Protein AF-A0A101DGN8-F1 (afdb_monomer)

Solvent-accessible surface area (backbone atoms only — not comparable to full-atom values): 20278 Å² total; per-residue (Å²): 133,85,87,75,53,71,71,61,50,52,55,36,59,75,69,74,61,79,92,71,64,68,72,70,80,67,60,80,45,45,65,57,28,37,52,52,20,51,51,28,48,74,71,66,39,36,70,63,16,39,55,40,19,54,54,18,32,71,73,36,73,86,42,41,66,34,26,44,54,37,13,50,32,27,46,77,69,65,40,54,68,64,12,41,55,24,20,52,50,21,41,72,73,40,73,82,46,63,66,40,52,52,49,43,52,64,60,62,75,48,88,72,79,80,82,84,68,79,82,70,81,68,49,76,65,54,51,48,50,51,52,52,47,50,58,48,51,55,52,57,63,63,53,80,69,61,56,53,70,64,42,28,37,28,40,31,36,38,53,16,48,92,41,43,63,48,62,18,89,88,64,55,40,29,24,58,54,18,43,52,34,45,55,48,19,50,58,49,34,51,71,77,35,81,77,50,44,78,45,61,67,58,93,65,80,45,65,67,57,53,73,53,46,22,49,50,34,49,74,70,61,27,51,32,40,42,33,32,42,44,39,67,50,94,63,44,78,61,71,28,28,35,21,29,17,35,34,91,63,44,72,41,73,65,39,39,50,53,29,49,58,71,45,52,57,60,79,75,52,81,90,80,86,74,86,85,88,72,89,51,68,68,57,56,52,43,65,70,46,43,61,57,24,28,54,48,4,46,53,53,23,47,54,40,46,60,56,42,48,83,74,48,102,50,49,72,69,50,69,45,25,14,62,29,61,62,39,65,72,36,84,26,29,23,32,38,36,28,74,24,16,32,34,10,71,71,46,30,58,44,64,70,33,67,69,50,39,48,55,50,18,52,46,51,30,52,32,59,60,49,49,54,76,42,84,88

Sequence (376 aa):
MAKINRRKALIALATGLVSLNSRFLWAESGFDLGLKGQELLAQGKYDQAIEILQAGVKLEPDNEWLWGLLGRAYFQKKELRKSLDSFRQVLRLNPEDTYSRMMVDIISQKPLPPKIEPIKPLTPLEKKALEEEKQILDRLQVENTLGYRIQRVVLDPGHGGFDSGAVGLKGLQEKEVNLDLVKRTSQILAQMDKDLKVFFTRTEDYFVPLSARTTTANQYSADLFVSFHVNANENRKPRGMETYFCSERASSKEAARVAEFENSVLKLEKNELIQKGYVNIEEILFLFERKRYWEAGGEVASLIQNNLKNRLPLKNRGVHSANFYVLRRAKMPSILLEMGFISNPEEEKLLAQSDFRHKLALSIASSIVSLKKSRI

Mean predicted aligned error: 16.19 Å

Secondary structure (DSSP, 8-state):
-----HHHHHHHHHTT-----HHHHTPPPHHHHHHHHHHHHHTT-HHHHHHHHHHHHHH-TT-HHHHHHHHHHHHHTT-HHHHHHHHHHHHHH-TT-HHHHHHHHHHHTSPPPP-----PPPPHHHHHHHHHHHHHHHHHHHHTT------EEEEEE--BTTB---B-TT--BHHHHHHHHHHHHHHHHHHH-TT-EEEES-SSS----HHHHHHHHHHTT-SEEEEEEEE--SSS----EEEEEE-SS-SSHHHHHHHHHHHGGGGGS------TT---HHHHHHHHHHHHHHHHHHHHHHHHHHHHHTTSSS-EEEEEEE--HHHHT-SS-EEEEEEEETTSHHHHHHHH-HHHHHHHHHHHHHHHHHHTTS--

Structure (mmCIF, N/CA/C/O backbone):
data_AF-A0A101DGN8-F1
#
_entry.id   AF-A0A101DGN8-F1
#
loop_
_atom_site.group_PDB
_atom_site.id
_atom_site.type_symbol
_atom_site.label_atom_id
_atom_site.label_alt_id
_atom_site.label_comp_id
_atom_site.label_asym_id
_atom_site.label_entity_id
_atom_site.label_seq_id
_atom_site.pdbx_PDB_ins_code
_atom_site.Cartn_x
_atom_site.Cartn_y
_atom_site.Cartn_z
_atom_site.occupancy
_atom_site.B_iso_or_equiv
_atom_site.auth_seq_id
_atom_site.auth_comp_id
_atom_site.auth_asym_id
_atom_site.auth_atom_id
_atom_site.pdbx_PDB_model_num
ATOM 1 N N . MET A 1 1 ? 39.323 -28.235 -62.179 1.00 40.53 1 MET A N 1
ATOM 2 C CA . MET A 1 1 ? 40.149 -27.867 -63.352 1.00 40.53 1 MET A CA 1
ATOM 3 C C . MET A 1 1 ? 40.900 -26.584 -63.032 1.00 40.53 1 MET A C 1
ATOM 5 O O . MET A 1 1 ? 40.259 -25.605 -62.670 1.00 40.53 1 MET A O 1
ATOM 9 N N . ALA A 1 2 ? 42.234 -26.605 -63.078 1.00 39.53 2 ALA A N 1
ATOM 10 C CA . ALA A 1 2 ? 43.062 -25.440 -62.765 1.00 39.53 2 ALA A CA 1
ATOM 11 C C . ALA A 1 2 ? 42.907 -24.362 -63.854 1.00 39.53 2 ALA A C 1
ATOM 13 O O . ALA A 1 2 ? 43.032 -24.666 -65.039 1.00 39.53 2 ALA A O 1
ATOM 14 N N . LYS A 1 3 ? 42.613 -23.113 -63.469 1.00 49.09 3 LYS A N 1
ATOM 15 C CA . LYS A 1 3 ? 42.533 -21.986 -64.411 1.00 49.09 3 LYS A CA 1
ATOM 16 C C . LYS A 1 3 ? 43.949 -21.616 -64.863 1.00 49.09 3 LYS A C 1
ATOM 18 O O . LYS A 1 3 ? 44.781 -21.211 -64.057 1.00 49.09 3 LYS A O 1
ATOM 23 N N . ILE A 1 4 ? 44.228 -21.799 -66.150 1.00 52.97 4 ILE A N 1
ATOM 24 C CA . ILE A 1 4 ? 45.508 -21.465 -66.783 1.00 52.97 4 ILE A CA 1
ATOM 25 C C . ILE A 1 4 ? 45.472 -19.980 -67.163 1.00 52.97 4 ILE A C 1
ATOM 27 O O . ILE A 1 4 ? 44.553 -19.553 -67.855 1.00 52.97 4 ILE A O 1
ATOM 31 N N . ASN A 1 5 ? 46.447 -19.183 -66.715 1.00 67.12 5 ASN A N 1
ATOM 32 C CA . ASN A 1 5 ? 46.529 -17.773 -67.113 1.00 67.12 5 ASN A CA 1
ATOM 33 C C . ASN A 1 5 ? 46.993 -17.630 -68.579 1.00 67.12 5 ASN A C 1
ATOM 35 O O . ASN A 1 5 ? 47.658 -18.513 -69.129 1.00 67.12 5 ASN A O 1
ATOM 39 N N . ARG A 1 6 ? 46.678 -16.488 -69.201 1.00 59.25 6 ARG A N 1
ATOM 40 C CA . ARG A 1 6 ? 46.917 -16.189 -70.625 1.00 59.25 6 ARG A CA 1
ATOM 41 C C . ARG A 1 6 ? 48.364 -16.423 -71.089 1.00 59.25 6 ARG A C 1
ATOM 43 O O . ARG A 1 6 ? 48.575 -16.875 -72.209 1.00 59.25 6 ARG A O 1
ATOM 50 N N . ARG A 1 7 ? 49.361 -16.202 -70.223 1.00 61.25 7 ARG A N 1
ATOM 51 C CA . ARG A 1 7 ? 50.788 -16.429 -70.520 1.00 61.25 7 ARG A CA 1
ATOM 52 C C . ARG A 1 7 ? 51.104 -17.919 -70.669 1.00 61.25 7 ARG A C 1
ATOM 54 O O . ARG A 1 7 ? 51.817 -18.305 -71.587 1.00 61.25 7 ARG A O 1
ATOM 61 N N . LYS A 1 8 ? 50.521 -18.766 -69.814 1.00 58.62 8 LYS A N 1
ATOM 62 C CA . LYS A 1 8 ? 50.629 -20.231 -69.923 1.00 58.62 8 LYS A CA 1
ATOM 63 C C . LYS A 1 8 ? 49.833 -20.779 -71.116 1.00 58.62 8 LYS A C 1
ATOM 65 O O . LYS A 1 8 ? 50.282 -21.728 -71.748 1.00 58.62 8 LYS A O 1
ATOM 70 N N . ALA A 1 9 ? 48.702 -20.157 -71.459 1.00 61.16 9 ALA A N 1
ATOM 71 C CA . ALA A 1 9 ? 47.923 -20.511 -72.648 1.00 61.16 9 ALA A CA 1
ATOM 72 C C . ALA A 1 9 ? 48.661 -20.174 -73.961 1.00 61.16 9 ALA A C 1
ATOM 74 O O . ALA A 1 9 ? 48.635 -20.968 -74.896 1.00 61.16 9 ALA A O 1
ATOM 75 N N . LEU A 1 10 ? 49.377 -19.044 -74.015 1.00 60.53 10 LEU A N 1
ATOM 76 C CA . LEU A 1 10 ? 50.230 -18.671 -75.153 1.00 60.53 10 LEU A CA 1
ATOM 77 C C . LEU A 1 10 ? 51.411 -19.635 -75.346 1.00 60.53 10 LEU A C 1
ATOM 79 O O . LEU A 1 10 ? 51.720 -19.993 -76.478 1.00 60.53 10 LEU A O 1
ATOM 83 N N . ILE A 1 11 ? 52.027 -20.102 -74.254 1.00 59.69 11 ILE A N 1
ATOM 84 C CA . ILE A 1 11 ? 53.088 -21.124 -74.305 1.00 59.69 11 ILE A CA 1
ATOM 85 C C . ILE A 1 11 ? 52.540 -22.461 -74.835 1.00 59.69 11 ILE A C 1
ATOM 87 O O . ILE A 1 11 ? 53.204 -23.103 -75.640 1.00 59.69 11 ILE A O 1
ATOM 91 N N . ALA A 1 12 ? 51.321 -22.853 -74.445 1.00 57.44 12 ALA A N 1
ATOM 92 C CA . ALA A 1 12 ? 50.666 -24.069 -74.942 1.00 57.44 12 ALA A CA 1
ATOM 93 C C . ALA A 1 12 ? 50.265 -23.985 -76.433 1.00 57.44 12 ALA A C 1
ATOM 95 O O . ALA A 1 12 ? 50.330 -24.979 -77.152 1.00 57.44 12 ALA A O 1
ATOM 96 N N . LEU A 1 13 ? 49.904 -22.790 -76.917 1.00 56.03 13 LEU A N 1
ATOM 97 C CA . LEU A 1 13 ? 49.656 -22.524 -78.340 1.00 56.03 13 LEU A CA 1
ATOM 98 C C . LEU A 1 13 ? 50.942 -22.589 -79.177 1.00 56.03 13 LEU A C 1
ATOM 100 O O . LEU A 1 13 ? 50.923 -23.143 -80.273 1.00 56.03 13 LEU A O 1
ATOM 104 N N . ALA A 1 14 ? 52.063 -22.077 -78.656 1.00 54.72 14 ALA A N 1
ATOM 105 C CA . ALA A 1 14 ? 53.360 -22.133 -79.334 1.00 54.72 14 ALA A CA 1
ATOM 106 C C . ALA A 1 14 ? 53.918 -23.565 -79.464 1.00 54.72 14 ALA A C 1
ATOM 108 O O . ALA A 1 14 ? 54.722 -23.826 -80.355 1.00 54.72 14 ALA A O 1
ATOM 109 N N . THR A 1 15 ? 53.477 -24.499 -78.613 1.00 52.97 15 THR A N 1
ATOM 110 C CA . THR A 1 15 ? 53.878 -25.917 -78.642 1.00 52.97 15 THR A CA 1
ATOM 111 C C . THR A 1 15 ? 52.849 -26.845 -79.301 1.00 52.97 15 THR A C 1
ATOM 113 O O . THR A 1 15 ? 53.018 -28.063 -79.272 1.00 52.97 15 THR A O 1
ATOM 116 N N . GLY A 1 16 ? 51.810 -26.296 -79.943 1.00 52.22 16 GLY A N 1
ATOM 117 C CA . GLY A 1 16 ? 50.924 -27.045 -80.844 1.00 52.22 16 GLY A CA 1
ATOM 118 C C . GLY A 1 16 ? 50.001 -28.073 -80.178 1.00 52.22 16 GLY A C 1
ATOM 119 O O . GLY A 1 16 ? 49.501 -28.966 -80.860 1.00 52.22 16 GLY A O 1
ATOM 120 N N . LEU A 1 17 ? 49.747 -27.970 -78.871 1.00 51.75 17 LEU A N 1
ATOM 121 C CA . LEU A 1 17 ? 48.883 -28.899 -78.137 1.00 51.75 17 LEU A CA 1
ATOM 122 C C . LEU A 1 17 ? 47.644 -28.178 -77.573 1.00 51.75 17 LEU A C 1
ATOM 124 O O . LEU A 1 17 ? 47.735 -27.414 -76.617 1.00 51.75 17 LEU A O 1
ATOM 128 N N . VAL A 1 18 ? 46.477 -28.562 -78.117 1.00 50.97 18 VAL A N 1
ATOM 129 C CA . VAL A 1 18 ? 45.095 -28.434 -77.592 1.00 50.97 18 VAL A CA 1
ATOM 130 C C . VAL A 1 18 ? 44.198 -27.332 -78.193 1.00 50.97 18 VAL A C 1
ATOM 132 O O . VAL A 1 18 ? 44.474 -26.136 -78.146 1.00 50.97 18 VAL A O 1
ATOM 135 N N . SER A 1 19 ? 43.025 -27.779 -78.663 1.00 54.88 19 SER A N 1
ATOM 136 C CA . SER A 1 19 ? 41.834 -26.987 -78.982 1.00 54.88 19 SER A CA 1
ATOM 137 C C . SER A 1 19 ? 41.233 -26.363 -77.715 1.00 54.88 19 SER A C 1
ATOM 139 O O . SER A 1 19 ? 40.534 -27.032 -76.948 1.00 54.88 19 SER A O 1
ATOM 141 N N . LEU A 1 20 ? 41.488 -25.078 -77.477 1.00 47.97 20 LEU A N 1
ATOM 142 C CA . LEU A 1 20 ? 40.847 -24.328 -76.397 1.00 47.97 20 LEU A CA 1
ATOM 143 C C . LEU A 1 20 ? 39.608 -23.590 -76.913 1.00 47.97 20 LEU A C 1
ATOM 145 O O . LEU A 1 20 ? 39.642 -22.893 -77.924 1.00 47.97 20 LEU A O 1
ATOM 149 N N . ASN A 1 21 ? 38.507 -23.740 -76.177 1.00 45.78 21 ASN A N 1
ATOM 150 C CA . ASN A 1 21 ? 37.260 -23.007 -76.375 1.00 45.78 21 ASN A CA 1
ATOM 151 C C . ASN A 1 21 ? 37.552 -21.494 -76.357 1.00 45.78 21 ASN A C 1
ATOM 153 O O . ASN A 1 21 ? 38.157 -21.002 -75.401 1.00 45.78 21 ASN A O 1
ATOM 157 N N . SER A 1 22 ? 37.139 -20.758 -77.395 1.00 48.00 22 SER A N 1
ATOM 158 C CA . SER A 1 22 ? 37.530 -19.355 -77.609 1.00 48.00 22 SER A CA 1
ATOM 159 C C . SER A 1 22 ? 37.217 -18.458 -76.410 1.00 48.00 22 SER A C 1
ATOM 161 O O . SER A 1 22 ? 37.986 -17.553 -76.120 1.00 48.00 22 SER A O 1
ATOM 163 N N . ARG A 1 23 ? 36.182 -18.765 -75.615 1.00 46.19 23 ARG A N 1
ATOM 164 C CA . ARG A 1 23 ? 35.861 -18.046 -74.364 1.00 46.19 23 ARG A CA 1
ATOM 165 C C . ARG A 1 23 ? 36.989 -18.025 -73.320 1.00 46.19 23 ARG A C 1
ATOM 167 O O . ARG A 1 23 ? 37.039 -17.090 -72.531 1.00 46.19 23 ARG A O 1
ATOM 174 N N . PHE A 1 24 ? 37.899 -19.001 -73.309 1.00 47.66 24 PHE A N 1
ATOM 175 C CA . PHE A 1 24 ? 39.055 -19.009 -72.397 1.00 47.66 24 PHE A CA 1
ATOM 176 C C . PHE A 1 24 ? 40.208 -18.110 -72.866 1.00 47.66 24 PHE A C 1
ATOM 178 O O . PHE A 1 24 ? 41.018 -17.693 -72.043 1.00 47.66 24 PHE A O 1
ATOM 185 N N . LEU A 1 25 ? 40.270 -17.776 -74.159 1.00 49.28 25 LEU A N 1
ATOM 186 C CA . LEU A 1 25 ? 41.276 -16.867 -74.723 1.00 49.28 25 LEU A CA 1
ATOM 187 C C . LEU A 1 25 ? 40.969 -15.384 -74.437 1.00 49.28 25 LEU A C 1
ATOM 189 O O . LEU A 1 25 ? 41.868 -14.552 -74.553 1.00 49.28 25 LEU A O 1
ATOM 193 N N . TRP A 1 26 ? 39.735 -15.073 -74.017 1.00 53.03 26 TRP A N 1
ATOM 194 C CA . TRP A 1 26 ? 39.224 -13.713 -73.779 1.00 53.03 26 TRP A CA 1
ATOM 195 C C . TRP A 1 26 ? 38.766 -13.460 -72.333 1.00 53.03 26 TRP A C 1
ATOM 197 O O . TRP A 1 26 ? 38.052 -12.494 -72.079 1.00 53.03 26 TRP A O 1
ATOM 207 N N . ALA A 1 27 ? 39.131 -14.318 -71.375 1.00 60.53 27 ALA A N 1
ATOM 208 C CA . ALA A 1 27 ? 38.892 -14.012 -69.967 1.00 60.53 27 ALA A CA 1
ATOM 209 C C . ALA A 1 27 ? 39.831 -12.873 -69.540 1.00 60.53 27 ALA A C 1
ATOM 211 O O . ALA A 1 27 ? 41.051 -13.035 -69.604 1.00 60.53 27 ALA A O 1
ATOM 212 N N . GLU A 1 28 ? 39.266 -11.732 -69.138 1.00 71.75 28 GLU A N 1
ATOM 213 C CA . GLU A 1 28 ? 40.046 -10.588 -68.655 1.00 71.75 28 GLU A CA 1
ATOM 214 C C . GLU A 1 28 ? 40.893 -11.017 -67.456 1.00 71.75 28 GLU A C 1
ATOM 216 O O . GLU A 1 28 ? 40.380 -11.581 -66.487 1.00 71.75 28 GLU A O 1
ATOM 221 N N . SER A 1 29 ? 42.205 -10.810 -67.555 1.00 84.50 29 SER A N 1
ATOM 222 C CA . SER A 1 29 ? 43.132 -11.098 -66.463 1.00 84.50 29 SER A CA 1
ATOM 223 C C . SER A 1 29 ? 43.040 -10.029 -65.377 1.00 84.50 29 SER A C 1
ATOM 225 O O . SER A 1 29 ? 42.526 -8.933 -65.620 1.00 84.50 29 SER A O 1
ATOM 227 N N . GLY A 1 30 ? 43.587 -10.305 -64.187 1.00 83.69 30 GLY A N 1
ATOM 228 C CA . GLY A 1 30 ? 43.719 -9.265 -63.168 1.00 83.69 30 GLY A CA 1
ATOM 229 C C . GLY A 1 30 ? 44.494 -8.059 -63.704 1.00 83.69 30 GLY A C 1
ATOM 230 O O . GLY A 1 30 ? 44.109 -6.924 -63.455 1.00 83.69 30 GLY A O 1
ATOM 231 N N . PHE A 1 31 ? 45.502 -8.285 -64.551 1.00 84.00 31 PHE A N 1
ATOM 232 C CA . PHE A 1 31 ? 46.242 -7.215 -65.218 1.00 84.00 31 PHE A CA 1
ATOM 233 C C . PHE A 1 31 ? 45.367 -6.344 -66.143 1.00 84.00 31 PHE A C 1
ATO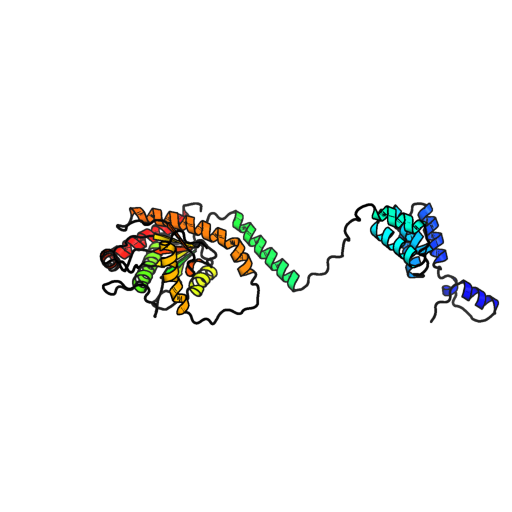M 235 O O . PHE A 1 31 ? 45.439 -5.118 -66.069 1.00 84.00 31 PHE A O 1
ATOM 242 N N . ASP A 1 32 ? 44.503 -6.953 -66.967 1.00 87.62 32 ASP A N 1
ATOM 243 C CA . ASP A 1 32 ? 43.601 -6.218 -67.873 1.00 87.62 32 ASP A CA 1
ATOM 244 C C . ASP A 1 32 ? 42.588 -5.366 -67.083 1.00 87.62 32 ASP A C 1
ATOM 246 O O . ASP A 1 32 ? 42.338 -4.204 -67.415 1.00 87.62 32 ASP A O 1
ATOM 250 N N . LEU A 1 33 ? 42.041 -5.926 -65.997 1.00 91.19 33 LEU A N 1
ATOM 251 C CA . LEU A 1 33 ? 41.125 -5.229 -65.088 1.00 91.19 33 LEU A CA 1
ATOM 252 C C . LEU A 1 33 ? 41.831 -4.089 -64.340 1.00 91.19 33 LEU A C 1
ATOM 254 O O . LEU A 1 33 ? 41.258 -3.014 -64.168 1.00 91.19 33 LEU A O 1
ATOM 258 N N . GLY A 1 34 ? 43.090 -4.288 -63.947 1.00 91.38 34 GLY A N 1
ATOM 259 C CA . GLY A 1 34 ? 43.916 -3.257 -63.323 1.00 91.38 34 GLY A CA 1
ATOM 260 C C . GLY A 1 34 ? 44.185 -2.077 -64.252 1.00 91.38 34 GLY A C 1
ATOM 261 O O . GLY A 1 34 ? 44.020 -0.930 -63.837 1.00 91.38 34 GLY A O 1
ATOM 262 N N . LEU A 1 35 ? 44.502 -2.337 -65.526 1.00 93.62 35 LEU A N 1
ATOM 263 C CA . LEU A 1 35 ? 44.748 -1.284 -66.516 1.00 93.62 35 LEU A CA 1
ATOM 264 C C . LEU A 1 35 ? 43.490 -0.435 -66.760 1.00 93.62 35 LEU A C 1
ATOM 266 O O . LEU A 1 35 ? 43.555 0.794 -66.713 1.00 93.62 35 LEU A O 1
ATOM 270 N N . LYS A 1 36 ? 42.330 -1.083 -66.925 1.00 93.81 36 LYS A N 1
ATOM 271 C CA . LYS A 1 36 ? 41.034 -0.393 -67.038 1.00 93.81 36 LYS A CA 1
ATOM 272 C C . LYS A 1 36 ? 40.692 0.399 -65.779 1.00 93.81 36 LYS A C 1
ATOM 274 O O . LYS A 1 36 ? 40.256 1.544 -65.865 1.00 93.81 36 LYS A O 1
ATOM 279 N N . GLY A 1 37 ? 40.904 -0.191 -64.602 1.00 94.50 37 GLY A N 1
ATOM 280 C CA . GLY A 1 37 ? 40.698 0.483 -63.322 1.00 94.50 37 GLY A CA 1
ATOM 281 C C . GLY A 1 37 ? 41.576 1.728 -63.179 1.00 94.50 37 GLY A C 1
ATOM 282 O O . GLY A 1 37 ? 41.096 2.774 -62.747 1.00 94.50 37 GLY A O 1
ATOM 283 N N . GLN A 1 38 ? 42.840 1.655 -63.602 1.00 94.69 38 GLN A N 1
ATOM 284 C CA . GLN A 1 38 ? 43.758 2.792 -63.617 1.00 94.69 38 GLN A CA 1
ATOM 285 C C . GLN A 1 38 ? 43.311 3.894 -64.588 1.00 94.69 38 GLN A C 1
ATOM 287 O O . GLN A 1 38 ? 43.381 5.073 -64.236 1.00 94.69 38 GLN A O 1
ATOM 292 N N . GLU A 1 39 ? 42.828 3.533 -65.777 1.00 94.88 39 GLU A N 1
ATOM 293 C CA . GLU A 1 39 ? 42.288 4.491 -66.745 1.00 94.88 39 GLU A CA 1
ATOM 294 C C . GLU A 1 39 ? 41.052 5.214 -66.188 1.00 94.88 39 GLU A C 1
ATOM 296 O O . GLU A 1 39 ? 40.972 6.444 -66.216 1.00 94.88 39 GLU A O 1
ATOM 301 N N . LEU A 1 40 ? 40.118 4.470 -65.590 1.00 95.12 40 LEU A N 1
ATOM 302 C CA . LEU A 1 40 ? 38.927 5.036 -64.953 1.00 95.12 40 LEU A CA 1
ATOM 303 C C . LEU A 1 40 ? 39.279 5.951 -63.774 1.00 95.12 40 LEU A C 1
ATOM 305 O O . LEU A 1 40 ? 38.674 7.012 -63.619 1.00 95.12 40 LEU A O 1
ATOM 309 N N . LEU A 1 41 ? 40.289 5.587 -62.976 1.00 94.25 41 LEU A N 1
ATOM 310 C CA . LEU A 1 41 ? 40.824 6.445 -61.917 1.00 94.25 41 LEU A CA 1
ATOM 311 C C . LEU A 1 41 ? 41.386 7.760 -62.473 1.00 94.25 41 LEU A C 1
ATOM 313 O O . LEU A 1 41 ? 41.133 8.812 -61.886 1.00 94.25 41 LEU A O 1
ATOM 317 N N . ALA A 1 42 ? 42.114 7.716 -63.593 1.00 93.69 42 ALA A N 1
ATOM 318 C CA . ALA A 1 42 ? 42.650 8.908 -64.255 1.00 93.69 42 ALA A CA 1
ATOM 319 C C . ALA A 1 42 ? 41.539 9.815 -64.813 1.00 93.69 42 ALA A C 1
ATOM 321 O O . ALA A 1 42 ? 41.670 11.035 -64.790 1.00 93.69 42 ALA A O 1
ATOM 322 N N . GLN A 1 43 ? 40.420 9.227 -65.246 1.00 95.88 43 GLN A N 1
ATOM 323 C CA . GLN A 1 43 ? 39.222 9.945 -65.696 1.00 95.88 43 GLN A CA 1
ATOM 324 C C . GLN A 1 43 ? 38.327 10.444 -64.542 1.00 95.88 43 GLN A C 1
ATOM 326 O O . GLN A 1 43 ? 37.281 11.037 -64.798 1.00 95.88 43 GLN A O 1
ATOM 331 N N . GLY A 1 44 ? 38.677 10.176 -63.277 1.00 93.88 44 GLY A N 1
ATOM 332 C CA . GLY A 1 44 ? 37.854 10.529 -62.112 1.00 93.88 44 GLY A CA 1
ATOM 333 C C . GLY A 1 44 ? 36.589 9.675 -61.937 1.00 93.88 44 GLY A C 1
ATOM 334 O O . GLY A 1 44 ? 35.730 9.991 -61.114 1.00 93.88 44 GLY A O 1
ATOM 335 N N . LYS A 1 45 ? 36.451 8.575 -62.686 1.00 96.19 45 LYS A N 1
ATOM 336 C CA . LYS A 1 45 ? 35.289 7.672 -62.663 1.00 96.19 45 LYS A CA 1
ATOM 337 C C . LYS A 1 45 ? 35.441 6.611 -61.571 1.00 96.19 45 LYS A C 1
ATOM 339 O O . LYS A 1 45 ? 35.579 5.419 -61.843 1.00 96.19 45 LYS A O 1
ATOM 344 N N . TYR A 1 46 ? 35.443 7.051 -60.315 1.00 95.25 46 TYR A N 1
ATOM 345 C CA . TYR A 1 46 ? 35.828 6.204 -59.181 1.00 95.25 46 TYR A CA 1
ATOM 346 C C . TYR A 1 46 ? 34.881 5.028 -58.912 1.00 95.25 46 TYR A C 1
ATOM 348 O O . TYR A 1 46 ? 35.359 3.951 -58.579 1.00 95.25 46 TYR A O 1
ATOM 356 N N . ASP A 1 47 ? 33.566 5.195 -59.081 1.00 95.25 47 ASP A N 1
ATOM 357 C CA . ASP A 1 47 ? 32.600 4.109 -58.848 1.00 95.25 47 ASP A CA 1
ATOM 358 C C . ASP A 1 47 ? 32.792 2.953 -59.839 1.00 95.25 47 ASP A C 1
ATOM 360 O O . ASP A 1 47 ? 32.868 1.791 -59.442 1.00 95.25 47 ASP A O 1
ATOM 364 N N . GLN A 1 48 ? 32.985 3.283 -61.119 1.00 95.12 48 GLN A N 1
ATOM 365 C CA . GLN A 1 48 ? 33.286 2.303 -62.165 1.00 95.12 48 GLN A CA 1
ATOM 366 C C . GLN A 1 48 ? 34.657 1.653 -61.939 1.00 95.12 48 GLN A C 1
ATOM 368 O O . GLN A 1 48 ? 34.813 0.447 -62.120 1.00 95.12 48 GLN A O 1
ATOM 373 N N . ALA A 1 49 ? 35.652 2.435 -61.501 1.00 96.25 49 ALA A N 1
ATOM 374 C CA . ALA A 1 49 ? 36.962 1.897 -61.154 1.00 96.25 49 ALA A CA 1
ATOM 375 C C . ALA A 1 49 ? 36.868 0.890 -59.998 1.00 96.25 49 ALA A C 1
ATOM 377 O O . ALA A 1 49 ? 37.466 -0.177 -60.082 1.00 96.25 49 ALA A O 1
ATOM 378 N N . ILE A 1 50 ? 36.103 1.197 -58.943 1.00 97.50 50 ILE A N 1
ATOM 379 C CA . ILE A 1 50 ? 35.899 0.299 -57.798 1.00 97.50 50 ILE A CA 1
ATOM 380 C C . ILE A 1 50 ? 35.261 -1.012 -58.251 1.00 97.50 50 ILE A C 1
ATOM 382 O O . ILE A 1 50 ? 35.745 -2.068 -57.857 1.00 97.50 50 ILE A O 1
ATOM 386 N N . GLU A 1 51 ? 34.220 -0.967 -59.082 1.00 95.94 51 GLU A N 1
ATOM 387 C CA . GLU A 1 51 ? 33.543 -2.171 -59.578 1.00 95.94 51 GLU A CA 1
ATOM 388 C C . GLU A 1 51 ? 34.506 -3.096 -60.342 1.00 95.94 51 GLU A C 1
ATOM 390 O O . GLU A 1 51 ? 34.623 -4.286 -60.032 1.00 95.94 51 GLU A O 1
ATOM 395 N N . ILE A 1 52 ? 35.270 -2.534 -61.286 1.00 93.75 52 ILE A N 1
ATOM 396 C CA . ILE A 1 52 ? 36.254 -3.290 -62.071 1.00 93.75 52 ILE A CA 1
ATOM 397 C C . ILE A 1 52 ? 37.374 -3.838 -61.178 1.00 93.75 52 ILE A C 1
ATOM 399 O O . ILE A 1 52 ? 37.747 -5.007 -61.284 1.00 93.75 52 ILE A O 1
ATOM 403 N N . LEU A 1 53 ? 37.905 -3.019 -60.270 1.00 96.31 53 LEU A N 1
ATOM 404 C CA . LEU A 1 53 ? 39.010 -3.413 -59.396 1.00 96.31 53 LEU A CA 1
ATOM 405 C C . LEU A 1 53 ? 38.577 -4.442 -58.345 1.00 96.31 53 LEU A C 1
ATOM 407 O O . LEU A 1 53 ? 39.360 -5.331 -58.025 1.00 96.31 53 LEU A O 1
ATOM 411 N N . GLN A 1 54 ? 37.329 -4.394 -57.863 1.00 97.12 54 GLN A N 1
ATOM 412 C CA . GLN A 1 54 ? 36.742 -5.441 -57.020 1.00 97.12 54 GLN A CA 1
ATOM 413 C C . GLN A 1 54 ? 36.676 -6.786 -57.755 1.00 97.12 54 GLN A C 1
ATOM 415 O O . GLN A 1 54 ? 37.012 -7.822 -57.176 1.00 97.12 54 GLN A O 1
ATOM 420 N N . ALA A 1 55 ? 36.273 -6.784 -59.031 1.00 93.44 55 ALA A N 1
ATOM 421 C CA . ALA A 1 55 ? 36.316 -7.986 -59.859 1.00 93.44 55 ALA A CA 1
ATOM 422 C C . ALA A 1 55 ? 37.760 -8.489 -60.038 1.00 93.44 55 ALA A C 1
ATOM 424 O O . ALA A 1 55 ? 38.004 -9.693 -59.935 1.00 93.44 55 ALA A O 1
ATOM 425 N N . GLY A 1 56 ? 38.714 -7.567 -60.212 1.00 94.19 56 GLY A N 1
ATOM 426 C CA . GLY A 1 56 ? 40.146 -7.851 -60.305 1.00 94.19 56 GLY A CA 1
ATOM 427 C C . GLY A 1 56 ? 40.709 -8.536 -59.059 1.00 94.19 56 GLY A C 1
ATOM 428 O O . GLY A 1 56 ? 41.239 -9.639 -59.162 1.00 94.19 56 GLY A O 1
ATOM 429 N N . VAL A 1 57 ? 40.545 -7.942 -57.872 1.00 95.62 57 VAL A N 1
ATOM 430 C CA . VAL A 1 57 ? 41.053 -8.531 -56.614 1.00 95.62 57 VAL A CA 1
ATOM 431 C C . VAL A 1 57 ? 40.339 -9.834 -56.244 1.00 95.62 57 VAL A C 1
ATOM 433 O O . VAL A 1 57 ? 40.907 -10.679 -55.563 1.00 95.62 57 VAL A O 1
ATOM 436 N N . LYS A 1 58 ? 39.096 -10.044 -56.698 1.00 93.81 58 LYS A N 1
ATOM 437 C CA . LYS A 1 58 ? 38.400 -11.329 -56.530 1.00 93.81 58 LYS A CA 1
ATOM 438 C C . LYS A 1 58 ? 38.981 -12.416 -57.436 1.00 93.81 58 LYS A C 1
ATOM 440 O O . LYS A 1 58 ? 38.947 -13.592 -57.073 1.00 93.81 58 LYS A O 1
ATOM 445 N N . LEU A 1 59 ? 39.467 -12.038 -58.617 1.00 90.75 59 LEU A N 1
ATOM 446 C CA . LEU A 1 59 ? 40.097 -12.950 -59.568 1.00 90.75 59 LEU A CA 1
ATOM 447 C C . LEU A 1 59 ? 41.532 -13.300 -59.153 1.00 90.75 59 LEU A C 1
ATOM 449 O O . LEU A 1 59 ? 41.908 -14.469 -59.226 1.00 90.75 59 LEU A O 1
ATOM 453 N N . GLU A 1 60 ? 42.299 -12.307 -58.700 1.00 92.50 60 GLU A N 1
ATOM 454 C CA . GLU A 1 60 ? 43.695 -12.437 -58.264 1.00 92.50 60 GLU A CA 1
ATOM 455 C C . GLU A 1 60 ? 43.889 -11.789 -56.874 1.00 92.50 60 GLU A C 1
ATOM 457 O O . GLU A 1 60 ? 44.365 -10.656 -56.777 1.00 92.50 60 GLU A O 1
ATOM 462 N N . PRO A 1 61 ? 43.528 -12.488 -55.777 1.00 92.94 61 PRO A N 1
ATOM 463 C CA . PRO A 1 61 ? 43.580 -11.928 -54.419 1.00 92.94 61 PRO A CA 1
ATOM 464 C C . PRO A 1 61 ? 44.983 -11.592 -53.910 1.00 92.94 61 PRO A C 1
ATOM 466 O O . PRO A 1 61 ? 45.113 -10.777 -52.997 1.00 92.94 61 PRO A O 1
ATOM 469 N N . ASP A 1 62 ? 46.011 -12.195 -54.503 1.00 92.38 62 ASP A N 1
ATOM 470 C CA . ASP A 1 62 ? 47.415 -12.003 -54.130 1.00 92.38 62 ASP A CA 1
ATOM 471 C C . ASP A 1 62 ? 48.122 -10.950 -55.003 1.00 92.38 62 ASP A C 1
ATOM 473 O O . ASP A 1 62 ? 49.331 -10.783 -54.899 1.00 92.38 62 ASP A O 1
ATOM 477 N N . ASN A 1 63 ? 47.388 -10.240 -55.872 1.00 93.06 63 ASN A N 1
ATOM 478 C CA . ASN A 1 63 ? 47.925 -9.179 -56.725 1.00 93.06 63 ASN A CA 1
ATOM 479 C C . ASN A 1 63 ? 47.892 -7.832 -55.985 1.00 93.06 63 ASN A C 1
ATOM 481 O O . ASN A 1 63 ? 46.850 -7.181 -55.858 1.00 93.06 63 ASN A O 1
ATOM 485 N N . GLU A 1 64 ? 49.049 -7.409 -55.487 1.00 94.06 64 GLU A N 1
ATOM 486 C CA . GLU A 1 64 ? 49.224 -6.209 -54.677 1.00 94.06 64 GLU A CA 1
ATOM 487 C C . GLU A 1 64 ? 48.891 -4.920 -55.441 1.00 94.06 64 GLU A C 1
ATOM 489 O O . GLU A 1 64 ? 48.333 -3.979 -54.871 1.00 94.06 64 GLU A O 1
ATOM 494 N N . TRP A 1 65 ? 49.142 -4.890 -56.752 1.00 95.31 65 TRP A N 1
ATOM 495 C CA . TRP A 1 65 ? 48.855 -3.728 -57.591 1.00 95.31 65 TRP A CA 1
ATOM 496 C C . TRP A 1 65 ? 47.350 -3.444 -57.675 1.00 95.31 65 TRP A C 1
ATOM 498 O O . TRP A 1 65 ? 46.924 -2.294 -57.539 1.00 95.31 65 TRP A O 1
ATOM 508 N N . LEU A 1 66 ? 46.527 -4.489 -57.809 1.00 96.19 66 LEU A N 1
ATOM 509 C CA . LEU A 1 66 ? 45.066 -4.363 -57.8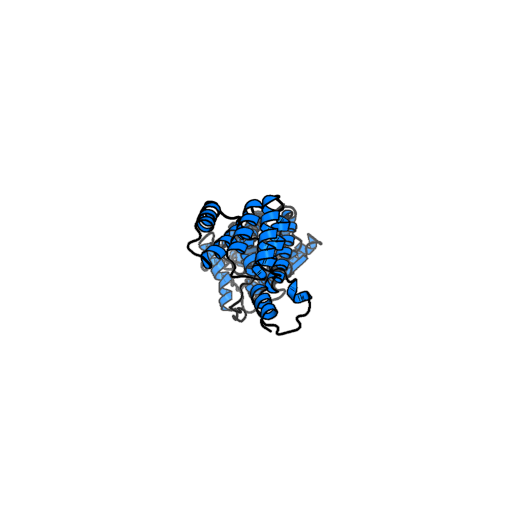26 1.00 96.19 66 LEU A CA 1
ATOM 510 C C . LEU A 1 66 ? 44.509 -3.856 -56.496 1.00 96.19 66 LEU A C 1
ATOM 512 O O . LEU A 1 66 ? 43.646 -2.974 -56.487 1.00 96.19 66 LEU A O 1
ATOM 516 N N . TRP A 1 67 ? 45.037 -4.353 -55.377 1.00 97.38 67 TRP A N 1
ATOM 517 C CA . TRP A 1 67 ? 44.684 -3.850 -54.049 1.00 97.38 67 TRP A CA 1
ATOM 518 C C . TRP A 1 67 ? 45.096 -2.389 -53.853 1.00 97.38 67 TRP A C 1
ATOM 520 O O . TRP A 1 67 ? 44.323 -1.609 -53.293 1.00 97.38 67 TRP A O 1
ATOM 530 N N . GLY A 1 68 ? 46.262 -1.988 -54.367 1.00 96.38 68 GLY A N 1
ATOM 531 C CA . GLY A 1 68 ? 46.726 -0.601 -54.328 1.00 96.38 68 GLY A CA 1
ATOM 532 C C . GLY A 1 68 ? 45.837 0.342 -55.141 1.00 96.38 68 GLY A C 1
ATOM 533 O O . GLY A 1 68 ? 45.443 1.406 -54.653 1.00 96.38 68 GLY A O 1
ATOM 534 N N . LEU A 1 69 ? 45.450 -0.054 -56.359 1.00 97.25 69 LEU A N 1
ATOM 535 C CA . LEU A 1 69 ? 44.503 0.705 -57.183 1.00 97.25 69 LEU A CA 1
ATOM 536 C C . LEU A 1 69 ? 43.126 0.809 -56.514 1.00 97.25 69 LEU A C 1
ATOM 538 O O . LEU A 1 69 ? 42.538 1.893 -56.490 1.00 97.25 69 LEU A O 1
ATOM 542 N N . LEU A 1 70 ? 42.633 -0.280 -55.919 1.00 97.62 70 LEU A N 1
ATOM 543 C CA . LEU A 1 70 ? 41.356 -0.296 -55.208 1.00 97.62 70 LEU A CA 1
ATOM 544 C C . LEU A 1 70 ? 41.389 0.615 -53.969 1.00 97.62 70 LEU A C 1
ATOM 546 O O . LEU A 1 70 ? 40.466 1.401 -53.745 1.00 97.62 70 LEU A O 1
ATOM 550 N N . GLY A 1 71 ? 42.489 0.582 -53.209 1.00 97.12 71 GLY A N 1
ATOM 551 C CA . GLY A 1 71 ? 42.720 1.469 -52.069 1.00 97.12 71 GLY A CA 1
ATOM 552 C C . GLY A 1 71 ? 42.712 2.945 -52.459 1.00 97.12 71 GLY A C 1
ATOM 553 O O . GLY A 1 71 ? 42.069 3.755 -51.782 1.00 97.12 71 GLY A O 1
ATOM 554 N N . ARG A 1 72 ? 43.339 3.293 -53.592 1.00 96.88 72 ARG A N 1
ATOM 555 C CA . ARG A 1 72 ? 43.306 4.649 -54.169 1.00 96.88 72 ARG A CA 1
ATOM 556 C C . ARG A 1 72 ? 41.898 5.064 -54.586 1.00 96.88 72 ARG A C 1
ATOM 558 O O . ARG A 1 72 ? 41.499 6.192 -54.304 1.00 96.88 72 ARG A O 1
ATOM 565 N N . ALA A 1 73 ? 41.143 4.172 -55.223 1.00 97.19 73 ALA A N 1
ATOM 566 C CA . ALA A 1 73 ? 39.780 4.458 -55.660 1.00 97.19 73 ALA A CA 1
ATOM 567 C C . ALA A 1 73 ? 38.855 4.767 -54.471 1.00 97.19 73 ALA A C 1
ATOM 569 O O . ALA A 1 73 ? 38.173 5.795 -54.464 1.00 97.19 73 ALA A O 1
ATOM 570 N N . TYR A 1 74 ? 38.916 3.957 -53.408 1.00 96.88 74 TYR A N 1
ATOM 571 C CA . TYR A 1 74 ? 38.183 4.234 -52.170 1.00 96.88 74 TYR A CA 1
ATOM 572 C C . TYR A 1 74 ? 38.644 5.514 -51.468 1.00 96.88 74 TYR A C 1
ATOM 574 O O . TYR A 1 74 ? 37.811 6.232 -50.912 1.00 96.88 74 TYR A O 1
ATOM 582 N N . PHE A 1 75 ? 39.944 5.827 -51.503 1.00 95.00 75 PHE A N 1
ATOM 583 C CA . PHE A 1 75 ? 40.469 7.061 -50.915 1.00 95.00 75 PHE A CA 1
ATOM 584 C C . PHE A 1 75 ? 39.853 8.299 -51.577 1.00 95.00 75 PHE A C 1
ATOM 586 O O . PHE A 1 75 ? 39.363 9.189 -50.884 1.00 95.00 75 PHE A O 1
ATOM 593 N N . GLN A 1 76 ? 39.796 8.322 -52.914 1.00 94.94 76 GLN A N 1
ATOM 594 C CA . GLN A 1 76 ? 39.187 9.421 -53.676 1.00 94.94 76 GLN A CA 1
ATOM 595 C C . GLN A 1 76 ? 37.684 9.565 -53.398 1.00 94.94 76 GLN A C 1
ATOM 597 O O . GLN A 1 76 ? 37.170 10.676 -53.276 1.00 94.94 76 GLN A O 1
ATOM 602 N N . LYS A 1 77 ? 36.984 8.444 -53.190 1.00 94.50 77 LYS A N 1
ATOM 603 C CA . LYS A 1 77 ? 35.571 8.413 -52.777 1.00 94.50 77 LYS A CA 1
ATOM 604 C C . LYS A 1 77 ? 35.332 8.782 -51.311 1.00 94.50 77 LYS A C 1
ATOM 606 O O . LYS A 1 77 ? 34.183 8.799 -50.879 1.00 94.50 77 LYS A O 1
ATOM 611 N N . LYS A 1 78 ? 36.388 9.083 -50.544 1.00 92.38 78 LYS A N 1
ATOM 612 C CA . LYS A 1 78 ? 36.342 9.314 -49.089 1.00 92.38 78 LYS A CA 1
ATOM 613 C C . LYS A 1 78 ? 35.821 8.102 -48.299 1.00 92.38 78 LYS A C 1
ATOM 615 O O . LYS A 1 78 ? 35.426 8.232 -47.142 1.00 92.38 78 LYS A O 1
ATOM 620 N N . GLU A 1 79 ? 35.884 6.902 -48.874 1.00 93.00 79 GLU A N 1
ATOM 621 C CA . GLU A 1 79 ? 35.563 5.636 -48.206 1.00 93.00 79 GLU A CA 1
ATOM 622 C C . GLU A 1 79 ? 36.783 5.131 -47.418 1.00 93.00 79 GLU A C 1
ATOM 624 O O . GLU A 1 79 ? 37.358 4.075 -47.694 1.00 93.00 79 GLU A O 1
ATOM 629 N N . LEU A 1 80 ? 37.196 5.922 -46.422 1.00 92.25 80 LEU A N 1
ATOM 630 C CA . LEU A 1 80 ? 38.488 5.793 -45.734 1.00 92.25 80 LEU A CA 1
ATOM 631 C C . LEU A 1 80 ? 38.741 4.403 -45.142 1.00 92.25 80 LEU A C 1
ATOM 633 O O . LEU A 1 80 ? 39.862 3.911 -45.195 1.00 92.25 80 LEU A O 1
ATOM 637 N N . ARG A 1 81 ? 37.707 3.736 -44.619 1.00 90.12 81 ARG A N 1
ATOM 638 C CA . ARG A 1 81 ? 37.853 2.400 -44.024 1.00 90.12 81 ARG A CA 1
ATOM 639 C C . ARG A 1 81 ? 38.162 1.328 -45.073 1.00 90.12 81 ARG A C 1
ATOM 641 O O . ARG A 1 81 ? 39.104 0.570 -44.893 1.00 90.12 81 ARG A O 1
ATOM 648 N N . LYS A 1 82 ? 37.437 1.315 -46.197 1.00 93.62 82 LYS A N 1
ATOM 649 C CA . LYS A 1 82 ? 37.706 0.373 -47.298 1.00 93.62 82 LYS A CA 1
ATOM 650 C C . LYS A 1 82 ? 39.046 0.663 -47.975 1.00 93.62 82 LYS A C 1
ATOM 652 O O . LYS A 1 82 ? 39.750 -0.261 -48.378 1.00 93.62 82 LYS A O 1
ATOM 657 N N . SER A 1 83 ? 39.412 1.942 -48.058 1.00 95.25 83 SER A N 1
ATOM 658 C CA . SER A 1 83 ? 40.730 2.375 -48.520 1.00 95.25 83 SER A CA 1
ATOM 659 C C . SER A 1 83 ? 41.845 1.823 -47.627 1.00 95.25 83 SER A C 1
ATOM 661 O O . SER A 1 83 ? 42.754 1.158 -48.121 1.00 95.25 83 SER A O 1
ATOM 663 N N . LEU A 1 84 ? 41.720 2.000 -46.307 1.00 94.81 84 LEU A N 1
ATOM 664 C CA . LEU A 1 84 ? 42.661 1.481 -45.317 1.00 94.81 84 LEU A CA 1
ATOM 665 C C . LEU A 1 84 ? 42.798 -0.043 -45.383 1.00 94.81 84 LEU A C 1
ATOM 667 O O . LEU A 1 84 ? 43.914 -0.555 -45.370 1.00 94.81 84 LEU A O 1
ATOM 671 N N . ASP A 1 85 ? 41.678 -0.762 -45.466 1.00 94.81 85 ASP A N 1
ATOM 672 C CA . ASP A 1 85 ? 41.675 -2.225 -45.549 1.00 94.81 85 ASP A CA 1
ATOM 673 C C . ASP A 1 85 ? 42.389 -2.715 -46.820 1.00 94.81 85 ASP A C 1
ATOM 675 O O . ASP A 1 85 ? 43.170 -3.666 -46.763 1.00 94.81 85 ASP A O 1
ATOM 679 N N . SER A 1 86 ? 42.196 -2.016 -47.943 1.00 96.88 86 SER A N 1
ATOM 680 C CA . SER A 1 86 ? 42.863 -2.331 -49.212 1.00 96.88 86 SER A CA 1
ATOM 681 C C . SER A 1 86 ? 44.377 -2.095 -49.133 1.00 96.88 86 SER A C 1
ATOM 683 O O . SER A 1 86 ? 45.149 -2.974 -49.505 1.00 96.88 86 SER A O 1
ATOM 685 N N . PHE A 1 87 ? 44.831 -0.965 -48.575 1.00 97.44 87 PHE A N 1
ATOM 686 C CA . PHE A 1 87 ? 46.268 -0.695 -48.403 1.00 97.44 87 PHE A CA 1
ATOM 687 C C . PHE A 1 87 ? 46.936 -1.624 -47.381 1.00 97.44 87 PHE A C 1
ATOM 689 O O . PHE A 1 87 ? 48.076 -2.040 -47.572 1.00 97.44 87 PHE A O 1
ATOM 696 N N . ARG A 1 88 ? 46.228 -2.027 -46.320 1.00 96.25 88 ARG A N 1
ATOM 697 C CA . ARG A 1 88 ? 46.718 -3.060 -45.392 1.00 96.25 88 ARG A CA 1
ATOM 698 C C . ARG A 1 88 ? 46.887 -4.413 -46.074 1.00 96.25 88 ARG A C 1
ATOM 700 O O . ARG A 1 88 ? 47.799 -5.151 -45.712 1.00 96.25 88 ARG A O 1
ATOM 707 N N . GLN A 1 89 ? 46.031 -4.738 -47.041 1.00 96.81 89 GLN A N 1
ATOM 708 C CA . GLN A 1 89 ? 46.188 -5.951 -47.836 1.00 96.81 89 GLN A CA 1
ATOM 709 C C . GLN A 1 89 ? 47.417 -5.872 -48.749 1.00 96.81 89 GLN A C 1
ATOM 711 O O . GLN A 1 89 ? 48.148 -6.856 -48.824 1.00 96.81 89 GLN A O 1
ATOM 716 N N . VAL A 1 90 ? 47.716 -4.707 -49.341 1.00 97.56 90 VAL A N 1
ATOM 717 C CA . VAL A 1 90 ? 48.988 -4.486 -50.059 1.00 97.56 90 VAL A CA 1
ATOM 718 C C . VAL A 1 90 ? 50.178 -4.760 -49.143 1.00 97.56 90 VAL A C 1
ATOM 720 O O . VAL A 1 90 ? 51.015 -5.581 -49.486 1.00 97.56 90 VAL A O 1
ATOM 723 N N . LEU A 1 91 ? 50.218 -4.165 -47.946 1.00 96.19 91 LEU A N 1
ATOM 724 C CA . LEU A 1 91 ? 51.326 -4.352 -46.996 1.00 96.19 91 LEU A CA 1
ATOM 725 C C . LEU A 1 91 ? 51.446 -5.781 -46.451 1.00 96.19 91 LEU A C 1
ATOM 727 O O . LEU A 1 91 ? 52.517 -6.185 -46.009 1.00 96.19 91 LEU A O 1
ATOM 731 N N . ARG A 1 92 ? 50.354 -6.552 -46.463 1.00 95.81 92 ARG A N 1
ATOM 732 C CA . ARG A 1 92 ? 50.381 -7.978 -46.120 1.00 95.81 92 ARG A CA 1
ATOM 733 C C . ARG A 1 92 ? 51.072 -8.805 -47.205 1.00 95.81 92 ARG A C 1
ATOM 735 O O . ARG A 1 92 ? 51.747 -9.771 -46.870 1.00 95.81 92 ARG A O 1
ATOM 742 N N . LEU A 1 93 ? 50.876 -8.440 -48.472 1.00 93.12 93 LEU A N 1
ATOM 743 C CA . LEU A 1 93 ? 51.468 -9.112 -49.633 1.00 93.12 93 LEU A CA 1
ATOM 744 C C . LEU A 1 93 ? 52.904 -8.630 -49.897 1.00 93.12 93 LEU A C 1
ATOM 746 O O . LEU A 1 93 ? 53.784 -9.436 -50.183 1.00 93.12 93 LEU A O 1
ATOM 750 N N . ASN A 1 94 ? 53.145 -7.327 -49.750 1.00 95.31 94 ASN A N 1
ATOM 751 C CA . ASN A 1 94 ? 54.431 -6.663 -49.923 1.00 95.31 94 ASN A CA 1
ATOM 752 C C . ASN A 1 94 ? 54.667 -5.633 -48.796 1.00 95.31 94 ASN A C 1
ATOM 754 O O . ASN A 1 94 ? 54.268 -4.470 -48.919 1.00 95.31 94 ASN A O 1
ATOM 758 N N . PRO A 1 95 ? 55.333 -6.031 -47.697 1.00 95.19 95 PRO A N 1
ATOM 759 C CA . PRO A 1 95 ? 55.617 -5.140 -46.570 1.00 95.19 95 PRO A CA 1
ATOM 760 C C . PRO A 1 95 ? 56.483 -3.918 -46.915 1.00 95.19 95 PRO A C 1
ATOM 762 O O . PRO A 1 95 ? 56.417 -2.913 -46.202 1.00 95.19 95 PRO A O 1
ATOM 765 N N . GLU A 1 96 ? 57.266 -3.977 -47.995 1.00 93.94 96 GLU A N 1
ATOM 766 C CA . GLU A 1 96 ? 58.186 -2.912 -48.424 1.00 93.94 96 GLU A CA 1
ATOM 767 C C . GLU A 1 96 ? 57.507 -1.837 -49.297 1.00 93.94 96 GLU A C 1
ATOM 769 O O . GLU A 1 96 ? 58.158 -0.885 -49.730 1.00 93.94 96 GLU A O 1
ATOM 774 N N . ASP A 1 97 ? 56.194 -1.939 -49.548 1.00 95.31 97 ASP A N 1
ATOM 775 C CA . ASP A 1 97 ? 55.451 -0.937 -50.320 1.00 95.31 97 ASP A CA 1
ATOM 776 C C . ASP A 1 97 ? 55.318 0.389 -49.545 1.00 95.31 97 ASP A C 1
ATOM 778 O O . ASP A 1 97 ? 54.459 0.581 -48.675 1.00 95.31 97 ASP A O 1
ATOM 782 N N . THR A 1 98 ? 56.205 1.332 -49.859 1.00 92.88 98 THR A N 1
ATOM 783 C CA . THR A 1 98 ? 56.306 2.626 -49.168 1.00 92.88 98 THR A CA 1
ATOM 784 C C . THR A 1 98 ? 55.071 3.502 -49.369 1.00 92.88 98 THR A C 1
ATOM 786 O O . THR A 1 98 ? 54.663 4.208 -48.443 1.00 92.88 98 THR A O 1
ATOM 789 N N . TYR A 1 99 ? 54.431 3.431 -50.541 1.00 93.38 99 TYR A N 1
ATOM 790 C CA . TYR A 1 99 ? 53.230 4.207 -50.848 1.00 93.38 99 TYR A CA 1
ATOM 791 C C . TYR A 1 99 ? 52.041 3.779 -49.981 1.00 93.38 99 TYR A C 1
ATOM 793 O O . TYR A 1 99 ? 51.401 4.616 -49.346 1.00 93.38 99 TYR A O 1
ATOM 801 N N . SER A 1 100 ? 51.762 2.479 -49.898 1.00 94.38 100 SER A N 1
ATOM 802 C CA . SER A 1 100 ? 50.657 1.942 -49.101 1.00 94.38 100 SER A CA 1
ATOM 803 C C . SER A 1 100 ? 50.889 2.161 -47.613 1.00 94.38 100 SER A C 1
ATOM 805 O O . SER A 1 100 ? 49.938 2.463 -46.895 1.00 94.38 100 SER A O 1
ATOM 807 N N . ARG A 1 101 ? 52.147 2.100 -47.153 1.00 95.00 101 ARG A N 1
ATOM 808 C CA . ARG A 1 101 ? 52.521 2.456 -45.776 1.00 95.00 101 ARG A CA 1
ATOM 809 C C . ARG A 1 101 ? 52.186 3.913 -45.465 1.00 95.00 101 ARG A C 1
ATOM 811 O O . ARG A 1 101 ? 51.448 4.175 -44.519 1.00 95.00 101 ARG A O 1
ATOM 818 N N . MET A 1 102 ? 52.620 4.837 -46.321 1.00 95.69 102 MET A N 1
ATOM 819 C CA . MET A 1 102 ? 52.287 6.258 -46.198 1.00 95.69 102 MET A CA 1
ATOM 820 C C . MET A 1 102 ? 50.766 6.489 -46.192 1.00 95.69 102 MET A C 1
ATOM 822 O O . MET A 1 102 ? 50.258 7.263 -45.383 1.00 95.69 102 MET A O 1
ATOM 826 N N . MET A 1 103 ? 50.016 5.804 -47.060 1.00 95.81 103 MET A N 1
ATOM 827 C CA . MET A 1 103 ? 48.557 5.942 -47.117 1.00 95.81 103 MET A CA 1
ATOM 828 C C . MET A 1 103 ? 47.860 5.403 -45.862 1.00 95.81 103 MET A C 1
ATOM 830 O O . MET A 1 103 ? 46.922 6.033 -45.375 1.00 95.81 103 MET A O 1
ATOM 834 N N . VAL A 1 104 ? 48.318 4.276 -45.308 1.00 94.44 104 VAL A N 1
ATOM 835 C CA . VAL A 1 104 ? 47.830 3.745 -44.024 1.00 94.44 104 VAL A CA 1
ATOM 836 C C . VAL A 1 104 ? 48.039 4.765 -42.907 1.00 94.44 104 VAL A C 1
ATOM 838 O O . VAL A 1 104 ? 47.097 5.013 -42.150 1.00 94.44 104 VAL A O 1
ATOM 841 N N . ASP A 1 105 ? 49.217 5.388 -42.839 1.00 90.69 105 ASP A N 1
ATOM 842 C CA . ASP A 1 105 ? 49.531 6.405 -41.833 1.00 90.69 105 ASP A CA 1
ATOM 843 C C . ASP A 1 105 ? 48.635 7.640 -41.992 1.00 90.69 105 ASP A C 1
ATOM 845 O O . ASP A 1 105 ? 47.990 8.058 -41.032 1.00 90.69 105 ASP A O 1
ATOM 849 N N . ILE A 1 106 ? 48.504 8.175 -43.213 1.00 91.69 106 ILE A N 1
ATOM 850 C CA . ILE A 1 106 ? 47.641 9.333 -43.513 1.00 91.69 106 ILE A CA 1
ATOM 851 C C . ILE A 1 106 ? 46.185 9.059 -43.119 1.00 91.69 106 ILE A C 1
ATOM 853 O O . ILE A 1 106 ? 45.542 9.899 -42.487 1.00 91.69 106 ILE A O 1
ATOM 857 N N . ILE A 1 107 ? 45.648 7.892 -43.485 1.00 91.75 107 ILE A N 1
ATOM 858 C CA . ILE A 1 107 ? 44.250 7.542 -43.203 1.00 91.75 107 ILE A CA 1
ATOM 859 C C . ILE A 1 107 ? 44.030 7.317 -41.700 1.00 91.75 107 ILE A C 1
ATOM 861 O O . ILE A 1 107 ? 42.969 7.661 -41.179 1.00 91.75 107 ILE A O 1
ATOM 865 N N . SER A 1 108 ? 45.024 6.771 -40.996 1.00 87.69 108 SER A N 1
ATOM 866 C CA . SER A 1 108 ? 44.914 6.419 -39.573 1.00 87.69 108 SER A CA 1
ATOM 867 C C . SER A 1 108 ? 45.158 7.596 -38.620 1.00 87.69 108 SER A C 1
ATOM 869 O O . SER A 1 108 ? 44.876 7.468 -37.431 1.00 87.69 108 SER A O 1
ATOM 871 N N . GLN A 1 109 ? 45.628 8.750 -39.111 1.00 85.69 109 GLN A N 1
ATOM 872 C CA . GLN A 1 109 ? 45.822 9.962 -38.296 1.00 85.69 109 GLN A CA 1
ATOM 873 C C . GLN A 1 109 ? 44.516 10.570 -37.757 1.00 85.69 109 GLN A C 1
ATOM 875 O O . GLN A 1 109 ? 44.558 11.358 -36.812 1.00 85.69 109 GLN A O 1
ATOM 880 N N . LYS A 1 110 ? 43.354 10.244 -38.341 1.00 77.56 110 LYS A N 1
ATOM 881 C CA . LYS A 1 110 ? 42.040 10.733 -37.890 1.00 77.56 110 LYS A CA 1
ATOM 882 C C . LYS A 1 110 ? 41.114 9.568 -37.525 1.00 77.56 110 LYS A C 1
ATOM 884 O O . LYS A 1 110 ? 41.207 8.511 -38.149 1.00 77.56 110 LYS A O 1
ATOM 889 N N . PRO A 1 111 ? 40.190 9.747 -36.558 1.00 75.88 111 PRO A N 1
ATOM 890 C CA . PRO A 1 111 ? 39.204 8.724 -36.227 1.00 75.88 111 PRO A CA 1
ATOM 891 C C . PRO A 1 111 ? 38.412 8.310 -37.470 1.00 75.88 111 PRO A C 1
ATOM 893 O O . PRO A 1 111 ? 37.810 9.147 -38.146 1.00 75.88 111 PRO A O 1
ATOM 896 N N . LEU A 1 112 ? 38.420 7.013 -37.778 1.00 76.06 112 LEU A N 1
ATOM 897 C CA . LEU A 1 112 ? 37.625 6.473 -38.876 1.00 76.06 112 LEU A CA 1
ATOM 898 C C . LEU A 1 112 ? 36.133 6.557 -38.528 1.00 76.06 112 LEU A C 1
ATOM 900 O O . LEU A 1 112 ? 35.771 6.319 -37.372 1.00 76.06 112 LEU A O 1
ATOM 904 N N . PRO A 1 113 ? 35.253 6.812 -39.513 1.00 71.94 113 PRO A N 1
ATOM 905 C CA . PRO A 1 113 ? 33.817 6.720 -39.292 1.00 71.94 113 PRO A CA 1
ATOM 906 C C . PRO A 1 113 ? 33.437 5.323 -38.760 1.00 71.94 113 PRO A C 1
ATOM 908 O O . PRO A 1 113 ? 34.056 4.321 -39.157 1.00 71.94 113 PRO A O 1
ATOM 911 N N . PRO A 1 114 ? 32.450 5.239 -37.846 1.00 67.06 114 PRO A N 1
ATOM 912 C CA . PRO A 1 114 ? 32.045 3.983 -37.230 1.00 67.06 114 PRO A CA 1
ATOM 913 C C . PRO A 1 114 ? 31.605 2.974 -38.293 1.00 67.06 114 PRO A C 1
ATOM 915 O O . PRO A 1 114 ? 31.001 3.321 -39.309 1.00 67.06 114 PRO A O 1
ATOM 918 N N . LYS A 1 115 ? 31.932 1.700 -38.063 1.00 64.44 115 LYS A N 1
ATOM 919 C CA . LYS A 1 115 ? 31.521 0.605 -38.942 1.00 64.44 115 LYS A CA 1
ATOM 920 C C . LYS A 1 115 ? 29.998 0.493 -38.871 1.00 64.44 115 LYS A C 1
ATOM 922 O O . LYS A 1 115 ? 29.469 0.124 -37.829 1.00 64.44 115 LYS A O 1
ATOM 927 N N . ILE A 1 116 ? 29.308 0.799 -39.966 1.00 60.66 116 ILE A N 1
ATOM 928 C CA . ILE A 1 116 ? 27.883 0.490 -40.097 1.00 60.66 116 ILE A CA 1
ATOM 929 C C . ILE A 1 116 ? 27.799 -1.025 -40.280 1.00 60.66 116 ILE A C 1
ATOM 931 O O . ILE A 1 116 ? 28.050 -1.542 -41.370 1.00 60.66 116 ILE A O 1
ATOM 935 N N . GLU A 1 117 ? 27.560 -1.756 -39.194 1.00 59.09 117 GLU A N 1
ATOM 936 C CA . GLU A 1 117 ? 27.271 -3.184 -39.290 1.00 59.09 117 GLU A CA 1
ATOM 937 C C . GLU A 1 117 ? 25.817 -3.372 -39.738 1.00 59.09 117 GLU A C 1
ATOM 939 O O . GLU A 1 117 ? 24.938 -2.652 -39.257 1.00 59.09 117 GLU A O 1
ATOM 944 N N . PRO A 1 118 ? 25.538 -4.306 -40.667 1.00 61.31 118 PRO A N 1
ATOM 945 C CA . PRO A 1 118 ? 24.166 -4.633 -41.017 1.00 61.31 118 PRO A CA 1
ATOM 946 C C . PRO A 1 118 ? 23.441 -5.083 -39.748 1.00 61.31 118 PRO A C 1
ATOM 948 O O . PRO A 1 118 ? 23.938 -5.950 -39.024 1.00 61.31 118 PRO A O 1
ATOM 951 N N . ILE A 1 119 ? 22.286 -4.469 -39.478 1.00 58.78 119 ILE A N 1
ATOM 952 C CA . ILE A 1 119 ? 21.443 -4.799 -38.328 1.00 58.78 119 ILE A CA 1
ATOM 953 C C . ILE A 1 119 ? 21.151 -6.295 -38.411 1.00 58.78 119 ILE A C 1
ATOM 955 O O . ILE A 1 119 ? 20.487 -6.760 -39.341 1.00 58.78 119 ILE A O 1
ATOM 959 N N . LYS A 1 120 ? 21.705 -7.065 -37.471 1.00 68.44 120 LYS A N 1
ATOM 960 C CA . LYS A 1 120 ? 21.416 -8.493 -37.392 1.00 68.44 120 LYS A CA 1
ATOM 961 C C . LYS A 1 120 ? 19.913 -8.652 -37.145 1.00 68.44 120 LYS A C 1
ATOM 963 O O . LYS A 1 120 ? 19.360 -7.893 -36.347 1.00 68.44 120 LYS A O 1
ATOM 968 N N . PRO A 1 121 ? 19.239 -9.604 -37.812 1.00 73.31 121 PRO A N 1
ATOM 969 C CA . PRO A 1 121 ? 17.850 -9.888 -37.497 1.00 73.31 121 PRO A CA 1
ATOM 970 C C . PRO A 1 121 ? 17.755 -10.245 -36.015 1.00 73.31 121 PRO A C 1
ATOM 972 O O . PRO A 1 121 ? 18.492 -11.110 -35.541 1.00 73.31 121 PRO A O 1
ATOM 975 N N . LEU A 1 122 ? 16.863 -9.552 -35.306 1.00 75.62 122 LEU A N 1
ATOM 976 C CA . LEU A 1 122 ? 16.663 -9.738 -33.874 1.00 75.62 122 LEU A CA 1
ATOM 977 C C . LEU A 1 122 ? 16.384 -11.214 -33.577 1.00 75.62 122 LEU A C 1
ATOM 979 O O . LEU A 1 122 ? 15.553 -11.858 -34.236 1.00 75.62 122 LEU A O 1
ATOM 983 N N . THR A 1 123 ? 17.065 -11.738 -32.567 1.00 83.56 123 THR A N 1
ATOM 984 C CA . THR A 1 123 ? 16.768 -13.044 -31.985 1.00 83.56 123 THR A CA 1
ATOM 985 C C . THR A 1 123 ? 15.329 -13.071 -31.452 1.00 83.56 123 THR A C 1
ATOM 987 O O . THR A 1 123 ? 14.738 -12.022 -31.186 1.00 83.56 123 THR A O 1
ATOM 990 N N . PRO A 1 124 ? 14.729 -14.256 -31.249 1.00 78.94 124 PRO A N 1
ATOM 991 C CA . PRO A 1 124 ? 13.413 -14.356 -30.619 1.00 78.94 124 PRO A CA 1
ATOM 992 C C . PRO A 1 124 ? 13.332 -13.650 -29.256 1.00 78.94 124 PRO A C 1
ATOM 994 O O . PRO A 1 124 ? 12.310 -13.043 -28.949 1.00 78.94 124 PRO A O 1
ATOM 997 N N . LEU A 1 125 ? 14.417 -13.681 -28.470 1.00 62.97 125 LEU A N 1
ATOM 998 C CA . LEU A 1 125 ? 14.495 -12.991 -27.182 1.00 62.97 125 LEU A CA 1
ATOM 999 C C . LEU A 1 125 ? 14.506 -11.469 -27.355 1.00 62.97 125 LEU A C 1
ATOM 1001 O O . LEU A 1 125 ? 13.774 -10.780 -26.658 1.00 62.97 125 LEU A O 1
ATOM 1005 N N . GLU A 1 126 ? 15.279 -10.948 -28.306 1.00 65.62 126 GLU A N 1
ATOM 1006 C CA . GLU A 1 126 ? 15.327 -9.509 -28.587 1.00 65.62 126 GLU A CA 1
ATOM 1007 C C . GLU A 1 126 ? 14.012 -8.996 -29.185 1.00 65.62 126 GLU A C 1
ATOM 1009 O O . GLU A 1 126 ? 13.565 -7.916 -28.826 1.00 65.62 126 GLU A O 1
ATOM 1014 N N . LYS A 1 127 ? 13.337 -9.781 -30.038 1.00 78.06 127 LYS A N 1
ATOM 1015 C CA . LYS A 1 127 ? 11.986 -9.446 -30.523 1.00 78.06 127 LYS A CA 1
ATOM 1016 C C . LYS A 1 127 ? 10.981 -9.378 -29.380 1.00 78.06 127 LYS A C 1
ATOM 1018 O O . LYS A 1 127 ? 10.161 -8.467 -29.348 1.00 78.06 127 LYS A O 1
ATOM 1023 N N . LYS A 1 128 ? 11.055 -10.330 -28.446 1.00 73.44 128 LYS A N 1
ATOM 1024 C CA . LYS A 1 128 ? 10.213 -10.334 -27.249 1.00 73.44 128 LYS A CA 1
ATOM 1025 C C . LYS A 1 128 ? 10.518 -9.130 -26.355 1.00 73.44 128 LYS A C 1
ATOM 1027 O O . LYS A 1 128 ? 9.588 -8.469 -25.918 1.00 73.44 128 LYS A O 1
ATOM 1032 N N . ALA A 1 129 ? 11.796 -8.811 -26.150 1.00 62.81 129 ALA A N 1
ATOM 1033 C CA . ALA A 1 129 ? 12.217 -7.644 -25.381 1.00 62.81 129 ALA A CA 1
ATOM 1034 C C . ALA A 1 129 ? 11.712 -6.334 -26.004 1.00 62.81 129 ALA A C 1
ATOM 1036 O O . ALA A 1 129 ? 11.268 -5.457 -25.278 1.00 62.81 129 ALA A O 1
ATOM 1037 N N . LEU A 1 130 ? 11.713 -6.225 -27.337 1.00 75.38 130 LEU A N 1
ATOM 1038 C CA . LEU A 1 130 ? 11.233 -5.038 -28.049 1.00 75.38 130 LEU A CA 1
ATOM 1039 C C . LEU A 1 130 ? 9.704 -4.879 -27.964 1.00 75.38 130 LEU A C 1
ATOM 1041 O O . LEU A 1 130 ? 9.192 -3.767 -27.856 1.00 75.38 130 LEU A O 1
ATOM 1045 N N . GLU A 1 131 ? 8.970 -5.993 -27.990 1.00 77.06 131 GLU A N 1
ATOM 1046 C CA . GLU A 1 131 ? 7.520 -6.004 -27.769 1.00 77.06 131 GLU A CA 1
ATOM 1047 C C . GLU A 1 131 ? 7.174 -5.625 -26.319 1.00 77.06 131 GLU A C 1
ATOM 1049 O O . GLU A 1 131 ? 6.289 -4.805 -26.082 1.00 77.06 131 GLU A O 1
ATOM 1054 N N . GLU A 1 132 ? 7.911 -6.166 -25.343 1.00 69.00 132 GLU A N 1
ATOM 1055 C CA . GLU A 1 132 ? 7.777 -5.807 -23.927 1.00 69.00 132 GLU A CA 1
ATOM 1056 C C . GLU A 1 132 ? 8.127 -4.325 -23.689 1.00 69.00 132 GLU A C 1
ATOM 1058 O O . GLU A 1 132 ? 7.377 -3.623 -23.012 1.00 69.00 132 GLU A O 1
ATOM 1063 N N . GLU A 1 133 ? 9.208 -3.818 -24.292 1.00 69.25 133 GLU A N 1
ATOM 1064 C CA . GLU A 1 133 ? 9.615 -2.406 -24.252 1.00 69.25 133 GLU A CA 1
ATOM 1065 C C . GLU A 1 133 ? 8.513 -1.492 -24.789 1.00 69.25 133 GLU A C 1
ATOM 1067 O O . GLU A 1 133 ? 8.145 -0.516 -24.135 1.00 69.25 133 GLU A O 1
ATOM 1072 N N . LYS A 1 134 ? 7.923 -1.837 -25.936 1.00 74.38 134 LYS A N 1
ATOM 1073 C CA . LYS A 1 134 ? 6.809 -1.084 -26.514 1.00 74.38 134 LYS A CA 1
ATOM 1074 C C . LYS A 1 134 ? 5.603 -1.043 -25.571 1.00 74.38 134 LYS A C 1
ATOM 1076 O O . LYS A 1 134 ? 5.058 0.028 -25.325 1.00 74.38 134 LYS A O 1
ATOM 1081 N N . GLN A 1 135 ? 5.238 -2.173 -24.966 1.00 73.25 135 GLN A N 1
ATOM 1082 C CA . GLN A 1 135 ? 4.149 -2.234 -23.980 1.00 73.25 135 GLN A CA 1
ATOM 1083 C C . GLN A 1 135 ? 4.445 -1.431 -22.702 1.00 73.25 135 GLN A C 1
ATOM 1085 O O . GLN A 1 135 ? 3.528 -0.945 -22.036 1.00 73.25 135 GLN A O 1
ATOM 1090 N N . ILE A 1 136 ? 5.714 -1.313 -22.309 1.00 62.34 136 ILE A N 1
ATOM 1091 C CA . ILE A 1 136 ? 6.142 -0.479 -21.179 1.00 62.34 136 ILE A CA 1
ATOM 1092 C C . ILE A 1 136 ? 6.039 1.002 -21.551 1.00 62.34 136 ILE A C 1
ATOM 1094 O O . ILE A 1 136 ? 5.448 1.771 -20.800 1.00 62.34 136 ILE A O 1
ATOM 1098 N N . LEU A 1 137 ? 6.550 1.400 -22.717 1.00 62.22 137 LEU A N 1
ATOM 1099 C CA . LEU A 1 137 ? 6.488 2.783 -23.195 1.00 62.22 137 LEU A CA 1
ATOM 1100 C C . LEU A 1 137 ? 5.046 3.260 -23.396 1.00 62.22 137 LEU A C 1
ATOM 1102 O O . LEU A 1 137 ? 4.721 4.374 -22.991 1.00 62.22 137 LEU A O 1
ATOM 1106 N N . ASP A 1 138 ? 4.173 2.408 -23.933 1.00 67.94 138 ASP A N 1
ATOM 1107 C CA . ASP A 1 138 ? 2.748 2.713 -24.084 1.00 67.94 138 ASP A CA 1
ATOM 1108 C C . ASP A 1 138 ? 2.077 2.928 -22.715 1.00 67.94 138 ASP A C 1
ATOM 1110 O O . ASP A 1 138 ? 1.308 3.876 -22.544 1.00 67.94 138 ASP A O 1
ATOM 1114 N N . ARG A 1 139 ? 2.417 2.116 -21.699 1.00 60.50 139 ARG A N 1
ATOM 1115 C CA . ARG A 1 139 ? 1.956 2.338 -20.316 1.00 60.50 139 ARG A CA 1
ATOM 1116 C C . ARG A 1 139 ? 2.451 3.675 -19.766 1.00 60.50 139 ARG A C 1
ATOM 1118 O O . ARG A 1 139 ? 1.642 4.463 -19.291 1.00 60.50 139 ARG A O 1
ATOM 1125 N N . LEU A 1 140 ? 3.744 3.962 -19.889 1.00 53.44 140 LEU A N 1
ATOM 1126 C CA . LEU A 1 140 ? 4.350 5.194 -19.372 1.00 53.44 140 LEU A CA 1
ATOM 1127 C C . LEU A 1 140 ? 3.809 6.463 -20.061 1.00 53.44 140 LEU A C 1
ATOM 1129 O O . LEU A 1 140 ? 3.706 7.510 -19.425 1.00 53.44 140 LEU A O 1
ATOM 1133 N N . GLN A 1 141 ? 3.426 6.392 -21.341 1.00 55.69 141 GLN A N 1
ATOM 1134 C CA . GLN A 1 141 ? 2.824 7.524 -22.058 1.00 55.69 141 GLN A CA 1
ATOM 1135 C C . GLN A 1 141 ? 1.381 7.810 -21.627 1.00 55.69 141 GLN A C 1
ATOM 1137 O O . GLN A 1 141 ? 1.003 8.979 -21.529 1.00 55.69 141 GLN A O 1
ATOM 1142 N N . VAL A 1 142 ? 0.590 6.778 -21.315 1.00 51.44 142 VAL A N 1
ATOM 1143 C CA . VAL A 1 142 ? -0.753 6.949 -20.726 1.00 51.44 142 VAL A CA 1
ATOM 1144 C C . VAL A 1 142 ? -0.658 7.588 -19.332 1.00 51.44 142 VAL A C 1
ATOM 1146 O O . VAL A 1 142 ? -1.524 8.373 -18.939 1.00 51.44 142 VAL A O 1
ATOM 1149 N N . GLU A 1 143 ? 0.429 7.330 -18.604 1.00 49.75 143 GLU A N 1
ATOM 1150 C CA . GLU A 1 143 ? 0.607 7.783 -17.224 1.00 49.75 143 GLU A CA 1
ATOM 1151 C C . GLU A 1 143 ? 0.947 9.267 -17.033 1.00 49.75 143 GLU A C 1
ATOM 1153 O O . GLU A 1 143 ? 0.693 9.805 -15.956 1.00 49.75 143 GLU A O 1
ATOM 1158 N N . ASN A 1 144 ? 1.398 9.977 -18.071 1.00 39.97 144 ASN A N 1
ATOM 1159 C CA . ASN A 1 144 ? 1.682 11.420 -18.002 1.00 39.97 144 ASN A CA 1
ATOM 1160 C C . ASN A 1 144 ? 0.427 12.311 -17.832 1.00 39.97 144 ASN A C 1
ATOM 1162 O O . ASN A 1 144 ? 0.529 13.538 -17.853 1.00 39.97 144 ASN A O 1
ATOM 1166 N N . THR A 1 145 ? -0.758 11.715 -17.652 1.00 40.56 145 THR A N 1
ATOM 1167 C CA . THR A 1 145 ? -2.027 12.420 -17.390 1.00 40.56 145 THR A CA 1
ATOM 1168 C C . THR A 1 145 ? -2.800 11.922 -16.161 1.00 40.56 145 THR A C 1
ATOM 1170 O O . THR A 1 145 ? -3.927 12.374 -15.940 1.00 40.56 145 THR A O 1
ATOM 1173 N N . LEU A 1 146 ? -2.236 11.041 -15.320 1.00 44.75 146 LEU A N 1
ATOM 1174 C CA . LEU A 1 146 ? -2.935 10.592 -14.110 1.00 44.75 146 LEU A CA 1
ATOM 1175 C C . LEU A 1 146 ? -2.962 11.691 -13.037 1.00 44.75 146 LEU A C 1
ATOM 1177 O O . LEU A 1 146 ? -2.098 11.758 -12.175 1.00 44.75 146 LEU A O 1
ATOM 1181 N N . GLY A 1 147 ? -4.029 12.488 -13.022 1.00 48.56 147 GLY A N 1
ATOM 1182 C CA . GLY A 1 147 ? -4.655 12.761 -11.730 1.00 48.56 147 GLY A CA 1
ATOM 1183 C C . GLY A 1 147 ? -5.250 11.441 -11.248 1.00 48.56 147 GLY A C 1
ATOM 1184 O O . GLY A 1 147 ? -6.041 10.846 -11.986 1.00 48.56 147 GLY A O 1
ATOM 1185 N N . TYR A 1 148 ? -4.854 10.939 -10.075 1.00 54.25 148 TYR A N 1
ATOM 1186 C CA . TYR A 1 148 ? -5.356 9.657 -9.564 1.00 54.25 148 TYR A CA 1
ATOM 1187 C C . TYR A 1 148 ? -6.886 9.685 -9.430 1.00 54.25 148 TYR A C 1
ATOM 1189 O O . TYR A 1 148 ? -7.449 10.150 -8.438 1.00 54.25 148 TYR A O 1
ATOM 1197 N N . ARG A 1 149 ? -7.604 9.159 -10.426 1.00 71.56 149 ARG A N 1
ATOM 1198 C CA . ARG A 1 149 ? -9.046 8.937 -10.316 1.00 71.56 149 ARG A CA 1
ATOM 1199 C C . ARG A 1 149 ? -9.260 7.583 -9.658 1.00 71.56 149 ARG A C 1
ATOM 1201 O O . ARG A 1 149 ? -9.356 6.579 -10.350 1.00 71.56 149 ARG A O 1
ATOM 1208 N N . ILE A 1 150 ? -9.375 7.572 -8.332 1.00 86.12 150 ILE A N 1
ATOM 1209 C CA . ILE A 1 150 ? -9.655 6.351 -7.566 1.00 86.12 150 ILE A CA 1
ATOM 1210 C C . ILE A 1 150 ? -11.038 5.803 -7.965 1.00 86.12 150 ILE A C 1
ATOM 1212 O O . ILE A 1 150 ? -12.072 6.414 -7.681 1.00 86.12 150 ILE A O 1
ATOM 1216 N N . GLN A 1 151 ? -11.060 4.662 -8.653 1.00 91.44 151 GLN A N 1
ATOM 1217 C CA . GLN A 1 151 ? -12.261 3.924 -9.066 1.00 91.44 151 GLN A CA 1
ATOM 1218 C C . GLN A 1 151 ? -12.287 2.499 -8.516 1.00 91.44 151 GLN A C 1
ATOM 1220 O O . GLN A 1 151 ? -13.356 1.896 -8.447 1.00 91.44 151 GLN A O 1
ATOM 1225 N N . ARG A 1 152 ? -11.136 1.947 -8.134 1.00 94.56 152 ARG A N 1
ATOM 1226 C CA . ARG A 1 152 ? -10.980 0.597 -7.597 1.00 94.56 152 ARG A CA 1
ATOM 1227 C C . ARG A 1 152 ? -10.174 0.659 -6.313 1.00 94.56 152 ARG A C 1
ATOM 1229 O O . ARG A 1 152 ? -9.021 1.074 -6.325 1.00 94.56 152 ARG A O 1
ATOM 1236 N N . VAL A 1 153 ? -10.769 0.225 -5.212 1.00 97.06 153 VAL A N 1
ATOM 1237 C CA . VAL A 1 153 ? -10.114 0.188 -3.903 1.00 97.06 153 VAL A CA 1
ATOM 1238 C C . VAL A 1 153 ? -10.093 -1.242 -3.409 1.00 97.06 153 VAL A C 1
ATOM 1240 O O . VAL A 1 153 ? -11.109 -1.934 -3.458 1.00 97.06 153 VAL A O 1
ATOM 1243 N N . VAL A 1 154 ? -8.945 -1.680 -2.909 1.00 98.56 154 VAL A N 1
ATOM 1244 C CA . VAL A 1 154 ? -8.831 -2.947 -2.188 1.00 98.56 154 VAL A CA 1
ATOM 1245 C C . VAL A 1 154 ? -8.721 -2.640 -0.704 1.00 98.56 154 VAL A C 1
ATOM 1247 O O . VAL A 1 154 ? -7.834 -1.898 -0.281 1.00 98.56 154 VAL A O 1
ATOM 1250 N N . LEU A 1 155 ? -9.642 -3.206 0.071 1.00 98.75 155 LEU A N 1
ATOM 1251 C CA . LEU A 1 155 ? -9.659 -3.142 1.524 1.00 98.75 155 LEU A CA 1
ATOM 1252 C C . LEU A 1 155 ? -9.139 -4.469 2.074 1.00 98.75 155 LEU A C 1
ATOM 1254 O O . LEU A 1 155 ? -9.669 -5.540 1.773 1.00 98.75 155 LEU A O 1
ATOM 1258 N N . ASP A 1 156 ? -8.092 -4.393 2.877 1.00 98.69 156 ASP A N 1
ATOM 1259 C CA . ASP A 1 156 ? -7.415 -5.548 3.438 1.00 98.69 156 ASP A CA 1
ATOM 1260 C C . ASP A 1 156 ? -7.640 -5.606 4.951 1.00 98.69 156 ASP A C 1
ATOM 1262 O O . ASP A 1 156 ? -7.031 -4.829 5.683 1.00 98.69 156 ASP A O 1
ATOM 1266 N N . PRO A 1 157 ? -8.520 -6.487 5.459 1.00 98.56 157 PRO A N 1
ATOM 1267 C CA . PRO A 1 157 ? -8.619 -6.693 6.893 1.00 98.56 157 PRO A CA 1
ATOM 1268 C C . PRO A 1 157 ? -7.416 -7.527 7.361 1.00 98.56 157 PRO A C 1
ATOM 1270 O O . PRO A 1 157 ? -7.293 -8.712 7.019 1.00 98.56 157 PRO A O 1
ATOM 1273 N N . GLY A 1 158 ? -6.534 -6.911 8.156 1.00 97.69 158 GLY A N 1
ATOM 1274 C CA . GLY A 1 158 ? -5.337 -7.530 8.729 1.00 97.69 158 GLY A CA 1
ATOM 1275 C C . GLY A 1 158 ? -5.623 -8.869 9.416 1.00 97.69 158 GLY A C 1
ATOM 1276 O O . GLY A 1 158 ? -6.749 -9.115 9.876 1.00 97.69 158 GLY A O 1
ATOM 1277 N N . HIS A 1 159 ? -4.610 -9.740 9.467 1.00 97.31 159 HIS A N 1
ATOM 1278 C CA . HIS A 1 159 ? -4.667 -11.067 10.107 1.00 97.31 159 HIS A CA 1
ATOM 1279 C C . HIS A 1 159 ? -5.767 -11.985 9.533 1.00 97.31 159 HIS A C 1
ATOM 1281 O O . HIS A 1 159 ? -6.159 -11.810 8.373 1.00 97.31 159 HIS A O 1
ATOM 1287 N N . GLY A 1 160 ? -6.234 -12.978 10.299 1.00 95.06 160 GLY A N 1
ATOM 1288 C CA . GLY A 1 160 ? -7.326 -13.888 9.935 1.00 95.06 160 GLY A CA 1
ATOM 1289 C C . GLY A 1 160 ? -6.992 -15.367 10.150 1.00 95.06 160 GLY A C 1
ATOM 1290 O O . GLY A 1 160 ? -5.839 -15.795 10.080 1.00 95.06 160 GLY A O 1
ATOM 1291 N N . GLY A 1 161 ? -8.020 -16.180 10.384 1.00 94.50 161 GLY A N 1
ATOM 1292 C CA . GLY A 1 161 ? -7.887 -17.604 10.661 1.00 94.50 161 GLY A CA 1
ATOM 1293 C C . GLY A 1 161 ? -7.122 -17.853 11.961 1.00 94.50 161 GLY A C 1
ATOM 1294 O O . GLY A 1 161 ? -7.520 -17.382 13.028 1.00 94.50 161 GLY A O 1
ATOM 1295 N N . PHE A 1 162 ? -6.025 -18.607 11.871 1.00 89.88 162 PHE A N 1
ATOM 1296 C CA . PHE A 1 162 ? -5.173 -18.931 13.021 1.00 89.88 162 PHE A CA 1
ATOM 1297 C C . PHE A 1 162 ? -4.366 -17.732 13.539 1.00 89.88 162 PHE A C 1
ATOM 1299 O O . PHE A 1 162 ? -3.895 -17.768 14.672 1.00 89.88 162 PHE A O 1
ATOM 1306 N N . ASP A 1 163 ? -4.194 -16.688 12.728 1.00 92.69 163 ASP A N 1
ATOM 1307 C CA . ASP A 1 163 ? -3.541 -15.451 13.135 1.00 92.69 163 ASP A CA 1
ATOM 1308 C C . ASP A 1 163 ? -4.599 -14.493 13.692 1.00 92.69 163 ASP A C 1
ATOM 1310 O O . ASP A 1 163 ? -5.406 -13.936 12.945 1.00 92.69 163 ASP A O 1
ATOM 1314 N N . SER A 1 164 ? -4.636 -14.340 15.017 1.00 95.50 164 SER A N 1
ATOM 1315 C CA . SER A 1 164 ? -5.567 -13.431 15.694 1.00 95.50 164 SER A CA 1
ATOM 1316 C C . SER A 1 164 ? -5.178 -11.958 15.575 1.00 95.50 164 SER A C 1
ATOM 1318 O O . SER A 1 164 ? -6.010 -11.102 15.888 1.00 95.50 164 SER A O 1
ATOM 1320 N N . GLY A 1 165 ? -3.935 -11.669 15.176 1.00 96.44 165 GLY A N 1
ATOM 1321 C CA . GLY A 1 165 ? -3.288 -10.400 15.481 1.00 96.44 165 GLY A CA 1
ATOM 1322 C C . GLY A 1 165 ? -3.177 -10.181 16.987 1.00 96.44 165 GLY A C 1
ATOM 1323 O O . GLY A 1 165 ? -3.155 -11.135 17.781 1.00 96.44 165 GLY A O 1
ATOM 1324 N N . ALA A 1 166 ? -3.142 -8.918 17.394 1.00 96.94 166 ALA A N 1
ATOM 1325 C CA . ALA A 1 166 ? -3.151 -8.547 18.794 1.00 96.94 166 ALA A CA 1
ATOM 1326 C C . ALA A 1 166 ? -4.469 -8.916 19.499 1.00 96.94 166 ALA A C 1
ATOM 1328 O O . ALA A 1 166 ? -5.563 -8.882 18.931 1.00 96.94 166 ALA A O 1
ATOM 1329 N N . VAL A 1 167 ? -4.359 -9.245 20.789 1.00 97.75 167 VAL A N 1
ATOM 1330 C CA . VAL A 1 167 ? -5.503 -9.578 21.646 1.00 97.75 167 VAL A CA 1
ATOM 1331 C C . VAL A 1 167 ? -5.557 -8.606 22.819 1.00 97.75 167 VAL A C 1
ATOM 1333 O O . VAL A 1 167 ? -4.579 -8.419 23.553 1.00 97.75 167 VAL A O 1
ATOM 1336 N N . GLY A 1 168 ? -6.710 -7.966 22.983 1.00 97.50 168 GLY A N 1
ATOM 1337 C CA . GLY A 1 168 ? -6.976 -7.031 24.067 1.00 97.50 168 GLY A CA 1
ATOM 1338 C C . GLY A 1 168 ? -7.060 -7.706 25.439 1.00 97.50 168 GLY A C 1
ATOM 1339 O O . GLY A 1 168 ? -7.060 -8.930 25.568 1.00 97.50 168 GLY A O 1
ATOM 1340 N N . LEU A 1 169 ? -7.106 -6.903 26.507 1.00 95.69 169 LEU A N 1
ATOM 1341 C CA . LEU A 1 169 ? -7.147 -7.420 27.882 1.00 95.69 169 LEU A CA 1
ATOM 1342 C C . LEU A 1 169 ? -8.406 -8.257 28.156 1.00 95.69 169 LEU A C 1
ATOM 1344 O O . LEU A 1 169 ? -8.360 -9.193 28.949 1.00 95.69 169 LEU A O 1
ATOM 1348 N N . LYS A 1 170 ? -9.526 -7.907 27.522 1.00 96.06 170 LYS A N 1
ATOM 1349 C CA . LYS A 1 170 ? -10.822 -8.582 27.652 1.00 96.06 170 LYS A CA 1
ATOM 1350 C C . LYS A 1 170 ? -11.059 -9.632 26.566 1.00 96.06 170 LYS A C 1
ATOM 1352 O O . LYS A 1 170 ? -12.158 -10.175 26.494 1.00 96.06 170 LYS A O 1
ATOM 1357 N N . GLY A 1 171 ? -10.047 -9.929 25.751 1.00 97.31 171 GLY A N 1
ATOM 1358 C CA . GLY A 1 171 ? -10.096 -10.976 24.735 1.00 97.31 171 GLY A CA 1
ATOM 1359 C C . GLY A 1 171 ? -10.597 -10.523 23.365 1.00 97.31 171 GLY A C 1
ATOM 1360 O O . GLY A 1 171 ? -10.756 -11.377 22.498 1.00 97.31 171 GLY A O 1
ATOM 1361 N N . LEU A 1 172 ? -10.823 -9.221 23.139 1.00 98.38 172 LEU A N 1
ATOM 1362 C CA . LEU A 1 172 ? -11.145 -8.725 21.798 1.00 98.38 172 LEU A CA 1
ATOM 1363 C C . LEU A 1 172 ? -9.963 -9.008 20.863 1.00 98.38 172 LEU A C 1
ATOM 1365 O O . LEU A 1 172 ? -8.824 -8.688 21.204 1.00 98.38 172 LEU A O 1
ATOM 1369 N N . GLN A 1 173 ? -10.228 -9.604 19.702 1.00 98.62 173 GLN A N 1
ATOM 1370 C CA . GLN A 1 173 ? -9.190 -9.960 18.738 1.00 98.62 173 GLN A CA 1
ATOM 1371 C C . GLN A 1 173 ? -9.125 -8.940 17.606 1.00 98.62 173 GLN A C 1
ATOM 1373 O O . GLN A 1 173 ? -10.146 -8.542 17.039 1.00 98.62 173 GLN A O 1
ATOM 1378 N N . GLU A 1 174 ? -7.913 -8.553 17.234 1.00 98.69 174 GLU A N 1
ATOM 1379 C CA . GLU A 1 174 ? -7.668 -7.608 16.152 1.00 98.69 174 GLU A CA 1
ATOM 1380 C C . GLU A 1 174 ? -8.283 -8.075 14.822 1.00 98.69 174 GLU A C 1
ATOM 1382 O O . GLU A 1 174 ? -8.988 -7.305 14.164 1.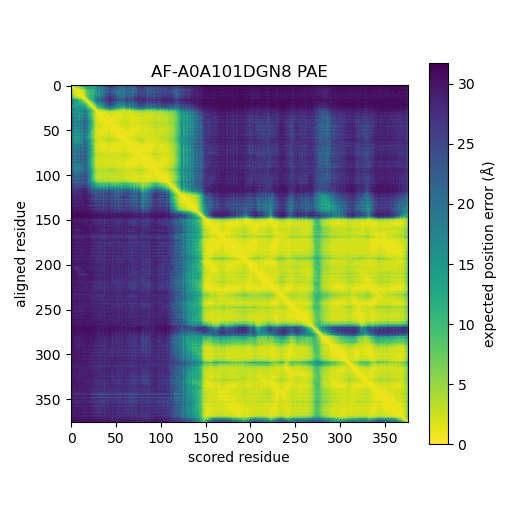00 98.69 174 GLU A O 1
ATOM 1387 N N . LYS A 1 175 ? -8.116 -9.354 14.453 1.00 98.38 175 LYS A N 1
ATOM 1388 C CA . LYS A 1 175 ? -8.669 -9.910 13.203 1.00 98.38 175 LYS A CA 1
ATOM 1389 C C . LYS A 1 175 ? -10.185 -9.717 13.043 1.00 98.38 175 LYS A C 1
ATOM 1391 O O . LYS A 1 175 ? -10.666 -9.590 11.909 1.00 98.38 175 LYS A O 1
ATOM 1396 N N . GLU A 1 176 ? -10.926 -9.703 14.154 1.00 98.69 176 GLU A N 1
ATOM 1397 C CA . GLU A 1 176 ? -12.382 -9.535 14.193 1.00 98.69 176 GLU A CA 1
ATOM 1398 C C . GLU A 1 176 ? -12.760 -8.068 13.999 1.00 98.69 176 GLU A C 1
ATOM 1400 O O . GLU A 1 176 ? -13.650 -7.746 13.208 1.00 98.69 176 GLU A O 1
ATOM 1405 N N . VAL A 1 177 ? -12.045 -7.172 14.688 1.00 98.75 177 VAL A N 1
ATOM 1406 C CA . VAL A 1 177 ? -12.217 -5.721 14.563 1.00 98.75 177 VAL A CA 1
ATOM 1407 C C . VAL A 1 177 ? -11.914 -5.274 13.132 1.00 98.75 177 VAL A C 1
ATOM 1409 O O . VAL A 1 177 ? -12.719 -4.555 12.537 1.00 98.75 177 VAL A O 1
ATOM 1412 N N . ASN A 1 178 ? -10.815 -5.762 12.550 1.00 98.81 178 ASN A N 1
ATOM 1413 C CA . ASN A 1 178 ? -10.405 -5.449 11.182 1.00 98.81 178 ASN A CA 1
ATOM 1414 C C . ASN A 1 178 ? -11.452 -5.898 10.155 1.00 98.81 178 ASN A C 1
ATOM 1416 O O . ASN A 1 178 ? -11.842 -5.114 9.288 1.00 98.81 178 ASN A O 1
ATOM 1420 N N . LEU A 1 179 ? -11.950 -7.138 10.264 1.00 98.81 179 LEU A N 1
ATOM 1421 C CA . LEU A 1 179 ? -12.949 -7.668 9.331 1.00 98.81 179 LEU A CA 1
ATOM 1422 C C . LEU A 1 179 ? -14.271 -6.892 9.400 1.00 98.81 179 LEU A C 1
ATOM 1424 O O . LEU A 1 179 ? -14.828 -6.534 8.360 1.00 98.81 179 LEU A O 1
ATOM 1428 N N . ASP A 1 180 ? -14.767 -6.611 10.607 1.00 98.81 180 ASP A N 1
ATOM 1429 C CA . ASP A 1 180 ? -16.003 -5.847 10.803 1.00 98.81 180 ASP A CA 1
ATOM 1430 C C . ASP A 1 180 ? -15.876 -4.415 10.259 1.00 98.81 180 ASP A C 1
ATOM 1432 O O . ASP A 1 180 ? -16.763 -3.942 9.544 1.00 98.81 180 ASP A O 1
ATOM 1436 N N . LEU A 1 181 ? -14.751 -3.740 10.512 1.00 98.75 181 LEU A N 1
ATOM 1437 C CA . LEU A 1 181 ? -14.508 -2.388 10.007 1.00 98.75 181 LEU A CA 1
ATOM 1438 C C . LEU A 1 181 ? -14.403 -2.335 8.485 1.00 98.75 181 LEU A C 1
ATOM 1440 O O . LEU A 1 181 ? -14.970 -1.425 7.875 1.00 98.75 181 LEU A O 1
ATOM 1444 N N . VAL A 1 182 ? -13.749 -3.311 7.858 1.00 98.75 182 VAL A N 1
ATOM 1445 C CA . VAL A 1 182 ? -13.666 -3.397 6.395 1.00 98.75 182 VAL A CA 1
ATOM 1446 C C . VAL A 1 182 ? -15.044 -3.657 5.776 1.00 98.75 182 VAL A C 1
ATOM 1448 O O . VAL A 1 182 ? -15.429 -2.953 4.838 1.00 98.75 182 VAL A O 1
ATOM 1451 N N . LYS A 1 183 ? -15.845 -4.577 6.339 1.00 98.75 183 LYS A N 1
ATOM 1452 C CA . LYS A 1 183 ? -17.228 -4.827 5.887 1.00 98.75 183 LYS A CA 1
ATOM 1453 C C . LYS A 1 183 ? -18.096 -3.564 5.994 1.00 98.75 183 LYS A C 1
ATOM 1455 O O . LYS A 1 183 ? -18.750 -3.192 5.019 1.00 98.75 183 LYS A O 1
ATOM 1460 N N . ARG A 1 184 ? -18.053 -2.856 7.129 1.00 98.81 184 ARG A N 1
ATOM 1461 C CA . ARG A 1 184 ? -18.787 -1.588 7.327 1.00 98.81 184 ARG A CA 1
ATOM 1462 C C . ARG A 1 184 ? -18.320 -0.497 6.372 1.00 98.81 184 ARG A C 1
ATOM 1464 O O . ARG A 1 184 ? -19.148 0.182 5.772 1.00 98.81 184 ARG A O 1
ATOM 1471 N N . THR A 1 185 ? -17.007 -0.335 6.214 1.00 98.69 185 THR A N 1
ATOM 1472 C CA . THR A 1 185 ? -16.428 0.678 5.321 1.00 98.69 185 THR A CA 1
ATOM 1473 C C . THR A 1 185 ? -16.886 0.439 3.887 1.00 98.69 185 THR A C 1
ATOM 1475 O O . THR A 1 185 ? -17.339 1.373 3.234 1.00 98.69 185 THR A O 1
ATOM 1478 N N . SER A 1 186 ? -16.857 -0.811 3.420 1.00 98.50 186 SER A N 1
ATOM 1479 C CA . SER A 1 186 ? -17.335 -1.188 2.087 1.00 98.50 186 SER A CA 1
ATOM 1480 C C . SER A 1 186 ? -18.820 -0.871 1.873 1.00 98.50 186 SER A C 1
ATOM 1482 O O . SER A 1 186 ? -19.179 -0.249 0.873 1.00 98.50 186 SER A O 1
ATOM 1484 N N . GLN A 1 187 ? -19.683 -1.203 2.840 1.00 98.38 187 GLN A N 1
ATOM 1485 C CA . GLN A 1 187 ? -21.113 -0.872 2.774 1.00 98.38 187 GLN A CA 1
ATOM 1486 C C . GLN A 1 187 ? -21.353 0.639 2.673 1.00 98.38 187 GLN A C 1
ATOM 1488 O O . GLN A 1 187 ? -22.185 1.082 1.884 1.00 98.38 187 GLN A O 1
ATOM 1493 N N . ILE A 1 188 ? -20.612 1.435 3.447 1.00 98.56 188 ILE A N 1
ATOM 1494 C CA . ILE A 1 188 ? -20.720 2.897 3.429 1.00 98.56 188 ILE A CA 1
ATOM 1495 C C . ILE A 1 188 ? -20.193 3.463 2.103 1.00 98.56 188 ILE A C 1
ATOM 1497 O O . ILE A 1 188 ? -20.833 4.333 1.515 1.00 98.56 188 ILE A O 1
ATOM 1501 N N . LEU A 1 189 ? -19.069 2.952 1.592 1.00 97.62 189 LEU A N 1
ATOM 1502 C CA . LEU A 1 189 ? -18.521 3.353 0.293 1.00 97.62 189 LEU A CA 1
ATOM 1503 C C . LEU A 1 189 ? -19.516 3.103 -0.845 1.00 97.62 189 LEU A C 1
ATOM 1505 O O . LEU A 1 189 ? -19.743 4.004 -1.647 1.00 97.62 189 LEU A O 1
ATOM 1509 N N . ALA A 1 190 ? -20.172 1.939 -0.863 1.00 96.62 190 ALA A N 1
ATOM 1510 C CA . ALA A 1 190 ? -21.183 1.607 -1.867 1.00 96.62 190 ALA A CA 1
ATOM 1511 C C . ALA A 1 190 ? -22.392 2.565 -1.849 1.00 96.62 190 ALA A C 1
ATOM 1513 O O . ALA A 1 190 ? -23.038 2.777 -2.876 1.00 96.62 190 ALA A O 1
ATOM 1514 N N . GLN A 1 191 ? -22.703 3.160 -0.690 1.00 97.19 191 GLN A N 1
ATOM 1515 C CA . GLN A 1 191 ? -23.752 4.176 -0.556 1.00 97.19 191 GLN A CA 1
ATOM 1516 C C . GLN A 1 191 ? -23.275 5.570 -0.984 1.00 97.19 191 GLN A C 1
ATOM 1518 O O . GLN A 1 191 ? -24.046 6.324 -1.576 1.00 97.19 191 GLN A O 1
ATOM 1523 N N . MET A 1 192 ? -22.023 5.920 -0.676 1.00 95.12 192 MET A N 1
ATOM 1524 C CA . MET A 1 192 ? -21.450 7.237 -0.970 1.00 95.12 192 MET A CA 1
ATOM 1525 C C . MET A 1 192 ? -21.062 7.413 -2.439 1.00 95.12 192 MET A C 1
ATOM 1527 O O . MET A 1 192 ? -21.127 8.529 -2.953 1.00 95.12 192 MET A O 1
ATOM 1531 N N . ASP A 1 193 ? -20.632 6.339 -3.100 1.00 92.31 193 ASP A N 1
ATOM 1532 C CA . ASP A 1 193 ? -20.074 6.388 -4.447 1.00 92.31 193 ASP A CA 1
ATOM 1533 C C . ASP A 1 193 ? -20.366 5.093 -5.213 1.00 92.31 193 ASP A C 1
ATOM 1535 O O . ASP A 1 193 ? -19.686 4.080 -5.060 1.00 92.31 193 ASP A O 1
ATOM 1539 N N . LYS A 1 194 ? -21.396 5.138 -6.063 1.00 90.75 194 LYS A N 1
ATOM 1540 C CA . LYS A 1 194 ? -21.862 3.974 -6.833 1.00 90.75 194 LYS A CA 1
ATOM 1541 C C . LYS A 1 194 ? -20.885 3.532 -7.926 1.00 90.75 194 LYS A C 1
ATOM 1543 O O . LYS A 1 194 ? -20.988 2.402 -8.396 1.00 90.75 194 LYS A O 1
ATOM 1548 N N . ASP A 1 195 ? -19.955 4.401 -8.320 1.00 90.81 195 ASP A N 1
ATOM 1549 C CA . ASP A 1 195 ? -18.967 4.107 -9.361 1.00 90.81 195 ASP A CA 1
ATOM 1550 C C . ASP A 1 195 ? -17.680 3.500 -8.777 1.00 90.81 195 ASP A C 1
ATOM 1552 O O . ASP A 1 195 ? -16.825 3.015 -9.522 1.00 90.81 195 ASP A O 1
ATOM 1556 N N . LEU A 1 196 ? -17.518 3.533 -7.449 1.00 93.25 196 LEU A N 1
ATOM 1557 C CA . LEU A 1 196 ? -16.360 2.983 -6.756 1.00 93.25 196 LEU A CA 1
ATOM 1558 C C . LEU A 1 196 ? -16.492 1.463 -6.597 1.00 93.25 196 LEU A C 1
ATOM 1560 O O . LEU A 1 196 ? -17.366 0.956 -5.897 1.00 93.25 196 LEU A O 1
ATOM 1564 N N . LYS A 1 197 ? -15.567 0.721 -7.204 1.00 95.94 197 LYS A N 1
ATOM 1565 C CA . LYS A 1 197 ? -15.459 -0.730 -7.048 1.00 95.94 197 LYS A CA 1
ATOM 1566 C C . LYS A 1 197 ? -14.609 -1.050 -5.825 1.00 95.94 197 LYS A C 1
ATOM 1568 O O . LYS A 1 197 ? -13.456 -0.629 -5.743 1.00 95.94 197 LYS A O 1
ATOM 1573 N N . VAL A 1 198 ? -15.170 -1.817 -4.897 1.00 97.38 198 VAL A N 1
ATOM 1574 C CA . VAL A 1 198 ? -14.496 -2.221 -3.659 1.00 97.38 198 VAL A CA 1
ATOM 1575 C C . VAL A 1 198 ? -14.221 -3.720 -3.691 1.00 97.38 198 VAL A C 1
ATOM 1577 O O . VAL A 1 198 ? -15.129 -4.520 -3.907 1.00 97.38 198 VAL A O 1
ATOM 1580 N N . PHE A 1 199 ? -12.967 -4.091 -3.454 1.00 97.94 199 PHE A N 1
ATOM 1581 C CA . PHE A 1 199 ? -12.491 -5.469 -3.394 1.00 97.94 199 PHE A CA 1
ATOM 1582 C C . PHE A 1 199 ? -11.906 -5.769 -2.014 1.00 97.94 199 PHE A C 1
ATOM 1584 O O . PHE A 1 199 ? -11.518 -4.861 -1.281 1.00 97.94 199 PHE A O 1
ATOM 1591 N N . PHE A 1 200 ? -11.827 -7.052 -1.672 1.00 97.56 200 PHE A N 1
ATOM 1592 C CA . PHE A 1 200 ? -11.349 -7.533 -0.380 1.00 97.56 200 PHE A CA 1
ATOM 1593 C C . PHE A 1 200 ? -10.203 -8.519 -0.597 1.00 97.56 200 PHE A C 1
ATOM 1595 O O . PHE A 1 200 ? -10.241 -9.303 -1.545 1.00 97.56 200 PHE A O 1
ATOM 1602 N N . THR A 1 201 ? -9.215 -8.527 0.294 1.00 94.94 201 THR A N 1
ATOM 1603 C CA . THR A 1 201 ? -8.225 -9.622 0.360 1.00 94.94 201 THR A CA 1
ATOM 1604 C C . THR A 1 201 ? -8.808 -10.858 1.048 1.00 94.94 201 THR A C 1
ATOM 1606 O O . THR A 1 201 ? -8.515 -11.984 0.649 1.00 94.94 201 THR A O 1
ATOM 1609 N N . ARG A 1 202 ? -9.694 -10.656 2.035 1.00 96.69 202 ARG A N 1
ATOM 1610 C CA . ARG A 1 202 ? -10.559 -11.691 2.612 1.00 96.69 202 ARG A CA 1
ATOM 1611 C C . ARG A 1 202 ? -11.932 -11.160 2.994 1.00 96.69 202 ARG A C 1
ATOM 1613 O O . ARG A 1 202 ? -12.066 -10.017 3.425 1.00 96.69 202 ARG A O 1
ATOM 1620 N N . THR A 1 203 ? -12.942 -12.015 2.874 1.00 92.69 203 THR A N 1
ATOM 1621 C CA . THR A 1 203 ? -14.331 -11.687 3.237 1.00 92.69 203 THR A CA 1
ATOM 1622 C C . THR A 1 203 ? -14.786 -12.344 4.533 1.00 92.69 203 THR A C 1
ATOM 1624 O O . THR A 1 203 ? -15.767 -11.893 5.111 1.00 92.69 203 THR A O 1
ATOM 1627 N N . GLU A 1 204 ? -14.080 -13.365 5.015 1.00 94.62 204 GLU A N 1
ATOM 1628 C CA . GLU A 1 204 ? -14.406 -14.106 6.238 1.00 94.62 204 GLU A CA 1
ATOM 1629 C C . GLU A 1 204 ? -13.146 -14.360 7.084 1.00 94.62 204 GLU A C 1
ATOM 1631 O O . GLU A 1 204 ? -12.066 -13.826 6.798 1.00 94.62 204 GLU A O 1
ATOM 1636 N N . ASP A 1 205 ? -13.284 -15.125 8.168 1.00 95.06 205 ASP A N 1
ATOM 1637 C CA . ASP A 1 205 ? -12.186 -15.444 9.081 1.00 95.06 205 ASP A CA 1
ATOM 1638 C C . ASP A 1 205 ? -11.301 -16.588 8.560 1.00 95.06 205 ASP A C 1
ATOM 1640 O O . ASP A 1 205 ? -11.371 -17.729 9.012 1.00 95.06 205 ASP A O 1
ATOM 1644 N N . TYR A 1 206 ? -10.456 -16.276 7.579 1.00 89.75 206 TYR A N 1
ATOM 1645 C CA . TYR A 1 206 ? -9.403 -17.166 7.102 1.00 89.75 206 TYR A CA 1
ATOM 1646 C C . TYR A 1 206 ? -8.086 -16.415 6.921 1.00 89.75 206 TYR A C 1
ATOM 1648 O O . TYR A 1 206 ? -8.055 -15.203 6.705 1.00 89.75 206 TYR A O 1
ATOM 1656 N N . PHE A 1 207 ? -6.986 -17.155 7.025 1.00 90.12 207 PHE A N 1
ATOM 1657 C CA . PHE A 1 207 ? -5.644 -16.609 6.880 1.00 90.12 207 PHE A CA 1
ATOM 1658 C C . PHE A 1 207 ? -5.330 -16.288 5.414 1.00 90.12 207 PHE A C 1
ATOM 1660 O O . PHE A 1 207 ? -5.557 -17.118 4.534 1.00 90.12 207 PHE A O 1
ATOM 1667 N N . VAL A 1 208 ? -4.756 -15.107 5.164 1.00 87.38 208 VAL A N 1
ATOM 1668 C CA . VAL A 1 208 ? -4.217 -14.708 3.854 1.00 87.38 208 VAL A CA 1
ATOM 1669 C C . VAL A 1 208 ? -2.749 -14.304 4.021 1.00 87.38 208 VAL A C 1
ATOM 1671 O O . VAL A 1 208 ? -2.487 -13.346 4.761 1.00 87.38 208 VAL A O 1
ATOM 1674 N N . PRO A 1 209 ? -1.804 -14.973 3.327 1.00 87.31 209 PRO A N 1
ATOM 1675 C CA . PRO A 1 209 ? -0.392 -14.591 3.323 1.00 87.31 209 PRO A CA 1
ATOM 1676 C C . PRO A 1 209 ? -0.191 -13.124 2.923 1.00 87.31 209 PRO A C 1
ATOM 1678 O O . PRO A 1 209 ? -0.860 -12.628 2.013 1.00 87.31 209 PRO A O 1
ATOM 1681 N N . LEU A 1 210 ? 0.760 -12.428 3.544 1.00 85.56 210 LEU A N 1
ATOM 1682 C CA . LEU A 1 210 ? 1.058 -11.018 3.277 1.00 85.56 210 LEU A CA 1
ATOM 1683 C C . LEU A 1 210 ? 1.398 -10.777 1.797 1.00 85.56 210 LEU A C 1
ATOM 1685 O O . LEU A 1 210 ? 0.979 -9.778 1.208 1.00 85.56 210 LEU A O 1
ATOM 1689 N N . SER A 1 211 ? 2.108 -11.719 1.170 1.00 82.12 211 SER A N 1
ATOM 1690 C CA . SER A 1 211 ? 2.426 -11.689 -0.266 1.00 82.12 211 SER A CA 1
ATOM 1691 C C . SER A 1 211 ? 1.176 -11.762 -1.155 1.00 82.12 211 SER A C 1
ATOM 1693 O O . SER A 1 211 ? 1.084 -11.058 -2.167 1.00 82.12 211 SER A O 1
ATOM 1695 N N . ALA A 1 212 ? 0.176 -12.554 -0.763 1.00 83.38 212 ALA A N 1
ATOM 1696 C CA . ALA A 1 212 ? -1.077 -12.704 -1.497 1.00 83.38 212 ALA A CA 1
ATOM 1697 C C . ALA A 1 212 ? -1.959 -11.446 -1.412 1.00 83.38 212 ALA A C 1
ATOM 1699 O O . ALA A 1 212 ? -2.653 -11.130 -2.379 1.00 83.38 212 ALA A O 1
ATOM 1700 N N . ARG A 1 213 ? -1.898 -10.684 -0.310 1.00 92.44 213 ARG A N 1
ATOM 1701 C CA . ARG A 1 213 ? -2.684 -9.446 -0.117 1.00 92.44 213 ARG A CA 1
ATOM 1702 C C . ARG A 1 213 ? -2.358 -8.384 -1.173 1.00 92.44 213 ARG A C 1
ATOM 1704 O O . ARG A 1 213 ? -3.251 -7.914 -1.876 1.00 92.44 213 ARG A O 1
ATOM 1711 N N . THR A 1 214 ? -1.072 -8.072 -1.361 1.00 88.44 214 THR A N 1
ATOM 1712 C CA . THR A 1 214 ? -0.632 -7.119 -2.404 1.00 88.44 214 THR A CA 1
ATOM 1713 C C . THR A 1 214 ? -0.772 -7.684 -3.809 1.00 88.44 214 THR A C 1
ATOM 1715 O O . THR A 1 214 ? -1.140 -6.954 -4.727 1.00 88.44 214 THR A O 1
ATOM 1718 N N . THR A 1 215 ? -0.548 -8.989 -3.989 1.00 87.19 215 THR A N 1
ATOM 1719 C CA . THR A 1 215 ? -0.773 -9.655 -5.282 1.00 87.19 215 THR A CA 1
ATOM 1720 C C . THR A 1 215 ? -2.230 -9.517 -5.721 1.00 87.19 215 THR A C 1
ATOM 1722 O O . THR A 1 215 ? -2.485 -9.145 -6.862 1.00 87.19 215 THR A O 1
ATOM 1725 N N . THR A 1 216 ? -3.176 -9.714 -4.800 1.00 85.62 216 THR A N 1
ATOM 1726 C CA . THR A 1 216 ? -4.612 -9.521 -5.040 1.00 85.62 216 THR A CA 1
ATOM 1727 C C . THR A 1 216 ? -4.906 -8.085 -5.481 1.00 85.62 216 THR A C 1
ATOM 1729 O O . THR A 1 216 ? -5.604 -7.866 -6.470 1.00 85.62 216 THR A O 1
ATOM 1732 N N . ALA A 1 217 ? -4.328 -7.090 -4.801 1.00 93.69 217 ALA A N 1
ATOM 1733 C CA . ALA A 1 217 ? -4.541 -5.689 -5.157 1.00 93.69 217 ALA A CA 1
ATOM 1734 C C . ALA A 1 217 ? -3.991 -5.327 -6.544 1.00 93.69 217 ALA A C 1
ATOM 1736 O O . ALA A 1 217 ? -4.652 -4.636 -7.324 1.00 93.69 217 ALA A O 1
ATOM 1737 N N . ASN A 1 218 ? -2.811 -5.853 -6.875 1.00 91.50 218 ASN A N 1
ATOM 1738 C CA . ASN A 1 218 ? -2.194 -5.695 -8.187 1.00 91.50 218 ASN A CA 1
ATOM 1739 C C . ASN A 1 218 ? -3.042 -6.358 -9.290 1.00 91.50 218 ASN A C 1
ATOM 1741 O O . ASN A 1 218 ? -3.243 -5.762 -10.346 1.00 91.50 218 ASN A O 1
ATOM 1745 N N . GLN A 1 219 ? -3.586 -7.554 -9.038 1.00 88.75 219 GLN A N 1
ATOM 1746 C CA . GLN A 1 219 ? -4.438 -8.287 -9.985 1.00 88.75 219 GLN A CA 1
ATOM 1747 C C . GLN A 1 219 ? -5.756 -7.564 -10.286 1.00 88.75 219 GLN A C 1
ATOM 1749 O O . GLN A 1 219 ? -6.189 -7.544 -11.435 1.00 88.75 219 GLN A O 1
ATOM 1754 N N . TYR A 1 220 ? -6.368 -6.913 -9.292 1.00 89.50 220 TYR A N 1
ATOM 1755 C CA . TYR A 1 220 ? -7.552 -6.075 -9.520 1.00 89.50 220 TYR A CA 1
ATOM 1756 C C . TYR A 1 220 ? -7.243 -4.740 -10.214 1.00 89.50 220 TYR A C 1
ATOM 1758 O O . TYR A 1 220 ? -8.171 -4.007 -10.583 1.00 89.50 220 TYR A O 1
ATOM 1766 N N . SER A 1 221 ? -5.955 -4.426 -10.407 1.00 90.44 221 SER A N 1
ATOM 1767 C CA . SER A 1 221 ? -5.481 -3.110 -10.843 1.00 90.44 221 SER A CA 1
ATOM 1768 C C . SER A 1 221 ? -6.102 -2.016 -9.972 1.00 90.44 221 SER A C 1
ATOM 1770 O O . SER A 1 221 ? -6.784 -1.124 -10.474 1.00 90.44 221 SER A O 1
ATOM 1772 N N . ALA A 1 222 ? -5.986 -2.177 -8.651 1.00 94.56 222 ALA A N 1
ATOM 1773 C CA . ALA A 1 222 ? -6.535 -1.215 -7.709 1.00 94.56 222 ALA A CA 1
ATOM 1774 C C . ALA A 1 222 ? -5.820 0.134 -7.829 1.00 94.56 222 ALA A C 1
ATOM 1776 O O . ALA A 1 222 ? -4.607 0.185 -8.004 1.00 94.56 222 ALA A O 1
ATOM 1777 N N . ASP A 1 223 ? -6.576 1.216 -7.673 1.00 93.69 223 ASP A N 1
ATOM 1778 C CA . ASP A 1 223 ? -6.051 2.582 -7.638 1.00 93.69 223 ASP A CA 1
ATOM 1779 C C . ASP A 1 223 ? -5.601 2.973 -6.220 1.00 93.69 223 ASP A C 1
ATOM 1781 O O . ASP A 1 223 ? -4.859 3.934 -6.040 1.00 93.69 223 ASP A O 1
ATOM 1785 N N . LEU A 1 224 ? -6.072 2.241 -5.204 1.00 95.88 224 LEU A N 1
ATOM 1786 C CA . LEU A 1 224 ? -5.735 2.434 -3.797 1.00 95.88 224 LEU A CA 1
ATOM 1787 C C . LEU A 1 224 ? -5.818 1.102 -3.038 1.00 95.88 224 LEU A C 1
ATOM 1789 O O . LEU A 1 224 ? -6.793 0.356 -3.171 1.00 95.88 224 LEU A O 1
ATOM 1793 N N . PHE A 1 225 ? -4.827 0.848 -2.186 1.00 98.19 225 PHE A N 1
ATOM 1794 C CA . PHE A 1 225 ? -4.824 -0.256 -1.228 1.00 98.19 225 PHE A CA 1
ATOM 1795 C C . PHE A 1 225 ? -4.855 0.275 0.210 1.00 98.19 225 PHE A C 1
ATOM 1797 O O . PHE A 1 225 ? -4.025 1.103 0.589 1.00 98.19 225 PHE A O 1
ATOM 1804 N N . VAL A 1 226 ? -5.800 -0.204 1.020 1.00 98.69 226 VAL A N 1
ATOM 1805 C CA . VAL A 1 226 ? -5.936 0.189 2.430 1.00 98.69 226 VAL A CA 1
ATOM 1806 C C . VAL A 1 226 ? -5.960 -1.059 3.301 1.00 98.69 226 VAL A C 1
ATOM 1808 O O . VAL A 1 226 ? -6.922 -1.824 3.254 1.00 98.69 226 VAL A O 1
ATOM 1811 N N . SER A 1 227 ? -4.919 -1.243 4.108 1.00 98.81 227 SER A N 1
ATOM 1812 C CA . SER A 1 227 ? -4.838 -2.310 5.108 1.00 98.81 227 SER A CA 1
ATOM 1813 C C . SER A 1 227 ? -5.314 -1.806 6.471 1.00 98.81 227 SER A C 1
ATOM 1815 O O . SER A 1 227 ? -4.958 -0.704 6.888 1.00 98.81 227 SER A O 1
ATOM 1817 N N . PHE A 1 228 ? -6.176 -2.571 7.133 1.00 98.81 228 PHE A N 1
ATOM 1818 C CA . PHE A 1 228 ? -6.837 -2.219 8.390 1.00 98.81 228 PHE A CA 1
ATOM 1819 C C . PHE A 1 228 ? -6.231 -3.049 9.512 1.00 98.81 228 PHE A C 1
ATOM 1821 O O . PHE A 1 228 ? -6.315 -4.276 9.449 1.00 98.81 228 PHE A O 1
ATOM 1828 N N . HIS A 1 229 ? -5.679 -2.370 10.515 1.00 98.75 229 HIS A N 1
ATOM 1829 C CA . HIS A 1 229 ? -5.027 -2.943 11.687 1.00 98.75 229 HIS A CA 1
ATOM 1830 C C . HIS A 1 229 ? -5.422 -2.209 12.977 1.00 98.75 229 HIS A C 1
ATOM 1832 O O . HIS A 1 229 ? -5.992 -1.105 12.963 1.00 98.75 229 HIS A O 1
ATOM 1838 N N . VAL A 1 230 ? -5.149 -2.850 14.111 1.00 98.25 230 VAL A N 1
ATOM 1839 C CA . VAL A 1 230 ? -5.313 -2.260 15.437 1.00 98.25 230 VAL A CA 1
ATOM 1840 C C . VAL A 1 230 ? -4.092 -2.564 16.291 1.00 98.25 230 VAL A C 1
ATOM 1842 O O . VAL A 1 230 ? -3.933 -3.660 16.820 1.00 98.25 230 VAL A O 1
ATOM 1845 N N . ASN A 1 231 ? -3.301 -1.524 16.512 1.00 96.44 231 ASN A N 1
ATOM 1846 C CA . ASN A 1 231 ? -2.012 -1.586 17.167 1.00 96.44 231 ASN A CA 1
ATOM 1847 C C . ASN A 1 231 ? -2.072 -2.246 18.552 1.00 96.44 231 ASN A C 1
ATOM 1849 O O . ASN A 1 231 ? -3.075 -2.237 19.278 1.00 96.44 231 ASN A O 1
ATOM 1853 N N . ALA A 1 232 ? -0.922 -2.741 18.981 1.00 95.75 232 ALA A N 1
ATOM 1854 C CA . ALA A 1 232 ? -0.685 -3.169 20.339 1.00 95.75 232 ALA A CA 1
ATOM 1855 C C . ALA A 1 232 ? 0.727 -2.817 20.800 1.00 95.75 232 ALA A C 1
ATOM 1857 O O . ALA A 1 232 ? 1.703 -2.743 20.047 1.00 95.75 232 ALA A O 1
ATOM 1858 N N . ASN A 1 233 ? 0.828 -2.617 22.106 1.00 94.38 233 ASN A N 1
ATOM 1859 C CA . ASN A 1 233 ? 2.080 -2.381 22.800 1.00 94.38 233 ASN A CA 1
ATOM 1860 C C . ASN A 1 233 ? 2.065 -3.129 24.140 1.00 94.38 233 ASN A C 1
ATOM 1862 O O . ASN A 1 233 ? 1.010 -3.226 24.779 1.00 94.38 233 ASN A O 1
ATOM 1866 N N . GLU A 1 234 ? 3.227 -3.647 24.550 1.00 91.62 234 GLU A N 1
ATOM 1867 C CA . GLU A 1 234 ? 3.424 -4.319 25.843 1.00 91.62 234 GLU A CA 1
ATOM 1868 C C . GLU A 1 234 ? 3.027 -3.405 27.007 1.00 91.62 234 GLU A C 1
ATOM 1870 O O . GLU A 1 234 ? 2.311 -3.804 27.928 1.00 91.62 234 GLU A O 1
ATOM 1875 N N . ASN A 1 235 ? 3.430 -2.134 26.929 1.00 93.62 235 ASN A N 1
ATOM 1876 C CA . ASN A 1 235 ? 2.875 -1.099 27.777 1.00 93.62 235 ASN A CA 1
ATOM 1877 C C . ASN A 1 235 ? 1.459 -0.796 27.283 1.00 93.62 235 ASN A C 1
ATOM 1879 O O . ASN A 1 235 ? 1.279 -0.368 26.153 1.00 93.62 235 ASN A O 1
ATOM 1883 N N . ARG A 1 236 ? 0.450 -0.956 28.140 1.00 95.19 236 ARG A N 1
ATOM 1884 C CA . ARG A 1 236 ? -0.966 -0.739 27.793 1.00 95.19 236 ARG A CA 1
ATOM 1885 C C . ARG A 1 236 ? -1.414 0.732 27.853 1.00 95.19 236 ARG A C 1
ATOM 1887 O O . ARG A 1 236 ? -2.600 1.022 27.738 1.00 95.19 236 ARG A O 1
ATOM 1894 N N . LYS A 1 237 ? -0.489 1.677 28.071 1.00 95.81 237 LYS A N 1
ATOM 1895 C CA . LYS A 1 237 ? -0.756 3.131 28.108 1.00 95.81 237 LYS A CA 1
ATOM 1896 C C . LYS A 1 237 ? -0.877 3.823 26.738 1.00 95.81 237 LYS A C 1
ATOM 1898 O O . LYS A 1 237 ? -1.679 4.755 26.657 1.00 95.81 237 LYS A O 1
ATOM 1903 N N . PRO A 1 238 ? -0.090 3.482 25.695 1.00 96.31 238 PRO A N 1
ATOM 1904 C CA . PRO A 1 238 ? -0.232 4.069 24.368 1.00 96.31 238 PRO A CA 1
ATOM 1905 C C . PRO A 1 238 ? -1.654 3.907 23.845 1.00 96.31 238 PRO A C 1
ATOM 1907 O O . PRO A 1 238 ? -2.321 2.921 24.134 1.00 96.31 238 PRO A O 1
ATOM 1910 N N . ARG A 1 239 ? -2.107 4.934 23.133 1.00 96.88 239 ARG A N 1
ATOM 1911 C CA . ARG A 1 239 ? -3.448 5.049 22.573 1.00 96.88 239 ARG A CA 1
ATOM 1912 C C . ARG A 1 239 ? -3.419 6.010 21.389 1.00 96.88 239 ARG A C 1
ATOM 1914 O O . ARG A 1 239 ? -2.498 6.845 21.300 1.00 96.88 239 ARG A O 1
ATOM 1921 N N . GLY A 1 240 ? -4.426 5.933 20.538 1.00 96.62 240 GLY A N 1
ATOM 1922 C CA . GLY A 1 240 ? -4.627 6.788 19.381 1.00 96.62 240 GLY A CA 1
ATOM 1923 C C . GLY A 1 240 ? -4.462 6.075 18.048 1.00 96.62 240 GLY A C 1
ATOM 1924 O O . GLY A 1 240 ? -4.007 4.942 17.984 1.00 96.62 240 GLY A O 1
ATOM 1925 N N . MET A 1 241 ? -4.791 6.796 16.983 1.00 96.50 241 MET A N 1
ATOM 1926 C CA . MET A 1 241 ? -4.702 6.328 15.604 1.00 96.50 241 MET A CA 1
ATOM 1927 C C . MET A 1 241 ? -3.451 6.853 14.898 1.00 96.50 241 MET A C 1
ATOM 1929 O O . MET A 1 241 ? -3.032 7.997 15.120 1.00 96.50 241 MET A O 1
ATOM 1933 N N . GLU A 1 242 ? -2.921 6.063 13.980 1.00 97.56 242 GLU A N 1
ATOM 1934 C CA . GLU A 1 242 ? -1.806 6.411 13.099 1.00 97.56 242 GLU A CA 1
ATOM 1935 C C . GLU A 1 242 ? -1.995 5.771 11.727 1.00 97.56 242 GLU A C 1
ATOM 1937 O O . GLU A 1 242 ? -2.663 4.750 11.584 1.00 97.56 242 GLU A O 1
ATOM 1942 N N . THR A 1 243 ? -1.409 6.392 10.708 1.00 98.50 243 THR A N 1
ATOM 1943 C CA . THR A 1 243 ? -1.428 5.866 9.342 1.00 98.50 243 THR A CA 1
ATOM 1944 C C . THR A 1 243 ? -0.001 5.681 8.854 1.00 98.50 243 THR A C 1
ATOM 1946 O O . THR A 1 243 ? 0.834 6.577 9.000 1.00 98.50 243 THR A O 1
ATOM 1949 N N . TYR A 1 244 ? 0.272 4.533 8.249 1.00 98.62 244 TYR A N 1
ATOM 1950 C CA . TYR A 1 244 ? 1.572 4.176 7.708 1.00 98.62 244 TYR A CA 1
ATOM 1951 C C . TYR A 1 244 ? 1.551 4.095 6.188 1.00 98.62 244 TYR A C 1
ATOM 1953 O O . TYR A 1 244 ? 0.581 3.635 5.590 1.00 98.62 244 TYR A O 1
ATOM 1961 N N . PHE A 1 245 ? 2.668 4.474 5.575 1.00 98.31 245 PHE A N 1
ATOM 1962 C CA . PHE A 1 245 ? 2.997 4.152 4.188 1.00 98.31 245 PHE A CA 1
ATOM 1963 C C . PHE A 1 245 ? 4.345 3.423 4.123 1.00 98.31 245 PHE A C 1
ATOM 1965 O O . PHE A 1 245 ? 5.105 3.385 5.097 1.00 98.31 245 PHE A O 1
ATOM 1972 N N . CYS A 1 246 ? 4.644 2.803 2.983 1.00 96.44 246 CYS A N 1
ATOM 1973 C CA . CYS A 1 246 ? 5.864 2.017 2.852 1.00 96.44 246 CYS A CA 1
ATOM 1974 C C . CYS A 1 246 ? 7.097 2.900 2.626 1.00 96.44 246 CYS A C 1
ATOM 1976 O O . CYS A 1 246 ? 7.071 3.853 1.853 1.00 96.44 246 CYS A O 1
ATOM 1978 N N . SER A 1 247 ? 8.206 2.536 3.261 1.00 94.12 247 SER A N 1
ATOM 1979 C CA . SER A 1 247 ? 9.531 3.103 3.008 1.00 94.12 247 SER A CA 1
ATOM 1980 C C . SER A 1 247 ? 10.614 2.072 3.331 1.00 94.12 247 SER A C 1
ATOM 1982 O O . SER A 1 247 ? 10.369 1.097 4.042 1.00 94.12 247 SER A O 1
ATOM 1984 N N . GLU A 1 248 ? 11.837 2.268 2.831 1.00 89.88 248 GLU A N 1
ATOM 1985 C CA . GLU A 1 248 ? 12.950 1.379 3.206 1.00 89.88 248 GLU A CA 1
ATOM 1986 C C . GLU A 1 248 ? 13.337 1.556 4.677 1.00 89.88 248 GLU A C 1
ATOM 1988 O O . GLU A 1 248 ? 13.655 0.588 5.368 1.00 89.88 248 GLU A O 1
ATOM 1993 N N . ARG A 1 249 ? 13.294 2.804 5.157 1.00 91.31 249 ARG A N 1
ATOM 1994 C CA . ARG A 1 249 ? 13.719 3.196 6.497 1.00 91.31 249 ARG A CA 1
ATOM 1995 C C . ARG A 1 249 ? 12.535 3.693 7.308 1.00 91.31 249 ARG A C 1
ATOM 1997 O O . ARG A 1 249 ? 11.877 4.653 6.921 1.00 91.31 249 ARG A O 1
ATOM 2004 N N . ALA A 1 250 ? 12.351 3.105 8.485 1.00 96.12 250 ALA A N 1
ATOM 2005 C CA . ALA A 1 250 ? 11.325 3.547 9.414 1.00 96.12 250 ALA A CA 1
ATOM 2006 C C . ALA A 1 250 ? 11.517 5.012 9.850 1.00 96.12 250 ALA A C 1
ATOM 2008 O O . ALA A 1 250 ? 12.637 5.436 10.152 1.00 96.12 250 ALA A O 1
ATOM 2009 N N . SER A 1 251 ? 10.418 5.765 9.941 1.00 96.75 251 SER A N 1
ATOM 2010 C CA . SER A 1 251 ? 10.405 7.161 10.402 1.00 96.75 251 SER A CA 1
ATOM 2011 C C . SER A 1 251 ? 10.732 7.299 11.891 1.00 96.75 251 SER A C 1
ATOM 2013 O O . SER A 1 251 ? 11.171 8.357 12.336 1.00 96.75 251 SER A O 1
ATOM 2015 N N . SER A 1 252 ? 10.531 6.239 12.677 1.00 96.69 252 SER A N 1
ATOM 2016 C CA . SER A 1 252 ? 10.845 6.195 14.105 1.00 96.69 252 SER A CA 1
ATOM 2017 C C . SER A 1 252 ? 11.108 4.762 14.578 1.00 96.69 252 SER A C 1
ATOM 2019 O O . SER A 1 252 ? 10.803 3.794 13.880 1.00 96.69 252 SER A O 1
ATOM 2021 N N . LYS A 1 253 ? 11.649 4.613 15.797 1.00 95.12 253 LYS A N 1
ATOM 2022 C CA . LYS A 1 253 ? 11.797 3.296 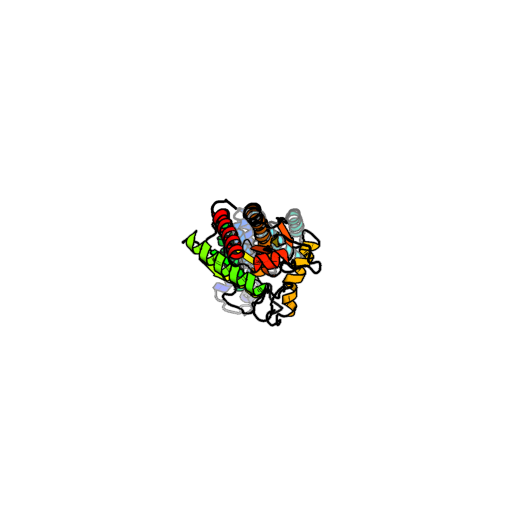16.444 1.00 95.12 253 LYS A CA 1
ATOM 2023 C C . LYS A 1 253 ? 10.448 2.608 16.660 1.00 95.12 253 LYS A C 1
ATOM 2025 O O . LYS A 1 253 ? 10.353 1.399 16.502 1.00 95.12 253 LYS A O 1
ATOM 2030 N N . GLU A 1 254 ? 9.413 3.382 16.978 1.00 94.31 254 GLU A N 1
ATOM 2031 C CA . GLU A 1 254 ? 8.060 2.853 17.153 1.00 94.31 254 GLU A CA 1
ATOM 2032 C C . GLU A 1 254 ? 7.488 2.357 15.821 1.00 94.31 254 GLU A C 1
ATOM 2034 O O . GLU A 1 254 ? 6.960 1.255 15.761 1.00 94.31 254 GLU A O 1
ATOM 2039 N N . ALA A 1 255 ? 7.680 3.106 14.731 1.00 96.19 255 ALA A N 1
ATOM 2040 C CA . ALA A 1 255 ? 7.282 2.665 13.395 1.00 96.19 255 ALA A CA 1
ATOM 2041 C C . ALA A 1 255 ? 8.004 1.376 12.966 1.00 96.19 255 ALA A C 1
ATOM 2043 O O . ALA A 1 255 ? 7.392 0.500 12.361 1.00 96.19 255 ALA A O 1
ATOM 2044 N N . ALA A 1 256 ? 9.291 1.239 13.310 1.00 96.00 256 ALA A N 1
ATOM 2045 C CA . ALA A 1 256 ? 10.041 0.009 13.068 1.00 96.00 256 ALA A CA 1
ATOM 2046 C C . ALA A 1 256 ? 9.464 -1.177 13.857 1.00 96.00 256 ALA A C 1
ATOM 2048 O O . ALA A 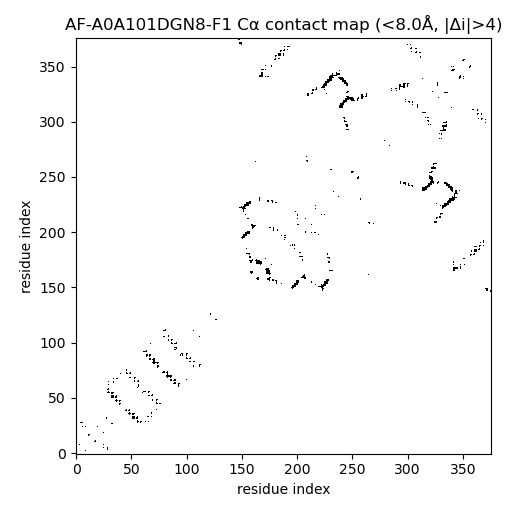1 256 ? 9.285 -2.246 13.283 1.00 96.00 256 ALA A O 1
ATOM 2049 N N . ARG A 1 257 ? 9.128 -0.971 15.139 1.00 96.00 257 ARG A N 1
ATOM 2050 C CA . ARG A 1 257 ? 8.521 -1.988 16.010 1.00 96.00 257 ARG A CA 1
ATOM 2051 C C . ARG A 1 257 ? 7.171 -2.465 15.474 1.00 96.00 257 ARG A C 1
ATOM 2053 O O . ARG A 1 257 ? 6.934 -3.666 15.431 1.00 96.00 257 ARG A O 1
ATOM 2060 N N . VAL A 1 258 ? 6.301 -1.537 15.069 1.00 94.75 258 VAL A N 1
ATOM 2061 C CA . VAL A 1 258 ? 4.986 -1.872 14.497 1.00 94.75 258 VAL A CA 1
ATOM 2062 C C . VAL A 1 258 ? 5.168 -2.682 13.212 1.00 94.75 258 VAL A C 1
ATOM 2064 O O . VAL A 1 258 ? 4.622 -3.772 13.096 1.00 94.75 258 VAL A O 1
ATOM 2067 N N . ALA A 1 259 ? 6.037 -2.241 12.296 1.00 95.00 259 ALA A N 1
ATOM 2068 C CA . ALA A 1 259 ? 6.322 -3.005 11.081 1.00 95.00 259 ALA A CA 1
ATOM 2069 C C . ALA A 1 259 ? 6.922 -4.393 11.358 1.00 95.00 259 ALA A C 1
ATOM 2071 O O . ALA A 1 259 ? 6.632 -5.338 10.630 1.00 95.00 259 ALA A O 1
ATOM 2072 N N . GLU A 1 260 ? 7.764 -4.542 12.382 1.00 94.19 260 GLU A N 1
ATOM 2073 C CA . GLU A 1 260 ? 8.304 -5.843 12.786 1.00 94.19 260 GLU A CA 1
ATOM 2074 C C . GLU A 1 260 ? 7.215 -6.775 13.332 1.00 94.19 260 GLU A C 1
ATOM 2076 O O . GLU A 1 260 ? 7.194 -7.953 12.970 1.00 94.19 260 GLU A O 1
ATOM 2081 N N . PHE A 1 261 ? 6.297 -6.248 14.146 1.00 92.75 261 PHE A N 1
ATOM 2082 C CA . PHE A 1 261 ? 5.154 -6.999 14.662 1.00 92.75 261 PHE A CA 1
ATOM 2083 C C . PHE A 1 261 ? 4.246 -7.476 13.521 1.00 92.75 261 PHE A C 1
ATOM 2085 O O . PHE A 1 261 ? 4.015 -8.679 13.403 1.00 92.75 261 PHE A O 1
ATOM 2092 N N . GLU A 1 262 ? 3.854 -6.585 12.607 1.00 93.94 262 GLU A N 1
ATOM 2093 C CA . GLU A 1 262 ? 3.006 -6.945 11.460 1.00 93.94 262 GLU A CA 1
ATOM 2094 C C . GLU A 1 262 ? 3.689 -7.919 10.490 1.00 93.94 262 GLU A C 1
ATOM 2096 O O . GLU A 1 262 ? 3.073 -8.833 9.942 1.00 93.94 262 GLU A O 1
ATOM 2101 N N . ASN A 1 263 ? 5.005 -7.791 10.311 1.00 93.12 263 ASN A N 1
ATOM 2102 C CA . ASN A 1 263 ? 5.776 -8.713 9.479 1.00 93.12 263 ASN A CA 1
ATOM 2103 C C . ASN A 1 263 ? 6.064 -10.057 10.175 1.00 93.12 263 ASN A C 1
ATOM 2105 O O . ASN A 1 263 ? 6.553 -10.981 9.521 1.00 93.12 263 ASN A O 1
ATOM 2109 N N . SER A 1 264 ? 5.804 -10.199 11.480 1.00 90.94 264 SER A N 1
ATOM 2110 C CA . SER A 1 264 ? 6.133 -11.419 12.234 1.00 90.94 264 SER A CA 1
ATOM 2111 C C . SER A 1 264 ? 5.370 -12.650 11.730 1.00 90.94 264 SER A C 1
ATOM 2113 O O . SER A 1 264 ? 5.892 -13.768 11.789 1.00 90.94 264 SER A O 1
ATOM 2115 N N . VAL A 1 265 ? 4.197 -12.418 11.129 1.00 85.81 265 VAL A N 1
ATOM 2116 C CA . VAL A 1 265 ? 3.324 -13.410 10.491 1.00 85.81 265 VAL A CA 1
ATOM 2117 C C . VAL A 1 265 ? 4.018 -14.148 9.340 1.00 85.81 265 VAL A C 1
ATOM 2119 O O . VAL A 1 265 ? 3.696 -15.303 9.076 1.00 85.81 265 VAL A O 1
ATOM 2122 N N . LEU A 1 266 ? 5.056 -13.564 8.721 1.00 83.19 266 LEU A N 1
ATOM 2123 C CA . LEU A 1 266 ? 5.868 -14.237 7.693 1.00 83.19 266 LEU A CA 1
ATOM 2124 C C . LEU A 1 266 ? 6.489 -15.549 8.189 1.00 83.19 266 LEU A C 1
ATOM 2126 O O . LEU A 1 266 ? 6.721 -16.455 7.397 1.00 83.19 266 LEU A O 1
ATOM 2130 N N . LYS A 1 267 ? 6.752 -15.677 9.497 1.00 80.88 267 LYS A N 1
ATOM 2131 C CA . LYS A 1 267 ? 7.269 -16.921 10.094 1.00 80.88 267 LYS A CA 1
ATOM 2132 C C . LYS A 1 267 ? 6.244 -18.060 10.057 1.00 80.88 267 LYS A C 1
ATOM 2134 O O . LYS A 1 267 ? 6.625 -19.220 10.180 1.00 80.88 267 LYS A O 1
ATOM 2139 N N . LEU A 1 268 ? 4.963 -17.721 9.922 1.00 73.75 268 LEU A N 1
ATOM 2140 C CA . LEU A 1 268 ? 3.837 -18.651 9.855 1.00 73.75 268 LEU A CA 1
ATOM 2141 C C . LEU A 1 268 ? 3.502 -19.039 8.404 1.00 73.75 268 LEU A C 1
ATOM 2143 O O . LEU A 1 268 ? 2.793 -20.020 8.178 1.00 73.75 268 LEU A O 1
ATOM 2147 N N . GLU A 1 269 ? 4.017 -18.300 7.414 1.00 76.81 269 GLU A N 1
ATOM 2148 C CA . GLU A 1 269 ? 3.846 -18.612 5.996 1.00 76.81 269 GLU A CA 1
ATOM 2149 C C . GLU A 1 269 ? 4.750 -19.790 5.595 1.00 76.81 269 GLU A C 1
ATOM 2151 O O . GLU A 1 269 ? 5.972 -19.758 5.761 1.00 76.81 269 GLU A O 1
ATOM 2156 N N . LYS A 1 270 ? 4.162 -20.858 5.039 1.00 59.34 270 LYS A N 1
ATOM 2157 C CA . LYS A 1 270 ? 4.939 -21.955 4.444 1.00 59.34 270 LYS A CA 1
ATOM 2158 C C . LYS A 1 270 ? 5.588 -21.449 3.151 1.00 59.34 270 LYS A C 1
ATOM 2160 O O . LYS A 1 270 ? 4.904 -21.187 2.166 1.00 59.34 270 LYS A O 1
ATOM 2165 N N . ASN A 1 271 ? 6.911 -21.297 3.166 1.00 52.12 271 ASN A N 1
ATOM 2166 C CA . ASN A 1 271 ? 7.709 -20.878 2.011 1.00 52.12 271 ASN A CA 1
ATOM 2167 C C . ASN A 1 271 ? 7.697 -21.948 0.906 1.00 52.12 271 ASN A C 1
ATOM 2169 O O . ASN A 1 271 ? 8.576 -22.804 0.872 1.00 52.12 271 ASN A O 1
ATOM 2173 N N . GLU A 1 272 ? 6.741 -21.879 -0.020 1.00 46.06 272 GLU A N 1
ATOM 2174 C CA . GLU A 1 272 ? 6.731 -22.743 -1.216 1.00 46.06 272 GLU A CA 1
ATOM 2175 C C . GLU A 1 272 ? 6.949 -21.986 -2.538 1.00 46.06 272 GLU A C 1
ATOM 2177 O O . GLU A 1 272 ? 7.113 -22.608 -3.583 1.00 46.06 272 GLU A O 1
ATOM 2182 N N . LEU A 1 273 ? 7.027 -20.650 -2.530 1.00 45.78 273 LEU A N 1
ATOM 2183 C CA . LEU A 1 273 ? 7.007 -19.856 -3.767 1.00 45.78 273 LEU A CA 1
ATOM 2184 C C . LEU A 1 273 ? 8.189 -18.890 -3.891 1.00 45.78 273 LEU A C 1
ATOM 2186 O O . LEU A 1 273 ? 8.008 -17.678 -3.933 1.00 45.78 273 LEU A O 1
ATOM 2190 N N . ILE A 1 274 ? 9.412 -19.414 -4.008 1.00 46.44 274 ILE A N 1
ATOM 2191 C CA . ILE A 1 274 ? 10.508 -18.665 -4.644 1.00 46.44 274 ILE A CA 1
ATOM 2192 C C . ILE A 1 274 ? 11.270 -19.611 -5.576 1.00 46.44 274 ILE A C 1
ATOM 2194 O O . ILE A 1 274 ? 12.199 -20.305 -5.160 1.00 46.44 274 ILE A O 1
ATOM 2198 N N . GLN A 1 275 ? 10.905 -19.621 -6.861 1.00 41.84 275 GLN A N 1
ATOM 2199 C CA . GLN A 1 275 ? 11.804 -20.128 -7.899 1.00 41.84 275 GLN A CA 1
ATOM 2200 C C . GLN A 1 275 ? 12.995 -19.167 -8.010 1.00 41.84 275 GLN A C 1
ATOM 2202 O O . GLN A 1 275 ? 12.897 -18.090 -8.595 1.00 41.84 275 GLN A O 1
ATOM 2207 N N . LYS A 1 276 ? 14.129 -19.540 -7.413 1.00 40.50 276 LYS A N 1
ATOM 2208 C CA . LYS A 1 276 ? 15.409 -18.847 -7.609 1.00 40.50 276 LYS A CA 1
ATOM 2209 C C . LYS A 1 276 ? 15.885 -19.077 -9.048 1.00 40.50 276 LYS A C 1
ATOM 2211 O O . LYS A 1 276 ? 16.075 -20.226 -9.430 1.00 40.50 276 LYS A O 1
ATOM 2216 N N . GLY A 1 277 ? 16.134 -18.011 -9.814 1.00 47.91 277 GLY A N 1
ATOM 2217 C CA . GLY A 1 277 ? 16.927 -18.119 -11.050 1.00 47.91 277 GLY A CA 1
ATOM 2218 C C . GLY A 1 277 ? 16.586 -17.173 -12.202 1.00 47.91 277 GLY A C 1
ATOM 2219 O O . GLY A 1 277 ? 17.408 -17.043 -13.102 1.00 47.91 277 GLY A O 1
ATOM 2220 N N . TYR A 1 278 ? 15.439 -16.488 -12.186 1.00 51.72 278 TYR A N 1
ATOM 2221 C CA . TYR A 1 278 ? 15.052 -15.580 -13.273 1.00 51.72 278 TYR A CA 1
ATOM 2222 C C . TYR A 1 278 ? 14.964 -14.135 -12.794 1.00 51.72 278 TYR A C 1
ATOM 2224 O O . TYR A 1 278 ? 14.309 -13.837 -11.799 1.00 51.72 278 TYR A O 1
ATOM 2232 N N . VAL A 1 279 ? 15.604 -13.232 -13.536 1.00 54.78 279 VAL A N 1
ATOM 2233 C CA . VAL A 1 279 ? 15.368 -11.794 -13.418 1.00 54.78 279 VAL A CA 1
ATOM 2234 C C . VAL A 1 279 ? 14.012 -11.512 -14.060 1.00 54.78 279 VAL A C 1
ATOM 2236 O O . VAL A 1 279 ? 13.864 -11.611 -15.277 1.00 54.78 279 VAL A O 1
ATOM 2239 N N . ASN A 1 280 ? 13.003 -11.224 -13.241 1.00 66.69 280 ASN A N 1
ATOM 2240 C CA . ASN A 1 280 ? 11.668 -10.895 -13.724 1.00 66.69 280 ASN A CA 1
ATOM 2241 C C . ASN A 1 280 ? 11.639 -9.415 -14.148 1.00 66.69 280 ASN A C 1
ATOM 2243 O O . ASN A 1 280 ? 11.879 -8.536 -13.321 1.00 66.69 280 ASN A O 1
ATOM 2247 N N . ILE A 1 281 ? 11.336 -9.127 -15.419 1.00 67.00 281 ILE A N 1
ATOM 2248 C CA . ILE A 1 281 ? 11.194 -7.750 -15.925 1.00 67.00 281 ILE A CA 1
ATOM 2249 C C . ILE A 1 281 ? 10.188 -6.951 -15.086 1.00 67.00 281 ILE A C 1
ATOM 2251 O O . ILE A 1 281 ? 10.429 -5.787 -14.785 1.00 67.00 281 ILE A O 1
ATOM 2255 N N . GLU A 1 282 ? 9.117 -7.588 -14.601 1.00 65.44 282 GLU A N 1
ATOM 2256 C CA . GLU A 1 282 ? 8.159 -6.942 -13.706 1.00 65.44 282 GLU A CA 1
ATOM 2257 C C . GLU A 1 282 ? 8.769 -6.553 -12.360 1.00 65.44 282 GLU A C 1
ATOM 2259 O O . GLU A 1 282 ? 8.325 -5.584 -11.753 1.00 65.44 282 GLU A O 1
ATOM 2264 N N . GLU A 1 283 ? 9.763 -7.297 -11.874 1.00 69.31 283 GLU A N 1
ATOM 2265 C CA . GLU A 1 283 ? 10.469 -6.971 -10.637 1.00 69.31 283 GLU A CA 1
ATOM 2266 C C . GLU A 1 283 ? 11.412 -5.785 -10.832 1.00 69.31 283 GLU A C 1
ATOM 2268 O O . GLU A 1 283 ? 11.443 -4.896 -9.986 1.00 69.31 283 GLU A O 1
ATOM 2273 N N . ILE A 1 284 ? 12.107 -5.713 -11.970 1.00 73.44 284 ILE A N 1
ATOM 2274 C CA . ILE A 1 284 ? 12.914 -4.541 -12.329 1.00 73.44 284 ILE A CA 1
ATOM 2275 C C . ILE A 1 284 ? 12.027 -3.301 -12.481 1.00 73.44 284 ILE A C 1
ATOM 2277 O O . ILE A 1 284 ? 12.312 -2.271 -11.875 1.00 73.44 284 ILE A O 1
ATOM 2281 N N . LEU A 1 285 ? 10.941 -3.396 -13.254 1.00 70.88 285 LEU A N 1
ATOM 2282 C CA . LEU A 1 285 ? 9.999 -2.289 -13.446 1.00 70.88 285 LEU A CA 1
ATOM 2283 C C . LEU A 1 285 ? 9.398 -1.839 -12.120 1.00 70.88 285 LEU A C 1
ATOM 2285 O O . LEU A 1 285 ? 9.372 -0.648 -11.820 1.00 70.88 285 LEU A O 1
ATOM 2289 N N . PHE A 1 286 ? 9.007 -2.800 -11.281 1.00 78.00 286 PHE A N 1
ATOM 2290 C CA . PHE A 1 286 ? 8.551 -2.501 -9.937 1.00 78.00 286 PHE A CA 1
ATOM 2291 C C . PHE A 1 286 ? 9.608 -1.715 -9.149 1.00 78.00 286 PHE A C 1
ATOM 2293 O O . PHE A 1 286 ? 9.263 -0.721 -8.525 1.00 78.00 286 PHE A O 1
ATOM 2300 N N . LEU A 1 287 ? 10.891 -2.092 -9.192 1.00 76.19 287 LEU A N 1
ATOM 2301 C CA . LEU A 1 287 ? 11.949 -1.352 -8.493 1.00 76.19 287 LEU A CA 1
ATOM 2302 C C . LEU A 1 287 ? 12.100 0.099 -8.985 1.00 76.19 287 LEU A C 1
ATOM 2304 O O . LEU A 1 287 ? 12.374 0.971 -8.158 1.00 76.19 287 LEU A O 1
ATOM 2308 N N . PHE A 1 288 ? 11.883 0.369 -10.277 1.00 76.69 288 PHE A N 1
ATOM 2309 C CA . PHE A 1 288 ? 11.891 1.730 -10.831 1.00 76.69 288 PHE A CA 1
ATOM 2310 C C . PHE A 1 288 ? 10.679 2.561 -10.385 1.00 76.69 288 PHE A C 1
ATOM 2312 O O . PHE A 1 288 ? 10.830 3.730 -10.030 1.00 76.69 288 PHE A O 1
ATOM 2319 N N . GLU A 1 289 ? 9.487 1.967 -10.361 1.00 81.12 289 GLU A N 1
ATOM 2320 C CA . GLU A 1 289 ? 8.235 2.676 -10.058 1.00 81.12 289 GLU A CA 1
ATOM 2321 C C . GLU A 1 289 ? 7.923 2.755 -8.558 1.00 81.12 289 GLU A C 1
ATOM 2323 O O . GLU A 1 289 ? 7.207 3.649 -8.112 1.00 81.12 289 GLU A O 1
ATOM 2328 N N . ARG A 1 290 ? 8.478 1.847 -7.747 1.00 87.06 290 ARG A N 1
ATOM 2329 C CA . ARG A 1 290 ? 8.186 1.705 -6.311 1.00 87.06 290 ARG A CA 1
ATOM 2330 C C . ARG A 1 290 ? 8.269 3.019 -5.550 1.00 87.06 290 ARG A C 1
ATOM 2332 O O . ARG A 1 290 ? 7.425 3.277 -4.698 1.00 87.06 290 ARG A O 1
ATOM 2339 N N . LYS A 1 291 ? 9.268 3.850 -5.860 1.00 86.00 291 LYS A N 1
ATOM 2340 C CA . LYS A 1 291 ? 9.427 5.161 -5.222 1.00 86.00 291 LYS A CA 1
ATOM 2341 C C . LYS A 1 291 ? 8.181 6.033 -5.423 1.00 86.00 291 LYS A C 1
ATOM 2343 O O . LYS A 1 291 ? 7.688 6.582 -4.444 1.00 86.00 291 LYS A O 1
ATOM 2348 N N . ARG A 1 292 ? 7.628 6.074 -6.641 1.00 87.31 292 ARG A N 1
ATOM 2349 C CA . ARG A 1 292 ? 6.397 6.813 -6.963 1.00 87.31 292 ARG A CA 1
ATOM 2350 C C . ARG A 1 292 ? 5.205 6.290 -6.165 1.00 87.31 292 ARG A C 1
ATOM 2352 O O . ARG A 1 292 ? 4.473 7.083 -5.582 1.00 87.31 292 ARG A O 1
ATOM 2359 N N . TYR A 1 293 ? 5.012 4.969 -6.107 1.00 90.62 293 TYR A N 1
ATOM 2360 C CA . TYR A 1 293 ? 3.898 4.380 -5.349 1.00 90.62 293 TYR A CA 1
ATOM 2361 C C . TYR A 1 293 ? 3.994 4.682 -3.849 1.00 90.62 293 TYR A C 1
ATOM 2363 O O . TYR A 1 293 ? 2.985 4.952 -3.200 1.00 90.62 293 TYR A O 1
ATOM 2371 N N . TRP A 1 294 ? 5.207 4.670 -3.296 1.00 93.44 294 TRP A N 1
ATOM 2372 C CA . TRP A 1 294 ? 5.448 4.965 -1.886 1.00 93.44 294 TRP A CA 1
ATOM 2373 C C . TRP A 1 294 ? 5.269 6.446 -1.547 1.00 93.44 294 TRP A C 1
ATOM 2375 O O . TRP A 1 294 ? 4.657 6.753 -0.526 1.00 93.44 294 TRP A O 1
ATOM 2385 N N . GLU A 1 295 ? 5.740 7.356 -2.404 1.00 90.69 295 GLU A N 1
ATOM 2386 C CA . GLU A 1 295 ? 5.521 8.802 -2.255 1.00 90.69 295 GLU A CA 1
ATOM 2387 C C . GLU A 1 295 ? 4.023 9.133 -2.292 1.00 90.69 295 GLU A C 1
ATOM 2389 O O . GLU A 1 295 ? 3.507 9.736 -1.350 1.00 90.69 295 GLU A O 1
ATOM 2394 N N . ALA A 1 296 ? 3.295 8.618 -3.288 1.00 91.94 296 ALA A N 1
ATOM 2395 C CA . ALA A 1 296 ? 1.845 8.786 -3.375 1.00 91.94 296 ALA A CA 1
ATOM 2396 C C . ALA A 1 296 ? 1.105 8.143 -2.181 1.00 91.94 296 ALA A C 1
ATOM 2398 O O . ALA A 1 296 ? 0.124 8.688 -1.676 1.00 91.94 296 ALA A O 1
ATOM 2399 N N . GLY A 1 297 ? 1.599 7.010 -1.664 1.00 95.38 297 GLY A N 1
ATOM 2400 C CA . GLY A 1 297 ? 1.110 6.416 -0.417 1.00 95.38 297 GLY A CA 1
ATOM 2401 C C . GLY A 1 297 ? 1.257 7.352 0.790 1.00 95.38 297 GLY A C 1
ATOM 2402 O O . GLY A 1 297 ? 0.349 7.428 1.615 1.00 95.38 297 GLY A O 1
ATOM 2403 N N . GLY A 1 298 ? 2.355 8.108 0.879 1.00 95.69 298 GLY A N 1
ATOM 2404 C CA . GLY A 1 298 ? 2.571 9.111 1.928 1.00 95.69 298 GLY A CA 1
ATOM 2405 C C . GLY A 1 298 ? 1.610 10.302 1.848 1.00 95.69 298 GLY A C 1
ATOM 2406 O O . GLY A 1 298 ? 1.131 10.789 2.880 1.00 95.69 298 GLY A O 1
ATOM 2407 N N . GLU A 1 299 ? 1.265 10.736 0.636 1.00 93.56 299 GLU A N 1
ATOM 2408 C CA . GLU A 1 299 ? 0.259 11.779 0.406 1.00 93.56 299 GLU A CA 1
ATOM 2409 C C . GLU A 1 299 ? -1.141 11.305 0.813 1.00 93.56 299 GLU A C 1
ATOM 2411 O O . GLU A 1 299 ? -1.822 11.965 1.604 1.00 93.56 299 GLU A O 1
ATOM 2416 N N . VAL A 1 300 ? -1.535 10.108 0.364 1.00 95.06 300 VAL A N 1
ATOM 2417 C CA . VAL A 1 300 ? -2.789 9.452 0.765 1.00 95.06 300 VAL A CA 1
ATOM 2418 C C . VAL A 1 300 ? -2.861 9.287 2.284 1.00 95.06 300 VAL A C 1
ATOM 2420 O O . VAL A 1 300 ? -3.880 9.628 2.891 1.00 95.06 300 VAL A O 1
ATOM 2423 N N . ALA A 1 301 ? -1.783 8.816 2.916 1.00 97.06 301 ALA A N 1
ATOM 2424 C CA . ALA A 1 301 ? -1.711 8.646 4.363 1.00 97.06 301 ALA A CA 1
ATOM 2425 C C . ALA A 1 301 ? -1.942 9.971 5.104 1.00 97.06 301 ALA A C 1
ATOM 2427 O O . ALA A 1 301 ? -2.713 10.026 6.062 1.00 97.06 301 ALA A O 1
ATOM 2428 N N . SER A 1 302 ? -1.331 11.055 4.621 1.00 95.19 302 SER A N 1
ATOM 2429 C CA . SER A 1 302 ? -1.497 12.406 5.172 1.00 95.19 302 SER A CA 1
ATOM 2430 C C . SER A 1 302 ? -2.927 12.910 5.049 1.00 95.19 302 SER A C 1
ATOM 2432 O O . SER A 1 302 ? -3.488 13.419 6.023 1.00 95.19 302 SER A O 1
ATOM 2434 N N . LEU A 1 303 ? -3.548 12.731 3.885 1.00 92.69 303 LEU A N 1
ATOM 2435 C CA . LEU A 1 303 ? -4.931 13.140 3.651 1.00 92.69 303 LEU A CA 1
ATOM 2436 C C . LEU A 1 303 ? -5.910 12.362 4.537 1.00 92.69 303 LEU A C 1
ATOM 2438 O O . LEU A 1 303 ? -6.772 12.970 5.177 1.00 92.69 303 LEU A O 1
ATOM 2442 N N . ILE A 1 304 ? -5.763 11.037 4.630 1.00 94.06 304 ILE A N 1
ATOM 2443 C CA . ILE A 1 304 ? -6.634 10.216 5.477 1.00 94.06 304 ILE A CA 1
ATOM 2444 C C . ILE A 1 304 ? -6.430 10.554 6.958 1.00 94.06 304 ILE A C 1
ATOM 2446 O O . ILE A 1 304 ? -7.403 10.889 7.633 1.00 94.06 304 ILE A O 1
ATOM 2450 N N . GLN A 1 305 ? -5.194 10.581 7.463 1.00 95.94 305 GLN A N 1
ATOM 2451 C CA . GLN A 1 305 ? -4.924 10.889 8.873 1.00 95.94 305 GLN A CA 1
ATOM 2452 C C . GLN A 1 305 ? -5.47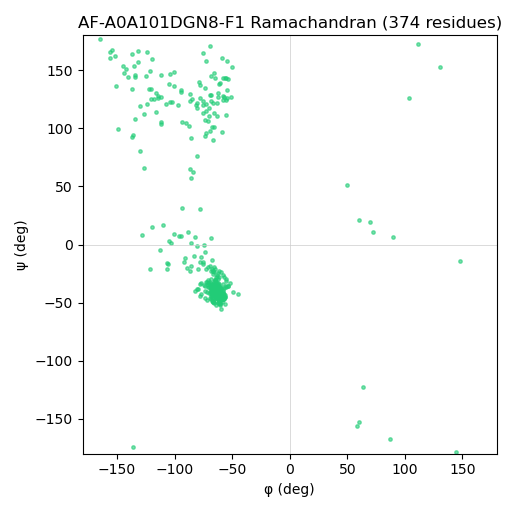7 12.265 9.288 1.00 95.94 305 GLN A C 1
ATOM 2454 O O . GLN A 1 305 ? -6.053 12.416 10.371 1.00 95.94 305 GLN A O 1
ATOM 2459 N N . ASN A 1 306 ? -5.339 13.278 8.426 1.00 92.31 306 ASN A N 1
ATOM 2460 C CA . ASN A 1 306 ? -5.868 14.618 8.683 1.00 92.31 306 ASN A CA 1
ATOM 2461 C C . ASN A 1 306 ? -7.399 14.643 8.722 1.00 92.31 306 ASN A C 1
ATOM 2463 O O . ASN A 1 306 ? -7.975 15.302 9.590 1.00 92.31 306 ASN A O 1
ATOM 2467 N N . ASN A 1 307 ? -8.060 13.894 7.837 1.00 89.50 307 ASN A N 1
ATOM 2468 C CA . ASN A 1 307 ? -9.515 13.777 7.834 1.00 89.50 307 ASN A CA 1
ATOM 2469 C C . ASN A 1 307 ? -10.052 13.059 9.080 1.00 89.50 307 ASN A C 1
ATOM 2471 O O . ASN A 1 307 ? -11.109 13.435 9.593 1.00 89.50 307 ASN A O 1
ATOM 2475 N N . LEU A 1 308 ? -9.331 12.056 9.590 1.00 90.19 308 LEU A N 1
ATOM 2476 C CA . LEU A 1 308 ? -9.735 11.312 10.784 1.00 90.19 308 LEU A CA 1
ATOM 2477 C C . LEU A 1 308 ? -9.563 12.125 12.081 1.00 90.19 308 LEU A C 1
ATOM 2479 O O . LEU A 1 308 ? -10.390 11.997 12.987 1.00 90.19 308 LEU A O 1
ATOM 2483 N N . LYS A 1 309 ? -8.551 13.008 12.149 1.00 86.19 309 LYS A N 1
ATOM 2484 C CA . LYS A 1 309 ? -8.175 13.809 13.337 1.00 86.19 309 LYS A CA 1
ATOM 2485 C C . LYS A 1 309 ? -9.352 14.453 14.076 1.00 86.19 309 LYS A C 1
ATOM 2487 O O . LYS A 1 309 ? -9.352 14.479 15.300 1.00 86.19 309 LYS A O 1
ATOM 2492 N N . ASN A 1 310 ? -10.314 15.009 13.338 1.00 79.25 310 ASN A N 1
ATOM 2493 C CA . ASN A 1 310 ? -11.395 15.827 13.900 1.00 79.25 310 ASN A CA 1
ATOM 2494 C C . ASN A 1 310 ? -12.736 15.081 13.996 1.00 79.25 310 ASN A C 1
ATOM 2496 O O . ASN A 1 310 ? -13.738 15.674 14.386 1.00 79.25 310 ASN A O 1
ATOM 2500 N N . ARG A 1 311 ? -12.782 13.803 13.601 1.00 87.06 311 ARG A N 1
ATOM 2501 C CA . ARG A 1 311 ? -14.030 13.026 13.501 1.00 87.06 311 ARG A CA 1
ATOM 2502 C C . ARG A 1 311 ? -14.196 11.994 14.608 1.00 87.06 311 ARG A C 1
ATOM 2504 O O . ARG A 1 311 ? -15.293 11.474 14.798 1.00 87.06 311 ARG A O 1
ATOM 2511 N N . LEU A 1 312 ? -13.115 11.673 15.314 1.00 88.56 312 LEU A N 1
ATOM 2512 C CA . LEU A 1 312 ? -13.057 10.546 16.236 1.00 88.56 312 LEU A CA 1
ATOM 2513 C C . LEU A 1 312 ? -12.402 10.959 17.560 1.00 88.56 312 LEU A C 1
ATOM 2515 O O . LEU A 1 312 ? -11.440 11.724 17.550 1.00 88.56 312 LEU A O 1
ATOM 2519 N N . PRO A 1 313 ? -12.865 10.423 18.702 1.00 87.75 313 PRO A N 1
ATOM 2520 C CA . PRO A 1 313 ? -12.309 10.708 20.025 1.00 87.75 313 PRO A CA 1
ATOM 2521 C C . PRO A 1 313 ? -10.996 9.947 20.302 1.00 87.75 313 PRO A C 1
ATOM 2523 O O . PRO A 1 313 ? -10.723 9.586 21.443 1.00 87.75 313 PRO A O 1
ATOM 2526 N N . LEU A 1 314 ? -10.189 9.668 19.274 1.00 91.81 314 LEU A N 1
ATOM 2527 C CA . LEU A 1 314 ? -8.888 9.012 19.419 1.00 91.81 314 LEU A CA 1
ATOM 2528 C C . LEU A 1 314 ? -7.767 10.036 19.260 1.00 91.81 314 LEU A C 1
ATOM 2530 O O . LEU A 1 314 ? -7.861 10.979 18.473 1.00 91.81 314 LEU A O 1
ATOM 2534 N N . LYS A 1 315 ? -6.664 9.833 19.984 1.00 95.69 315 LYS A N 1
ATOM 2535 C CA . LYS A 1 315 ? -5.475 10.676 19.828 1.00 95.69 315 LYS A CA 1
ATOM 2536 C C . LYS A 1 315 ? -4.939 10.537 18.399 1.00 95.69 315 LYS A C 1
ATOM 2538 O O . LYS A 1 315 ? -4.653 9.433 17.958 1.00 95.69 315 LYS A O 1
ATOM 2543 N N . ASN A 1 316 ? -4.739 11.644 17.690 1.00 95.81 316 ASN A N 1
ATOM 2544 C CA . ASN A 1 316 ? -4.021 11.622 16.416 1.00 95.81 316 ASN A CA 1
ATOM 2545 C C . ASN A 1 316 ? -2.512 11.477 16.684 1.00 95.81 316 ASN A C 1
ATOM 2547 O O . ASN A 1 316 ? -1.920 12.325 17.356 1.00 95.81 316 ASN A O 1
ATOM 2551 N N . ARG A 1 317 ? -1.901 10.405 16.171 1.00 96.50 317 ARG A N 1
ATOM 2552 C 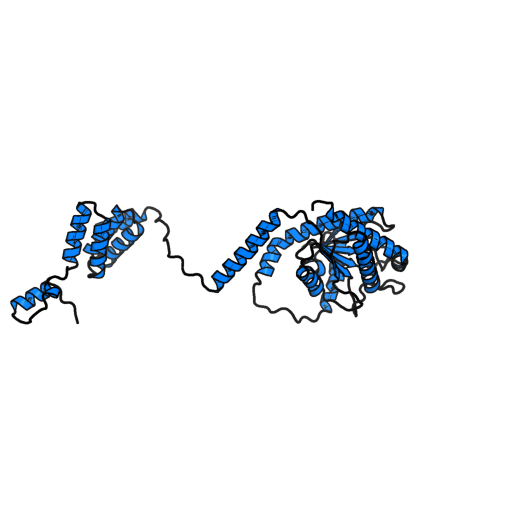CA . ARG A 1 317 ? -0.469 10.102 16.320 1.00 96.50 317 ARG A CA 1
ATOM 2553 C C . ARG A 1 317 ? 0.353 10.378 15.057 1.00 96.50 317 ARG A C 1
ATOM 2555 O O . ARG A 1 317 ? 1.563 10.171 15.064 1.00 96.50 317 ARG A O 1
ATOM 2562 N N . GLY A 1 318 ? -0.282 10.912 14.018 1.00 97.06 318 GLY A N 1
ATOM 2563 C CA . GLY A 1 318 ? 0.354 11.354 12.785 1.00 97.06 318 GLY A CA 1
ATOM 2564 C C . GLY A 1 318 ? 0.524 10.257 11.740 1.00 97.06 318 GLY A C 1
ATOM 2565 O O . GLY A 1 318 ? -0.076 9.185 11.819 1.00 97.06 318 GLY A O 1
ATOM 2566 N N . VAL A 1 319 ? 1.327 10.594 10.735 1.00 98.19 319 VAL A N 1
ATOM 2567 C CA . VAL A 1 319 ? 1.701 9.708 9.635 1.00 98.19 319 VAL A CA 1
ATOM 2568 C C . VAL A 1 319 ? 3.127 9.234 9.838 1.00 98.19 319 VAL A C 1
ATOM 2570 O O . VAL A 1 319 ? 4.007 10.022 10.187 1.00 98.19 319 VAL A O 1
ATOM 2573 N N . HIS A 1 320 ? 3.353 7.954 9.582 1.00 98.31 320 HIS A N 1
ATOM 2574 C CA . HIS A 1 320 ? 4.645 7.305 9.744 1.00 98.31 320 HIS A CA 1
ATOM 2575 C C . HIS A 1 320 ? 4.992 6.483 8.508 1.00 98.31 320 HIS A C 1
ATOM 2577 O O . HIS A 1 320 ? 4.151 6.218 7.655 1.00 98.31 320 HIS A O 1
ATOM 2583 N N . SER A 1 321 ? 6.250 6.068 8.405 1.00 97.94 321 SER A N 1
ATOM 2584 C CA . SER A 1 321 ? 6.682 5.164 7.342 1.00 97.94 321 SER A CA 1
ATOM 2585 C C . SER A 1 321 ? 7.552 4.064 7.914 1.00 97.94 321 SER A C 1
ATOM 2587 O O . SER A 1 321 ? 8.263 4.301 8.891 1.00 97.94 321 SER A O 1
ATOM 2589 N N . ALA A 1 322 ? 7.471 2.868 7.345 1.00 97.00 322 ALA A N 1
ATOM 2590 C CA . ALA A 1 322 ? 8.369 1.754 7.632 1.00 97.00 322 ALA A CA 1
ATOM 2591 C C . ALA A 1 322 ? 8.236 0.676 6.549 1.00 97.00 322 ALA A C 1
ATOM 2593 O O . ALA A 1 322 ? 7.406 0.766 5.644 1.00 97.00 322 ALA A O 1
ATOM 2594 N N . ASN A 1 323 ? 9.052 -0.370 6.652 1.00 94.12 323 ASN A N 1
ATOM 2595 C CA . ASN A 1 323 ? 9.145 -1.418 5.643 1.00 94.12 323 ASN A CA 1
ATOM 2596 C C . ASN A 1 323 ? 8.097 -2.536 5.836 1.00 94.12 323 ASN A C 1
ATOM 2598 O O . ASN A 1 323 ? 8.444 -3.715 5.980 1.00 94.12 323 ASN A O 1
ATOM 2602 N N . PHE A 1 324 ? 6.815 -2.162 5.856 1.00 94.75 324 PHE A N 1
ATOM 2603 C CA . PHE A 1 324 ? 5.685 -3.093 5.955 1.00 94.75 324 PHE A CA 1
ATOM 2604 C C . PHE A 1 324 ? 5.626 -4.010 4.734 1.00 94.75 324 PHE A C 1
ATOM 2606 O O . PHE A 1 324 ? 5.493 -3.548 3.600 1.00 94.75 324 PHE A O 1
ATOM 2613 N N . TYR A 1 325 ? 5.691 -5.323 4.949 1.00 91.06 325 TYR A N 1
ATOM 2614 C CA . TYR A 1 325 ? 5.688 -6.303 3.865 1.00 91.06 325 TYR A CA 1
ATOM 2615 C C . TYR A 1 325 ? 4.386 -6.237 3.053 1.00 91.06 325 TYR A C 1
ATOM 2617 O O . TYR A 1 325 ? 4.429 -6.285 1.824 1.00 91.06 325 TYR A O 1
ATOM 2625 N N . VAL A 1 326 ? 3.250 -6.026 3.731 1.00 93.88 326 VAL A N 1
ATOM 2626 C CA . VAL A 1 326 ? 1.913 -5.892 3.122 1.00 93.88 326 VAL A CA 1
ATOM 2627 C C . VAL A 1 326 ? 1.731 -4.623 2.279 1.00 93.88 326 VAL A C 1
ATOM 2629 O O . VAL A 1 326 ? 0.778 -4.528 1.521 1.00 93.88 326 VAL A O 1
ATOM 2632 N N . LEU A 1 327 ? 2.637 -3.647 2.365 1.00 95.88 327 LEU A N 1
ATOM 2633 C CA . LEU A 1 327 ? 2.616 -2.450 1.511 1.00 95.88 327 LEU A CA 1
ATOM 2634 C C . LEU A 1 327 ? 3.728 -2.487 0.456 1.00 95.88 327 LEU A C 1
ATOM 2636 O O . LEU A 1 327 ? 3.659 -1.823 -0.575 1.00 95.88 327 LEU A O 1
ATOM 2640 N N . ARG A 1 328 ? 4.770 -3.291 0.701 1.00 90.69 328 ARG A N 1
ATOM 2641 C CA . ARG A 1 328 ? 6.036 -3.234 -0.029 1.00 90.69 328 ARG A CA 1
ATOM 2642 C C . ARG A 1 328 ? 5.887 -3.428 -1.525 1.00 90.69 328 ARG A C 1
ATOM 2644 O O . ARG A 1 328 ? 6.628 -2.772 -2.237 1.00 90.69 328 ARG A O 1
ATOM 2651 N N . ARG A 1 329 ? 5.012 -4.329 -1.985 1.00 88.94 329 ARG A N 1
ATOM 2652 C CA . ARG A 1 329 ? 4.873 -4.720 -3.406 1.00 88.94 329 ARG A CA 1
ATOM 2653 C C . ARG A 1 329 ? 3.575 -4.233 -4.064 1.00 88.94 329 ARG A C 1
ATOM 2655 O O . ARG A 1 329 ? 3.191 -4.752 -5.113 1.00 88.94 329 ARG A O 1
ATOM 2662 N N . ALA A 1 330 ? 2.897 -3.265 -3.456 1.00 91.56 330 ALA A N 1
ATOM 2663 C CA . ALA A 1 330 ? 1.740 -2.612 -4.057 1.00 91.56 330 ALA A CA 1
ATOM 2664 C C . ALA A 1 330 ? 2.175 -1.754 -5.262 1.00 91.56 330 ALA A C 1
ATOM 2666 O O . ALA A 1 330 ? 3.100 -0.949 -5.149 1.00 91.56 330 ALA A O 1
ATOM 2667 N N . LYS A 1 331 ? 1.518 -1.934 -6.416 1.00 92.25 331 LYS A N 1
ATOM 2668 C CA . LYS A 1 331 ? 1.717 -1.139 -7.647 1.00 92.25 331 LYS A CA 1
ATOM 2669 C C . LYS A 1 331 ? 0.729 0.040 -7.732 1.00 92.25 331 LYS A C 1
ATOM 2671 O O . LYS A 1 331 ? 0.262 0.400 -8.804 1.00 92.25 331 LYS A O 1
ATOM 2676 N N . MET A 1 332 ? 0.345 0.575 -6.577 1.00 93.38 332 MET A N 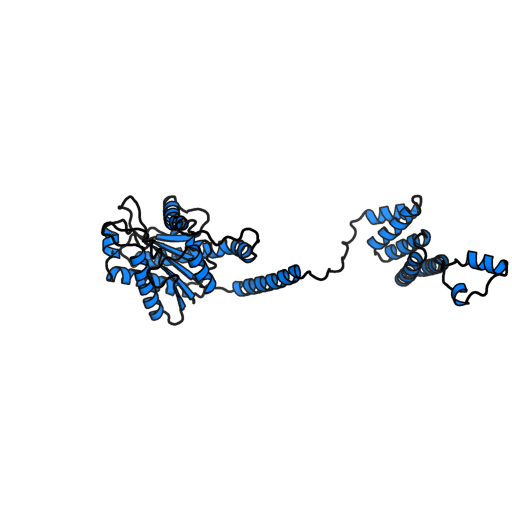1
ATOM 2677 C CA . MET A 1 332 ? -0.571 1.702 -6.394 1.00 93.38 332 MET A CA 1
ATOM 2678 C C . MET A 1 332 ? -0.285 2.361 -5.035 1.00 93.38 332 MET A C 1
ATOM 2680 O O . MET A 1 332 ? 0.390 1.742 -4.205 1.00 93.38 332 MET A O 1
ATOM 2684 N N . PRO A 1 333 ? -0.791 3.578 -4.760 1.00 95.31 333 PRO A N 1
ATOM 2685 C CA . PRO A 1 333 ? -0.762 4.144 -3.415 1.00 95.31 333 PRO A CA 1
ATOM 2686 C C . PRO A 1 333 ? -1.337 3.155 -2.394 1.00 95.31 333 PRO A C 1
ATOM 2688 O O . PRO A 1 333 ? -2.441 2.632 -2.561 1.00 95.31 333 PRO A O 1
ATOM 2691 N N . SER A 1 334 ? -0.576 2.883 -1.338 1.00 97.06 334 SER A N 1
ATOM 2692 C CA . SER A 1 334 ? -0.923 1.874 -0.338 1.00 97.06 334 SER A CA 1
ATOM 2693 C C . SER A 1 334 ? -0.657 2.380 1.070 1.00 97.06 334 SER A C 1
ATOM 2695 O O . SER A 1 334 ? 0.434 2.898 1.332 1.00 97.06 334 SER A O 1
ATOM 2697 N N . ILE A 1 335 ? -1.611 2.174 1.974 1.00 98.56 335 ILE A N 1
ATOM 2698 C CA . ILE A 1 335 ? -1.488 2.569 3.379 1.00 98.56 335 ILE A CA 1
ATOM 2699 C C . ILE A 1 335 ? -1.890 1.440 4.328 1.00 98.56 335 ILE A C 1
ATOM 2701 O O . ILE A 1 335 ? -2.678 0.564 3.967 1.00 98.56 335 ILE A O 1
ATOM 2705 N N . LEU A 1 336 ? -1.390 1.510 5.559 1.00 98.75 336 LEU A N 1
ATOM 2706 C CA . LEU A 1 336 ? -1.842 0.705 6.691 1.00 98.75 336 LEU A CA 1
ATOM 2707 C C . LEU A 1 336 ? -2.391 1.636 7.774 1.00 98.75 336 LEU A C 1
ATOM 2709 O O . LEU A 1 336 ? -1.724 2.585 8.185 1.00 98.75 336 LEU A O 1
ATOM 2713 N N . LEU A 1 337 ? -3.624 1.389 8.198 1.00 98.69 337 LEU A N 1
ATOM 2714 C CA . LEU A 1 337 ? -4.310 2.138 9.241 1.00 98.69 337 LEU A CA 1
ATOM 2715 C C . LEU A 1 337 ? -4.165 1.401 10.565 1.00 98.69 337 LEU A C 1
ATOM 2717 O O . LEU A 1 337 ? -4.682 0.298 10.691 1.00 98.69 337 LEU A O 1
ATOM 2721 N N . GLU A 1 338 ? -3.561 2.048 11.555 1.00 98.44 338 GLU A N 1
ATOM 2722 C CA . GLU A 1 338 ? -3.671 1.636 12.950 1.00 98.44 338 GLU A CA 1
ATOM 2723 C C . GLU A 1 338 ? -4.805 2.409 13.606 1.00 98.44 338 GLU A C 1
ATOM 2725 O O . GLU A 1 338 ? -4.706 3.608 13.890 1.00 98.44 338 GLU A O 1
ATOM 2730 N N . MET A 1 339 ? -5.923 1.728 13.823 1.00 97.25 339 MET A N 1
ATOM 2731 C CA . MET A 1 339 ? -7.192 2.3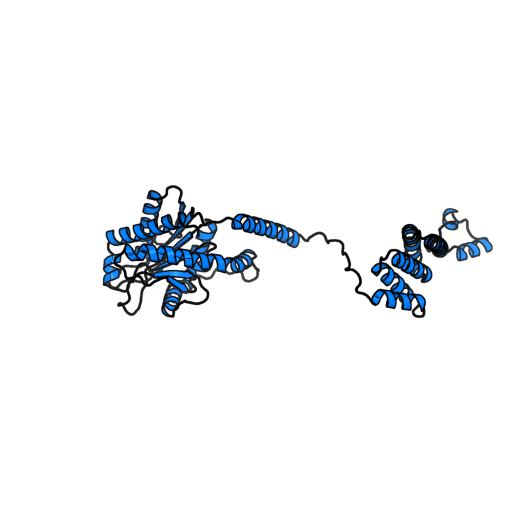78 14.152 1.00 97.25 339 MET A CA 1
ATOM 2732 C C . MET A 1 339 ? -7.407 2.615 15.656 1.00 97.25 339 MET A C 1
ATOM 2734 O O . MET A 1 339 ? -8.508 2.968 16.083 1.00 97.25 339 MET A O 1
ATOM 2738 N N . GLY A 1 340 ? -6.362 2.423 16.456 1.00 97.38 340 GLY A N 1
ATOM 2739 C CA . GLY A 1 340 ? -6.363 2.462 17.915 1.00 97.38 340 GLY A CA 1
ATOM 2740 C C . GLY A 1 340 ? -5.382 1.432 18.472 1.00 97.38 340 GLY A C 1
ATOM 2741 O O . GLY A 1 340 ? -4.726 0.731 17.712 1.00 97.38 340 GLY A O 1
ATOM 2742 N N . PHE A 1 341 ? -5.303 1.326 19.796 1.00 98.12 341 PHE A N 1
ATOM 2743 C CA . PHE A 1 341 ? -4.493 0.344 20.507 1.00 98.12 341 PHE A CA 1
ATOM 2744 C C . PHE A 1 341 ? -5.396 -0.661 21.223 1.00 98.12 341 PHE A C 1
ATOM 2746 O O . PHE A 1 341 ? -5.945 -0.358 22.282 1.00 98.12 341 PHE A O 1
ATOM 2753 N N . ILE A 1 342 ? -5.508 -1.888 20.708 1.00 98.19 342 ILE A N 1
ATOM 2754 C CA . ILE A 1 342 ? -6.329 -2.936 21.338 1.00 98.19 342 ILE A CA 1
ATOM 2755 C C . ILE A 1 342 ? -5.763 -3.367 22.696 1.00 98.19 342 ILE A C 1
ATOM 2757 O O . ILE A 1 342 ? -6.490 -3.852 23.560 1.00 98.19 342 ILE A O 1
ATOM 2761 N N . SER A 1 343 ? -4.461 -3.155 22.927 1.00 97.75 343 SER A N 1
ATOM 2762 C CA . SER A 1 343 ? -3.843 -3.424 24.226 1.00 97.75 343 SER A CA 1
ATOM 2763 C C . SER A 1 343 ? -4.233 -2.402 25.303 1.00 97.75 343 SER A C 1
ATOM 2765 O O . SER A 1 343 ? -4.140 -2.727 26.493 1.00 97.75 343 SER A O 1
ATOM 2767 N N . ASN A 1 344 ? -4.697 -1.205 24.913 1.00 98.38 344 ASN A N 1
ATOM 2768 C CA . ASN A 1 344 ? -5.173 -0.163 25.818 1.00 98.38 344 ASN A CA 1
ATOM 2769 C C . ASN A 1 344 ? -6.622 -0.443 26.264 1.00 98.38 344 ASN A C 1
ATOM 2771 O O . ASN A 1 344 ? -7.511 -0.487 25.418 1.00 98.38 344 ASN A O 1
ATOM 2775 N N . PRO A 1 345 ? -6.916 -0.570 27.574 1.00 97.50 345 PRO A N 1
ATOM 2776 C CA . PRO A 1 345 ? -8.256 -0.945 28.038 1.00 97.50 345 PRO A CA 1
ATOM 2777 C C . PRO A 1 345 ? -9.377 0.049 27.690 1.00 97.50 345 PRO A C 1
ATOM 2779 O O . PRO A 1 345 ? -10.539 -0.353 27.590 1.00 97.50 345 PRO A O 1
ATOM 2782 N N . GLU A 1 346 ? -9.063 1.342 27.540 1.00 97.12 346 GLU A N 1
ATOM 2783 C CA . GLU A 1 346 ? -10.046 2.360 27.146 1.00 97.12 346 GLU A CA 1
ATOM 2784 C C . GLU A 1 346 ? -10.398 2.209 25.663 1.00 97.12 346 GLU A C 1
ATOM 2786 O O . GLU A 1 346 ? -11.579 2.193 25.311 1.00 97.12 346 GLU A O 1
ATOM 2791 N N . GLU A 1 347 ? -9.392 2.041 24.800 1.00 97.69 347 GLU A N 1
ATOM 2792 C CA . GLU A 1 347 ? -9.605 1.869 23.360 1.00 97.69 347 GLU A CA 1
ATOM 2793 C C . GLU A 1 347 ? -10.148 0.483 23.013 1.00 97.69 347 GLU A C 1
ATOM 2795 O O . GLU A 1 347 ? -11.040 0.404 22.178 1.00 97.69 347 GLU A O 1
ATOM 2800 N N . GLU A 1 348 ? -9.755 -0.588 23.710 1.00 98.38 348 GLU A N 1
ATOM 2801 C CA . GLU A 1 348 ? -10.395 -1.907 23.583 1.00 98.38 348 GLU A CA 1
ATOM 2802 C C . GLU A 1 348 ? -11.903 -1.818 23.861 1.00 98.38 348 GLU A C 1
ATOM 2804 O O . GLU A 1 348 ? -12.719 -2.345 23.103 1.00 98.38 348 GLU A O 1
ATOM 2809 N N . LYS A 1 349 ? -12.298 -1.101 24.925 1.00 97.94 349 LYS A N 1
ATOM 2810 C CA . LYS A 1 349 ? -13.714 -0.886 25.257 1.00 97.94 349 LYS A CA 1
ATOM 2811 C C . LYS A 1 349 ? -14.442 -0.123 24.150 1.00 97.94 349 LYS A C 1
ATOM 2813 O O . LYS A 1 349 ? -15.591 -0.455 23.870 1.00 97.94 349 LYS A O 1
ATOM 2818 N N . LEU A 1 350 ? -13.810 0.884 23.544 1.00 97.38 350 LEU A N 1
ATOM 2819 C CA . LEU A 1 350 ? -14.383 1.623 22.415 1.00 97.38 350 LEU A CA 1
ATOM 2820 C C . LEU A 1 350 ? -14.491 0.737 21.170 1.00 97.38 350 LEU A C 1
ATOM 2822 O O . LEU A 1 350 ? -15.558 0.654 20.574 1.00 97.38 350 LEU A O 1
ATOM 2826 N N . LEU A 1 351 ? -13.427 0.024 20.806 1.00 98.00 351 LEU A N 1
ATOM 2827 C CA . LEU A 1 351 ? -13.376 -0.869 19.646 1.00 98.00 351 LEU A CA 1
ATOM 2828 C C . LEU A 1 351 ? -14.372 -2.027 19.763 1.00 98.00 351 LEU A C 1
ATOM 2830 O O . LEU A 1 351 ? -14.924 -2.461 18.757 1.00 98.00 351 LEU A O 1
ATOM 2834 N N . ALA A 1 352 ? -14.694 -2.482 20.975 1.00 97.88 352 ALA A N 1
ATOM 2835 C CA . ALA A 1 352 ? -15.752 -3.465 21.187 1.00 97.88 352 ALA A CA 1
ATOM 2836 C C . ALA A 1 352 ? -17.149 -2.935 20.792 1.00 97.88 352 ALA A C 1
ATOM 2838 O O . ALA A 1 352 ? -18.005 -3.722 20.381 1.00 97.88 352 ALA A O 1
ATOM 2839 N N . GLN A 1 353 ? -17.390 -1.619 20.853 1.00 98.00 353 GLN A N 1
ATOM 2840 C CA . GLN A 1 353 ? -18.698 -1.010 20.590 1.00 98.00 353 GLN A CA 1
ATOM 2841 C C . GLN A 1 353 ? -19.004 -0.904 19.087 1.00 98.00 353 GLN A C 1
ATOM 2843 O O . GLN A 1 353 ? -18.263 -0.286 18.321 1.00 98.00 353 GLN A O 1
ATOM 2848 N N . SER A 1 354 ? -20.160 -1.435 18.673 1.00 97.75 354 SER A N 1
ATOM 2849 C CA . SER A 1 354 ? -20.636 -1.372 17.279 1.00 97.75 354 SER A CA 1
ATOM 2850 C C . SER A 1 354 ? -20.765 0.069 16.762 1.00 97.75 354 SER A C 1
ATOM 2852 O O . SER A 1 354 ? -20.338 0.363 15.646 1.00 97.75 354 SER A O 1
ATOM 2854 N N . ASP A 1 355 ? -21.289 0.989 17.579 1.00 97.62 355 ASP A N 1
ATOM 2855 C CA . ASP A 1 355 ? -21.467 2.397 17.191 1.00 97.62 355 ASP A CA 1
ATOM 2856 C C . ASP A 1 355 ? -20.134 3.102 16.941 1.00 97.62 355 ASP A C 1
ATOM 2858 O O . ASP A 1 355 ? -20.009 3.916 16.023 1.00 97.62 355 ASP A O 1
ATOM 2862 N N . PHE A 1 356 ? -19.118 2.782 17.744 1.00 97.69 356 PHE A N 1
ATOM 2863 C CA . PHE A 1 356 ? -17.782 3.327 17.558 1.00 97.69 356 PHE A CA 1
ATOM 2864 C C . PHE A 1 356 ? -17.153 2.798 16.265 1.00 97.69 356 PHE A C 1
ATOM 2866 O O . PHE A 1 356 ? -16.678 3.594 15.452 1.00 97.69 356 PHE A O 1
ATOM 2873 N N . ARG A 1 357 ? -17.242 1.483 16.012 1.00 98.12 357 ARG A N 1
ATOM 2874 C CA . ARG A 1 357 ? -16.774 0.882 14.752 1.00 98.12 357 ARG A CA 1
ATOM 2875 C C . ARG A 1 357 ? -17.503 1.449 13.534 1.00 98.12 357 ARG A C 1
ATOM 2877 O O . ARG A 1 357 ? -16.875 1.719 12.515 1.00 98.12 357 ARG A O 1
ATOM 2884 N N . HIS A 1 358 ? -18.800 1.734 13.640 1.00 98.19 358 HIS A N 1
ATOM 2885 C CA . HIS A 1 358 ? -19.538 2.413 12.574 1.00 98.19 358 HIS A CA 1
ATOM 2886 C C . HIS A 1 358 ? -19.027 3.843 12.316 1.00 98.19 358 HIS A C 1
ATOM 2888 O O . HIS A 1 358 ? -18.780 4.198 11.165 1.00 98.19 358 HIS A O 1
ATOM 2894 N N . LYS A 1 359 ? -18.804 4.656 13.361 1.00 97.19 359 LYS A N 1
ATOM 2895 C CA . LYS A 1 359 ? -18.245 6.020 13.222 1.00 97.19 359 LYS A CA 1
ATOM 2896 C C . LYS A 1 359 ? -16.843 6.016 12.607 1.00 97.19 359 LYS A C 1
ATOM 2898 O O . LYS A 1 359 ? -16.521 6.884 11.790 1.00 97.19 359 LYS A O 1
ATOM 2903 N N . LEU A 1 360 ? -16.023 5.040 12.987 1.00 97.38 360 LEU A N 1
ATOM 2904 C CA . LEU A 1 360 ? -14.687 4.833 12.440 1.00 97.38 360 LEU A CA 1
ATOM 2905 C C . LEU A 1 360 ? -14.753 4.474 10.947 1.00 97.38 360 LEU A C 1
ATOM 2907 O O . LEU A 1 360 ? -14.164 5.181 10.131 1.00 97.38 360 LEU A O 1
ATOM 2911 N N . ALA A 1 361 ? -15.559 3.474 10.578 1.00 98.38 361 ALA A N 1
ATOM 2912 C CA . ALA A 1 361 ? -15.786 3.083 9.185 1.00 98.38 361 ALA A CA 1
ATOM 2913 C C . ALA A 1 361 ? -16.331 4.239 8.325 1.00 98.38 361 ALA A C 1
ATOM 2915 O O . ALA A 1 361 ? -15.848 4.472 7.219 1.00 98.38 361 ALA A O 1
ATOM 2916 N N . LEU A 1 362 ? -17.281 5.022 8.850 1.00 97.69 362 LEU A N 1
ATOM 2917 C CA . LEU A 1 362 ? -17.821 6.210 8.180 1.00 97.69 362 LEU A CA 1
ATOM 2918 C C . LEU A 1 362 ? -16.740 7.262 7.910 1.00 97.69 362 LEU A C 1
ATOM 2920 O O . LEU A 1 362 ? -16.708 7.875 6.838 1.00 97.69 362 LEU A O 1
ATOM 2924 N N . SER A 1 363 ? -15.850 7.475 8.879 1.00 96.69 363 SER A N 1
ATOM 2925 C CA . SER A 1 363 ? -14.754 8.438 8.765 1.00 96.69 363 SER A CA 1
ATOM 2926 C C . SER A 1 363 ? -13.719 7.990 7.734 1.00 96.69 363 SER A C 1
ATOM 2928 O O . SER A 1 363 ? -13.277 8.812 6.929 1.00 96.69 363 SER A O 1
ATOM 2930 N N . ILE A 1 364 ? -13.392 6.695 7.694 1.00 97.25 364 ILE A N 1
ATOM 2931 C CA . ILE A 1 364 ? -12.481 6.113 6.700 1.00 97.25 364 ILE A CA 1
ATOM 2932 C C . ILE A 1 364 ? -13.105 6.177 5.299 1.00 97.25 364 ILE A C 1
ATOM 2934 O O . ILE A 1 364 ? -12.481 6.714 4.384 1.00 97.25 364 ILE A O 1
ATOM 2938 N N . ALA A 1 365 ? -14.358 5.739 5.135 1.00 97.12 365 ALA A N 1
ATOM 2939 C CA . ALA A 1 365 ? -15.073 5.789 3.857 1.00 97.12 365 ALA A CA 1
ATOM 2940 C C . ALA A 1 365 ? -15.160 7.220 3.300 1.00 97.12 365 ALA A C 1
ATOM 2942 O O . ALA A 1 365 ? -14.810 7.468 2.147 1.00 97.12 365 ALA A O 1
ATOM 2943 N N . SER A 1 366 ? -15.533 8.187 4.147 1.00 94.75 366 SER A N 1
ATOM 2944 C CA . SER A 1 366 ? -15.550 9.606 3.767 1.00 94.75 366 SER A CA 1
ATOM 2945 C C . SER A 1 366 ? -14.176 10.106 3.320 1.00 94.75 366 SER A C 1
ATOM 2947 O O . SER A 1 366 ? -14.085 10.930 2.411 1.00 94.75 366 SER A O 1
ATOM 2949 N N . SER A 1 367 ? -13.110 9.633 3.975 1.00 93.69 367 SER A N 1
ATOM 2950 C CA . SER A 1 367 ? -11.741 10.031 3.649 1.00 93.69 367 SER A CA 1
ATOM 2951 C C . SER A 1 367 ? -11.347 9.487 2.275 1.00 93.69 367 SER A C 1
ATOM 2953 O O . SER A 1 367 ? -10.905 10.266 1.435 1.00 93.69 367 SER A O 1
ATOM 2955 N N . ILE A 1 368 ? -11.620 8.206 1.999 1.00 94.31 368 ILE A N 1
ATOM 2956 C CA . ILE A 1 368 ? -11.390 7.568 0.690 1.00 94.31 368 ILE A CA 1
ATOM 2957 C C . ILE A 1 368 ? -12.146 8.304 -0.426 1.00 94.31 368 ILE A C 1
ATOM 2959 O O . ILE A 1 368 ? -11.557 8.640 -1.450 1.00 94.31 368 ILE A O 1
ATOM 2963 N N . VAL A 1 369 ? -13.426 8.633 -0.223 1.00 92.06 369 VAL A N 1
ATOM 2964 C CA . VAL A 1 369 ? -14.217 9.384 -1.217 1.00 92.06 369 VAL A CA 1
ATOM 2965 C C . VAL A 1 369 ? -13.658 10.792 -1.438 1.00 92.06 369 VAL A C 1
ATOM 2967 O O . VAL A 1 369 ? -13.682 11.298 -2.560 1.00 92.06 369 VAL A O 1
ATOM 2970 N N . SER A 1 370 ? -13.124 11.440 -0.398 1.00 88.94 370 SER A N 1
ATOM 2971 C CA . SER A 1 370 ? -12.546 12.781 -0.539 1.00 88.94 370 SER A CA 1
ATOM 2972 C C . SER A 1 370 ? -11.264 12.796 -1.379 1.00 88.94 370 SER A C 1
ATOM 2974 O O . SER A 1 370 ? -11.046 13.769 -2.098 1.00 88.94 370 SER A O 1
ATOM 2976 N N . LEU A 1 371 ? -10.483 11.706 -1.381 1.00 86.81 371 LEU A N 1
ATOM 2977 C CA . LEU A 1 371 ? -9.291 11.572 -2.228 1.00 86.81 371 LEU A CA 1
ATOM 2978 C C . LEU A 1 371 ? -9.619 11.730 -3.719 1.00 86.81 371 LEU A C 1
ATOM 2980 O O . LEU A 1 371 ? -8.840 12.342 -4.433 1.00 86.81 371 LEU A O 1
ATOM 2984 N N . LYS A 1 372 ? -10.797 11.286 -4.187 1.00 75.06 372 LYS A N 1
ATOM 2985 C CA . LYS A 1 372 ? -11.224 11.452 -5.594 1.00 75.06 372 LYS A CA 1
ATOM 2986 C C . LYS A 1 372 ? -11.362 12.912 -6.030 1.00 75.06 372 LYS A C 1
ATOM 2988 O O . LYS A 1 372 ? -11.345 13.197 -7.225 1.00 75.06 372 LYS A O 1
ATOM 2993 N N . LYS A 1 373 ? -11.599 13.823 -5.082 1.00 63.66 373 LYS A N 1
ATOM 2994 C CA . LYS A 1 373 ? -11.786 15.257 -5.350 1.00 63.66 373 LYS A CA 1
ATOM 2995 C C . LYS A 1 373 ? -10.465 16.021 -5.329 1.00 63.66 373 LYS A C 1
ATOM 2997 O O . LYS A 1 373 ? -10.392 17.115 -5.883 1.00 63.66 373 LYS A O 1
ATOM 3002 N N . SER A 1 374 ? -9.444 15.449 -4.703 1.00 58.94 374 SER A N 1
ATOM 3003 C CA . SER A 1 374 ? -8.096 15.995 -4.663 1.00 58.94 374 SER A CA 1
ATOM 3004 C C . SER A 1 374 ? -7.339 15.513 -5.897 1.00 58.94 374 SER A C 1
ATOM 3006 O O . SER A 1 374 ? -7.330 14.323 -6.190 1.00 58.94 374 SER A O 1
ATOM 3008 N N . ARG A 1 375 ? -6.704 16.422 -6.646 1.00 53.38 375 ARG A N 1
ATOM 3009 C CA . ARG A 1 375 ? -5.672 16.004 -7.603 1.00 53.38 375 ARG A CA 1
ATOM 3010 C C . ARG A 1 375 ? -4.473 15.556 -6.772 1.00 53.38 375 ARG A C 1
ATOM 3012 O O . ARG A 1 375 ? -3.848 16.402 -6.139 1.00 53.38 375 ARG A O 1
ATOM 3019 N N . ILE A 1 376 ? -4.269 14.246 -6.714 1.00 50.41 376 ILE A N 1
ATOM 3020 C CA . ILE A 1 376 ? -3.053 13.596 -6.221 1.00 50.41 376 ILE A CA 1
ATOM 3021 C C . ILE A 1 376 ? -2.196 13.321 -7.447 1.00 50.41 376 ILE A C 1
ATOM 3023 O O . ILE A 1 376 ? -2.804 12.867 -8.454 1.00 50.41 376 ILE A O 1
#

Nearest PDB structures (foldseek):
  3ne8-assembly1_A-2  TM=9.008E-01  e=4.016E-20  Bartonella henselae
  8c2o-assembly2_B  TM=8.892E-01  e=1.233E-19  Escherichia coli
  4rn7-assembly1_A  TM=9.210E-01  e=5.472E-18  Clostridioides difficile 630
  8c0j-assembly1_A  TM=8.662E-01  e=1.149E-16  Citrobacter rodentium
  1jwq-assembly1_A  TM=8.685E-01  e=8.296E-16  Paenibacillus polymyxa

Radius of gyration: 39.8 Å; Cα contacts (8 Å, |Δi|>4): 577; chains: 1; bounding box: 82×45×109 Å

pLDDT: mean 85.94, std 16.07, range [39.53, 98.81]

Foldseek 3Di:
DDLDDLVRVVVCVVVPDDDDDVVSNPDQALVNLLVVLVVCVVVVVLVVSLVSLVVSCVRPVLDLSSLQSNLSSCVSVVVLVSSLVSLVSSCVNPVPPPVSVVSNVVSVVDDDDDDPDDDDPDDPVRVVVVVVVVVVVVVVVVVVPDLLQFQEEEEEQAFFDPGQQDAAPVGDTFSVLSLLLLVLLVVLLCVVDVRHHYHYLDNHGHGDDLVSLQVVCVVVVGQEYEYETAAADPPQPDKFKEKEFEDADKPDPVSAVRLCSSCVCVVVDDPPDDPPDDDDPVVVVQVVCQVVLRVLLQVLRQLLLVLVCVQAPTDRPYYIYYHRSSNRRHPHRYMYMNGIYSHHPVVVVLSVDPVSSNSSSNSNSVSVVVSSVDRD